Protein AF-0000000067827839 (afdb_homodimer)

Radius of gyration: 25.85 Å; Cα contacts (8 Å, |Δi|>4): 1694; chains: 2; bounding box: 66×77×56 Å

InterPro domains:
  IPR004136 Nitronate monooxygenase [cd04730] (12-246)
  IPR013785 Aldolase-type TIM barrel [G3DSA:3.20.20.70] (3-341)

Organism: Synechocystis sp. (strain ATCC 27184 / PCC 6803 / Kazusa) (NCBI:txid1111708)

Foldseek 3Di:
DDDFPVCVVQVFPAQEEEDADPPWQALQLQLLLQVLRYGYEHECPPPDLVSLLVRLVSNVVSHVGAYEYEYAQVRDDPSNLVSCLVSVHAEYEYEDDDHDLVSCVSNVVSVHAYEYEDQALVVLLVCLVSPHQAYEHEAPQFWFQHPHPHGQLPGVLSSLVNNPPRAYEYEHLQQAQVSQLSSVVSPHRHYYYYLNSSLAPRTQAAPVLNVCLQPDALPQKDWAQQAPLVDGPGIGIFGQAQQCVVCRVPSCVNCVVRPPADFQWWFADPRDIDGDGFRYCDGHGNRIDGDPSRYGRIGGSNSNVRNHYYHSSVSSVRRVVVNCCCVVPVVVVVVDPPPPPPVD/DDDFPVCVVQVFPAQEEEDADPLWQALQLQLLLQVLRYGYEHECPPPDLVSLLVRLVSNVVSHVGAYEYEYAQVRDDPSNLVSCLVSVHAEYEYEDDDHDLVSCVSNVVSVHAYEYEDQALVVLLVCLVSPHQAYEHEAPQFWFQHPHPHGQLPGVLSSLVNNPPRAYEYEHLQQAQVSQLSSVVSPHRHYYYYLNSSLAPRTQAAPVLNVCLQPDALPQKDWAQQAPLVDGPGIGIFGQAQQCVVCRVPSCVNCVVRPPADFQWWFADPRDIDGDGFRYCDGHGNRIDGDPSGYGRIGGSNSNVRNHYYHSSVSSVRRVVVNCCCVVPVVVVVVDPPPPPPVD

Structure (mmCIF, N/CA/C/O backbone):
data_AF-0000000067827839-model_v1
#
loop_
_entity.id
_entity.type
_entity.pdbx_description
1 polymer '2-nitropropane dioxygenase'
#
loop_
_atom_site.group_PDB
_atom_site.id
_atom_site.type_symbol
_atom_site.label_atom_id
_atom_site.label_alt_id
_atom_site.label_comp_id
_atom_site.label_asym_id
_atom_site.label_entity_id
_atom_site.label_seq_id
_atom_site.pdbx_PDB_ins_code
_atom_site.Cartn_x
_atom_site.Cartn_y
_atom_site.Cartn_z
_atom_site.occupancy
_atom_site.B_iso_or_equiv
_atom_site.auth_seq_id
_atom_site.auth_comp_id
_atom_site.auth_asym_id
_atom_site.auth_atom_id
_atom_site.pdbx_PDB_model_num
ATOM 1 N N . MET A 1 1 ? 24.031 10.336 5.84 1 85.75 1 MET A N 1
ATOM 2 C CA . MET A 1 1 ? 22.938 11.242 5.504 1 85.75 1 MET A CA 1
ATOM 3 C C . MET A 1 1 ? 22.312 10.867 4.168 1 85.75 1 MET A C 1
ATOM 5 O O . MET A 1 1 ? 23 10.414 3.254 1 85.75 1 MET A O 1
ATOM 9 N N . LEU A 1 2 ? 20.953 11.016 4.137 1 93.44 2 LEU A N 1
ATOM 10 C CA . LEU A 1 2 ? 20.203 10.812 2.902 1 93.44 2 LEU A CA 1
ATOM 11 C C . LEU A 1 2 ? 19.906 12.141 2.223 1 93.44 2 LEU A C 1
ATOM 13 O O . LEU A 1 2 ? 19.203 12.992 2.789 1 93.44 2 LEU A O 1
ATOM 17 N N . THR A 1 3 ? 20.422 12.359 1.055 1 95.19 3 THR A N 1
ATOM 18 C CA . THR A 1 3 ? 20.281 13.625 0.343 1 95.19 3 THR A CA 1
ATOM 19 C C . THR A 1 3 ? 19.281 13.484 -0.807 1 95.19 3 THR A C 1
ATOM 21 O O . THR A 1 3 ? 19.469 12.648 -1.696 1 95.19 3 THR A O 1
ATOM 24 N N . THR A 1 4 ? 18.219 14.227 -0.779 1 96.56 4 THR A N 1
ATOM 25 C CA . THR A 1 4 ? 17.188 14.281 -1.813 1 96.56 4 THR A CA 1
ATOM 26 C C . THR A 1 4 ? 16.906 15.719 -2.225 1 96.56 4 THR A C 1
ATOM 28 O O . THR A 1 4 ? 17.469 16.656 -1.652 1 96.56 4 THR A O 1
ATOM 31 N N . GLN A 1 5 ? 16.047 15.914 -3.193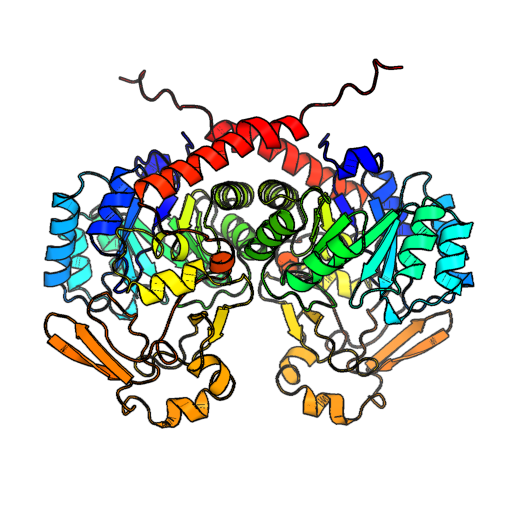 1 96.62 5 GLN A N 1
ATOM 32 C CA . GLN A 1 5 ? 15.656 17.266 -3.584 1 96.62 5 GLN A CA 1
ATOM 33 C C . GLN A 1 5 ? 15.023 18.016 -2.412 1 96.62 5 GLN A C 1
ATOM 35 O O . GLN A 1 5 ? 15.266 19.203 -2.232 1 96.62 5 GLN A O 1
ATOM 40 N N . ILE A 1 6 ? 14.266 17.297 -1.618 1 98.31 6 ILE A N 1
ATOM 41 C CA . ILE A 1 6 ? 13.578 17.906 -0.483 1 98.31 6 ILE A CA 1
ATOM 42 C C . ILE A 1 6 ? 14.594 18.297 0.585 1 98.31 6 ILE A C 1
ATOM 44 O O . ILE A 1 6 ? 14.547 19.406 1.121 1 98.31 6 ILE A O 1
ATOM 48 N N . THR A 1 7 ? 15.531 17.375 0.886 1 97.81 7 THR A N 1
ATOM 49 C CA . THR A 1 7 ? 16.5 17.688 1.923 1 97.81 7 THR A CA 1
ATOM 50 C C . THR A 1 7 ? 17.391 18.859 1.49 1 97.81 7 THR A C 1
ATOM 52 O O . THR A 1 7 ? 17.75 19.719 2.307 1 97.81 7 THR A O 1
ATOM 55 N N . GLN A 1 8 ? 17.719 18.953 0.205 1 96.56 8 GLN A N 1
ATOM 56 C CA . GLN A 1 8 ? 18.547 20.031 -0.307 1 96.56 8 GLN A CA 1
ATOM 57 C C . GLN A 1 8 ? 17.781 21.359 -0.31 1 96.56 8 GLN A C 1
ATOM 59 O O . GLN A 1 8 ? 18.297 22.375 0.164 1 96.56 8 GLN A O 1
ATOM 64 N N . THR A 1 9 ? 16.594 21.344 -0.726 1 97.62 9 THR A N 1
ATOM 65 C CA . THR A 1 9 ? 15.789 22.547 -0.869 1 97.62 9 THR A CA 1
ATOM 66 C C . THR A 1 9 ? 15.484 23.172 0.496 1 97.62 9 THR A C 1
ATOM 68 O O . THR A 1 9 ? 15.477 24.391 0.647 1 97.62 9 THR A O 1
ATOM 71 N N . TYR A 1 10 ? 15.281 22.328 1.46 1 97.94 10 TYR A N 1
ATOM 72 C CA . TYR A 1 10 ? 14.805 22.844 2.74 1 97.94 10 TYR A CA 1
ATOM 73 C C . TYR A 1 10 ? 15.875 22.703 3.818 1 97.94 10 TYR A C 1
ATOM 75 O O . TYR A 1 10 ? 15.594 22.875 5.008 1 97.94 10 TYR A O 1
ATOM 83 N N . HIS A 1 11 ? 17.047 22.25 3.426 1 96.75 11 HIS A N 1
ATOM 84 C CA . HIS A 1 11 ? 18.203 22.172 4.305 1 96.75 11 HIS A CA 1
ATOM 85 C C . HIS A 1 11 ? 17.938 21.219 5.469 1 96.75 11 HIS A C 1
ATOM 87 O O . HIS A 1 11 ? 18.156 21.578 6.629 1 96.75 11 HIS A O 1
ATOM 93 N N . LEU A 1 12 ? 17.453 20.062 5.133 1 97.88 12 LEU A N 1
ATOM 94 C CA . LEU A 1 12 ? 17.234 18.984 6.098 1 97.88 12 LEU A CA 1
ATOM 95 C C . LEU A 1 12 ? 18.391 17.984 6.055 1 97.88 12 LEU A C 1
ATOM 97 O O . LEU A 1 12 ? 19.062 17.859 5.039 1 97.88 12 LEU A O 1
ATOM 101 N N . THR A 1 13 ? 18.594 17.25 7.137 1 96.62 13 THR A N 1
ATOM 102 C CA . THR A 1 13 ? 19.641 16.234 7.156 1 96.62 13 THR A CA 1
ATOM 103 C C . THR A 1 13 ? 19.047 14.852 6.922 1 96.62 13 THR A C 1
ATOM 105 O O . THR A 1 13 ? 19.781 13.891 6.676 1 96.62 13 THR A O 1
ATOM 108 N N . THR A 1 14 ? 17.734 14.711 6.996 1 97.88 14 THR A N 1
ATOM 109 C CA . THR A 1 14 ? 17.016 13.484 6.672 1 97.88 14 THR A CA 1
ATOM 110 C C . THR A 1 14 ? 15.703 13.789 5.953 1 97.88 14 THR A C 1
ATOM 112 O O . THR A 1 14 ? 15.086 14.828 6.199 1 97.88 14 THR A O 1
ATOM 115 N N . PRO A 1 15 ? 15.266 12.977 5.062 1 98.5 15 PRO A N 1
ATOM 116 C CA . PRO A 1 15 ? 14.016 13.219 4.332 1 98.5 15 PRO A CA 1
ATOM 117 C C . PRO A 1 15 ? 12.789 12.703 5.078 1 98.5 15 PRO A C 1
ATOM 119 O O . PRO A 1 15 ? 11.922 12.047 4.48 1 98.5 15 PRO A O 1
ATOM 122 N N . ILE A 1 16 ? 12.688 12.969 6.332 1 98.94 16 ILE A N 1
ATOM 123 C CA . ILE A 1 16 ? 11.578 12.547 7.188 1 98.94 16 ILE A CA 1
ATOM 124 C C . ILE A 1 16 ? 10.828 13.773 7.707 1 98.94 16 ILE A C 1
ATOM 126 O O . ILE A 1 16 ? 11.43 14.656 8.328 1 98.94 16 ILE A O 1
ATOM 130 N N . ILE A 1 17 ? 9.539 13.805 7.418 1 98.94 17 ILE A N 1
ATOM 131 C CA . ILE A 1 17 ? 8.688 14.93 7.801 1 98.94 17 ILE A CA 1
ATOM 132 C C . ILE A 1 17 ? 7.523 14.43 8.648 1 98.94 17 ILE A C 1
ATOM 134 O O . ILE A 1 17 ? 6.891 13.422 8.32 1 98.94 17 ILE A O 1
ATOM 138 N N . SER A 1 18 ? 7.281 15.07 9.773 1 98.88 18 SER A N 1
ATOM 139 C CA . SER A 1 18 ? 6.121 14.711 10.578 1 98.88 18 SER A CA 1
ATOM 140 C C . SER A 1 18 ? 4.879 15.477 10.133 1 98.88 18 SER A C 1
ATOM 142 O O . SER A 1 18 ? 4.949 16.672 9.852 1 98.88 18 SER A O 1
ATOM 144 N N . ALA A 1 19 ? 3.783 14.812 10.047 1 98.69 19 ALA A N 1
ATOM 145 C CA . ALA A 1 19 ? 2.52 15.391 9.594 1 98.69 19 ALA A CA 1
ATOM 146 C C . ALA A 1 19 ? 1.964 16.375 10.625 1 98.69 19 ALA A C 1
ATOM 148 O O . ALA A 1 19 ? 2.213 16.234 11.82 1 98.69 19 ALA A O 1
ATOM 149 N N . GLY A 1 20 ? 1.224 17.391 10.109 1 98 20 GLY A N 1
ATOM 150 C CA . GLY A 1 20 ? 0.523 18.328 10.977 1 98 20 GLY A CA 1
ATOM 151 C C . GLY A 1 20 ? -0.807 17.797 11.477 1 98 20 GLY A C 1
ATOM 152 O O . GLY A 1 20 ? -1.865 18.297 11.086 1 98 20 GLY A O 1
ATOM 153 N N . MET A 1 21 ? -0.747 16.922 12.406 1 96.88 21 MET A N 1
ATOM 154 C CA . MET A 1 21 ? -1.936 16.266 12.938 1 96.88 21 MET A CA 1
ATOM 155 C C . MET A 1 21 ? -2.723 17.203 13.844 1 96.88 21 MET A C 1
ATOM 157 O O . MET A 1 21 ? -2.211 17.656 14.867 1 96.88 21 MET A O 1
ATOM 161 N N . ALA A 1 22 ? -3.943 17.438 13.461 1 93.31 22 ALA A N 1
ATOM 162 C CA . ALA A 1 22 ? -4.777 18.328 14.258 1 93.31 22 ALA A CA 1
ATOM 163 C C . ALA A 1 22 ? -4.812 17.891 15.719 1 93.31 22 ALA A C 1
ATOM 165 O O . ALA A 1 22 ? -4.938 16.703 16.016 1 93.31 22 ALA A O 1
ATOM 166 N N . PHE A 1 23 ? -4.664 18.828 16.656 1 92.62 23 PHE A N 1
ATOM 167 C CA . PHE A 1 23 ? -4.719 18.641 18.109 1 92.62 23 PHE A CA 1
ATOM 168 C C . PHE A 1 23 ? -3.447 17.969 18.625 1 92.62 23 PHE A C 1
ATOM 170 O O . PHE A 1 23 ? -2.99 18.266 19.719 1 92.62 23 PHE A O 1
ATOM 177 N N . VAL A 1 24 ? -2.85 17.141 17.781 1 96.81 24 VAL A N 1
ATOM 178 C CA . VAL A 1 24 ? -1.805 16.219 18.219 1 96.81 24 VAL A CA 1
ATOM 179 C C . VAL A 1 24 ? -0.432 16.812 17.906 1 96.81 24 VAL A C 1
ATOM 181 O O . VAL A 1 24 ? 0.489 16.734 18.719 1 96.81 24 VAL A O 1
ATOM 184 N N . ALA A 1 25 ? -0.269 17.266 16.734 1 98.38 25 ALA A N 1
ATOM 185 C CA . ALA A 1 25 ? 0.991 17.891 16.328 1 98.38 25 ALA A CA 1
ATOM 186 C C . ALA A 1 25 ? 1.036 19.359 16.719 1 98.38 25 ALA A C 1
ATOM 188 O O . ALA A 1 25 ? 0.512 20.219 16.016 1 98.38 25 ALA A O 1
ATOM 189 N N . THR A 1 26 ? 1.719 19.688 17.812 1 97.69 26 THR A N 1
ATOM 190 C CA . THR A 1 26 ? 1.908 21.031 18.359 1 97.69 26 THR A CA 1
ATOM 191 C C . THR A 1 26 ? 3.32 21.531 18.062 1 97.69 26 THR A C 1
ATOM 193 O O . THR A 1 26 ? 4.145 20.797 17.516 1 97.69 26 THR A O 1
ATOM 196 N N . PRO A 1 27 ? 3.582 22.781 18.438 1 98.38 27 PRO A N 1
ATOM 197 C CA . PRO A 1 27 ? 4.938 23.312 18.25 1 98.38 27 PRO A CA 1
ATOM 198 C C . PRO A 1 27 ? 6.004 22.422 18.891 1 98.38 27 PRO A C 1
ATOM 200 O O . PRO A 1 27 ? 7.105 22.297 18.344 1 98.38 27 PRO A O 1
ATOM 203 N N . LYS A 1 28 ? 5.668 21.797 19.953 1 98.69 28 LYS A N 1
ATOM 204 C CA . LYS A 1 28 ? 6.621 20.938 20.656 1 98.69 28 LYS A CA 1
ATOM 205 C C . LYS A 1 28 ? 7.066 19.781 19.766 1 98.69 28 LYS A C 1
ATOM 207 O O . LYS A 1 28 ? 8.266 19.516 19.625 1 98.69 28 LYS A O 1
ATO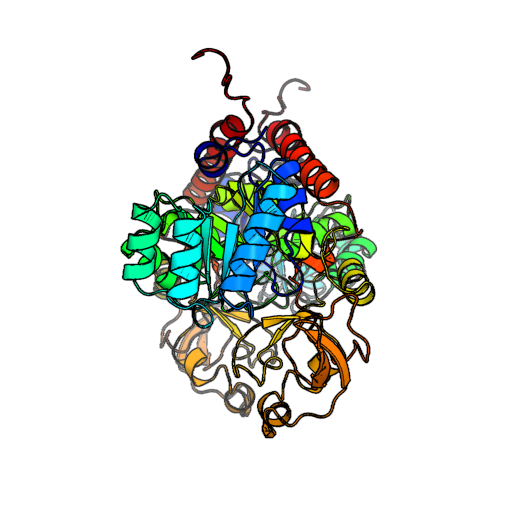M 212 N N . LEU A 1 29 ? 6.152 19.094 19.156 1 98.88 29 LEU A N 1
ATOM 213 C CA . LEU A 1 29 ? 6.496 17.984 18.266 1 98.88 29 LEU A CA 1
ATOM 214 C C . LEU A 1 29 ? 7.203 18.5 17.016 1 98.88 29 LEU A C 1
ATOM 216 O O . LEU A 1 29 ? 8.211 17.938 16.578 1 98.88 29 LEU A O 1
ATOM 220 N N . ALA A 1 30 ? 6.641 19.547 16.422 1 98.88 30 ALA A N 1
ATOM 221 C CA . ALA A 1 30 ? 7.23 20.109 15.203 1 98.88 30 ALA A CA 1
ATOM 222 C C . ALA A 1 30 ? 8.695 20.484 15.43 1 98.88 30 ALA A C 1
ATOM 224 O O . ALA A 1 30 ? 9.562 20.125 14.625 1 98.88 30 ALA A O 1
ATOM 225 N N . ALA A 1 31 ? 8.93 21.156 16.531 1 98.88 31 ALA A N 1
ATOM 226 C CA . ALA A 1 31 ? 10.289 21.594 16.844 1 98.88 31 ALA A CA 1
ATOM 227 C C . ALA A 1 31 ? 11.203 20.391 17.078 1 98.88 31 ALA A C 1
ATOM 229 O O . ALA A 1 31 ? 12.359 20.391 16.656 1 98.88 31 ALA A O 1
ATOM 230 N N . ALA A 1 32 ? 10.695 19.375 17.781 1 98.94 32 ALA A N 1
ATOM 231 C CA . ALA A 1 32 ? 11.492 18.188 18.078 1 98.94 32 ALA A CA 1
ATOM 232 C C . ALA A 1 32 ? 11.93 17.484 16.797 1 98.94 32 ALA A C 1
ATOM 234 O O . ALA A 1 32 ? 13.086 17.078 16.688 1 98.94 32 ALA A O 1
ATOM 235 N N . VAL A 1 33 ? 11.07 17.344 15.867 1 98.94 33 VAL A N 1
ATOM 236 C CA . VAL A 1 33 ? 11.367 16.703 14.594 1 98.94 33 VAL A CA 1
ATOM 237 C C . VAL A 1 33 ? 12.375 17.547 13.805 1 98.94 33 VAL A C 1
ATOM 239 O O . VAL A 1 33 ? 13.359 17.016 13.281 1 98.94 33 VAL A O 1
ATOM 242 N N . SER A 1 34 ? 12.133 18.859 13.758 1 98.88 34 SER A N 1
ATOM 243 C CA . SER A 1 34 ? 13.023 19.766 13.039 1 98.88 34 SER A CA 1
ATOM 244 C C . SER A 1 34 ? 14.422 19.766 13.648 1 98.88 34 SER A C 1
ATOM 246 O O . SER A 1 34 ? 15.422 19.688 12.93 1 98.88 34 SER A O 1
ATOM 248 N N . ASN A 1 35 ? 14.477 19.797 14.938 1 98.81 35 ASN A N 1
ATOM 249 C CA . ASN A 1 35 ? 15.758 19.781 15.633 1 98.81 35 ASN A CA 1
ATOM 250 C C . ASN A 1 35 ? 16.531 18.484 15.375 1 98.81 35 ASN A C 1
ATOM 252 O O . ASN A 1 35 ? 17.766 18.469 15.438 1 98.81 35 ASN A O 1
ATOM 256 N N . ALA A 1 36 ? 15.797 17.438 15.078 1 98.69 36 ALA A N 1
ATOM 257 C CA . ALA A 1 36 ? 16.406 16.125 14.867 1 98.69 36 ALA A CA 1
ATOM 258 C C . ALA A 1 36 ? 16.859 15.961 13.414 1 98.69 36 ALA A C 1
ATOM 260 O O . ALA A 1 36 ? 17.438 14.938 13.047 1 98.69 36 ALA A O 1
ATOM 261 N N . GLY A 1 37 ? 16.609 16.953 12.609 1 98.31 37 GLY A N 1
ATOM 262 C CA . GLY A 1 37 ? 17.172 16.938 11.266 1 98.31 37 GLY A CA 1
ATOM 263 C C . GLY A 1 37 ? 16.125 16.766 10.18 1 98.31 37 GLY A C 1
ATOM 264 O O . GLY A 1 37 ? 16.422 16.938 8.992 1 98.31 37 GLY A O 1
ATOM 265 N N . GLY A 1 38 ? 14.867 16.422 10.586 1 98.81 38 GLY A N 1
ATOM 266 C CA . GLY A 1 38 ? 13.75 16.391 9.664 1 98.81 38 GLY A CA 1
ATOM 267 C C . GLY A 1 38 ? 13.008 17.719 9.586 1 98.81 38 GLY A C 1
ATOM 268 O O . GLY A 1 38 ? 13.609 18.781 9.742 1 98.81 38 GLY A O 1
ATOM 269 N N . MET A 1 39 ? 11.812 17.688 9.195 1 98.88 39 MET A N 1
ATOM 270 C CA . MET A 1 39 ? 10.938 18.859 9.25 1 98.88 39 MET A CA 1
ATOM 271 C C . MET A 1 39 ? 9.656 18.531 10.016 1 98.88 39 MET A C 1
ATOM 273 O O . MET A 1 39 ? 8.914 17.625 9.633 1 98.88 39 MET A O 1
ATOM 277 N N . GLY A 1 40 ? 9.484 19.219 11.07 1 98.88 40 GLY A N 1
ATOM 278 C CA . GLY A 1 40 ? 8.219 19.094 11.781 1 98.88 40 GLY A CA 1
ATOM 279 C C . GLY A 1 40 ? 7.152 20.031 11.266 1 98.88 40 GLY A C 1
ATOM 280 O O . GLY A 1 40 ? 7.453 21.156 10.844 1 98.88 40 GLY A O 1
ATOM 281 N N . THR A 1 41 ? 5.898 19.578 11.312 1 98.81 41 THR A N 1
ATOM 282 C CA . THR A 1 41 ? 4.754 20.406 10.953 1 98.81 41 THR A CA 1
ATOM 283 C C . THR A 1 41 ? 3.719 20.406 12.078 1 98.81 41 THR A C 1
ATOM 285 O O . THR A 1 41 ? 3.602 19.438 12.82 1 98.81 41 THR A O 1
ATOM 288 N N . PHE A 1 42 ? 3.109 21.516 12.273 1 98 42 PHE A N 1
ATOM 289 C CA . PHE A 1 42 ? 1.981 21.531 13.195 1 98 42 PHE A CA 1
ATOM 290 C C . PHE A 1 42 ? 0.713 22 12.492 1 98 42 PHE A C 1
ATOM 292 O O . PHE A 1 42 ? 0.779 22.594 11.414 1 98 42 PHE A O 1
ATOM 299 N N . SER A 1 43 ? -0.391 21.656 13.047 1 95.25 43 SER A N 1
ATOM 300 C CA . SER A 1 43 ? -1.685 21.969 12.445 1 95.25 43 SER A CA 1
ATOM 301 C C . SER A 1 43 ? -2.203 23.328 12.898 1 95.25 43 SER A C 1
ATOM 303 O O . SER A 1 43 ? -2.07 23.688 14.07 1 95.25 43 SER A O 1
ATOM 305 N N . ALA A 1 44 ? -2.818 24 11.977 1 92.31 44 ALA A N 1
ATOM 306 C CA . ALA A 1 44 ? -3.494 25.25 12.289 1 92.31 44 ALA A CA 1
ATOM 307 C C . ALA A 1 44 ? -5 25.047 12.414 1 92.31 44 ALA A C 1
ATOM 309 O O . ALA A 1 44 ? -5.758 26.016 12.531 1 92.31 44 ALA A O 1
ATOM 310 N N . PHE A 1 45 ? -5.391 23.812 12.438 1 88.12 45 PHE A N 1
ATOM 311 C CA . PHE A 1 45 ? -6.82 23.531 12.461 1 88.12 45 PHE A CA 1
ATOM 312 C C . PHE A 1 45 ? -7.465 24.094 13.719 1 88.12 45 PHE A C 1
ATOM 314 O O . PHE A 1 45 ? -6.949 23.906 14.828 1 88.12 45 PHE A O 1
ATOM 321 N N . MET A 1 46 ? -8.523 24.859 13.508 1 83.25 46 MET A N 1
ATOM 322 C CA . MET A 1 46 ? -9.344 25.453 14.555 1 83.25 46 MET A CA 1
ATOM 323 C C . MET A 1 46 ? -8.562 26.531 15.312 1 83.25 46 MET A C 1
ATOM 325 O O . MET A 1 46 ? -8.914 26.859 16.453 1 83.25 46 MET A O 1
ATOM 329 N N . SER A 1 47 ? -7.527 27.047 14.734 1 89.81 47 SER A N 1
ATOM 330 C CA . SER A 1 47 ? -6.77 28.141 15.336 1 89.81 47 SER A CA 1
ATOM 331 C C . SER A 1 47 ? -7.113 29.484 14.688 1 89.81 47 SER A C 1
ATOM 333 O O . SER A 1 47 ? -6.875 29.672 13.5 1 89.81 47 SER A O 1
ATOM 335 N N . PRO A 1 48 ? -7.609 30.391 15.516 1 93.25 48 PRO A N 1
ATOM 336 C CA . PRO A 1 48 ? -7.746 31.75 14.961 1 93.25 48 PRO A CA 1
ATOM 337 C C . PRO A 1 48 ? -6.406 32.344 14.547 1 93.25 48 PRO A C 1
ATOM 339 O O . PRO A 1 48 ? -5.355 31.906 15.016 1 93.25 48 PRO A O 1
ATOM 342 N N . PRO A 1 49 ? -6.418 33.312 13.711 1 96.06 49 PRO A N 1
ATOM 343 C CA . PRO A 1 49 ? -5.184 33.875 13.148 1 96.06 49 PRO A CA 1
ATOM 344 C C . PRO A 1 49 ? -4.172 34.281 14.219 1 96.06 49 PRO A C 1
ATOM 346 O O . PRO A 1 49 ? -2.988 33.938 14.117 1 96.06 49 PRO A O 1
ATOM 349 N N . GLU A 1 50 ? -4.602 34.938 15.219 1 95.69 50 GLU A N 1
ATOM 350 C CA . GLU A 1 50 ? -3.65 35.375 16.234 1 95.69 50 GLU A CA 1
ATOM 351 C C . GLU A 1 50 ? -3.076 34.188 17.016 1 95.69 50 GLU A C 1
ATOM 353 O O . GLU A 1 50 ? -1.92 34.219 17.438 1 95.69 50 GLU A O 1
ATOM 358 N N . GLU A 1 51 ? -3.863 33.219 17.188 1 95.44 51 GLU A N 1
ATOM 359 C CA . GLU A 1 51 ? -3.342 31.984 17.781 1 95.44 51 GLU A CA 1
ATOM 360 C C . GLU A 1 51 ? -2.305 31.312 16.891 1 95.44 51 GLU A C 1
ATOM 362 O O . GLU A 1 51 ? -1.312 30.766 17.375 1 95.44 51 GLU A O 1
ATOM 367 N N . LEU A 1 52 ? -2.553 31.391 15.609 1 97.75 52 LEU A N 1
ATOM 368 C CA . LEU A 1 52 ? -1.575 30.875 14.656 1 97.75 52 LEU A CA 1
ATOM 369 C C . LEU A 1 52 ? -0.241 31.594 14.797 1 97.75 52 LEU A C 1
ATOM 371 O O . LEU A 1 52 ? 0.816 30.969 14.82 1 97.75 52 LEU A O 1
ATOM 375 N N . ARG A 1 53 ? -0.304 32.938 14.914 1 98.31 53 ARG A N 1
ATOM 376 C CA . ARG A 1 53 ? 0.911 33.719 15.125 1 98.31 53 ARG A CA 1
ATOM 377 C C . ARG A 1 53 ? 1.656 33.25 16.375 1 98.31 53 ARG A C 1
ATOM 379 O O . ARG A 1 53 ? 2.881 33.094 16.344 1 98.31 53 ARG A O 1
ATOM 386 N N . ALA A 1 54 ? 0.884 33.031 17.391 1 97.56 54 ALA A N 1
ATOM 387 C CA . ALA A 1 54 ? 1.482 32.594 18.656 1 97.56 54 ALA A CA 1
ATOM 388 C C . ALA A 1 54 ? 2.145 31.219 18.484 1 97.56 54 ALA A C 1
ATOM 390 O O . ALA A 1 54 ? 3.227 30.969 19.031 1 97.56 54 ALA A O 1
ATOM 391 N N . LEU A 1 55 ? 1.554 30.312 17.797 1 97.75 55 LEU A N 1
ATOM 392 C CA . LEU A 1 55 ? 2.09 28.984 17.562 1 97.75 55 LEU A CA 1
ATOM 393 C C . LEU A 1 55 ? 3.373 29.047 16.734 1 97.75 55 LEU A C 1
ATOM 395 O O . LEU A 1 55 ? 4.328 28.312 17.016 1 97.75 55 LEU A O 1
ATOM 399 N N . ILE A 1 56 ? 3.379 29.891 15.711 1 98.69 56 ILE A N 1
ATOM 400 C CA . ILE A 1 56 ? 4.559 30.078 14.875 1 98.69 56 ILE A CA 1
ATOM 401 C C . ILE A 1 56 ? 5.727 30.562 15.727 1 98.69 56 ILE A C 1
ATOM 403 O O . ILE A 1 56 ? 6.824 30.016 15.672 1 98.69 56 ILE A O 1
ATOM 407 N N . ARG A 1 57 ? 5.465 31.516 16.547 1 98.62 57 ARG A N 1
ATOM 408 C CA . ARG A 1 57 ? 6.512 32.125 17.375 1 98.62 57 ARG A CA 1
ATOM 409 C C . ARG A 1 57 ? 6.973 31.141 18.453 1 98.62 57 ARG A C 1
ATOM 411 O O . ARG A 1 57 ? 8.156 31.109 18.797 1 98.62 57 ARG A O 1
ATOM 418 N N . GLN A 1 58 ? 6.043 30.391 18.969 1 98.44 58 GLN A N 1
ATOM 419 C CA . GLN A 1 58 ? 6.41 29.328 19.906 1 98.44 58 GLN A CA 1
ATOM 420 C C . GLN A 1 58 ? 7.34 28.312 19.25 1 98.44 58 GLN A C 1
ATOM 422 O O . GLN A 1 58 ? 8.328 27.891 19.844 1 98.44 58 GLN A O 1
ATOM 427 N N . THR A 1 59 ? 7.035 27.875 18.078 1 98.75 59 THR A N 1
ATOM 428 C CA . THR A 1 59 ? 7.875 26.938 17.344 1 98.75 59 THR A CA 1
ATOM 429 C C . THR A 1 59 ? 9.281 27.5 17.141 1 98.75 59 THR A C 1
ATOM 431 O O . THR A 1 59 ? 10.273 26.812 17.359 1 98.75 59 THR A O 1
ATOM 434 N N . ARG A 1 60 ? 9.359 28.766 16.828 1 98.5 60 ARG A N 1
ATOM 435 C CA . ARG A 1 60 ? 10.641 29.422 16.578 1 98.5 60 ARG A CA 1
ATOM 436 C C . ARG A 1 60 ? 11.445 29.562 17.875 1 98.5 60 ARG A C 1
ATOM 438 O O . ARG A 1 60 ? 12.672 29.609 17.844 1 98.5 60 ARG A O 1
ATOM 445 N N . SER A 1 61 ? 10.734 29.672 18.953 1 98.62 61 SER A N 1
ATOM 446 C CA . SER A 1 61 ? 11.438 29.734 20.234 1 98.62 61 SER A CA 1
ATOM 447 C C . SER A 1 61 ? 12.047 28.391 20.594 1 98.62 61 SER A C 1
ATOM 449 O O . SER A 1 61 ? 12.992 28.312 21.375 1 98.62 61 SER A O 1
ATOM 451 N N . LEU A 1 62 ? 11.562 27.312 19.953 1 98.69 62 LEU A N 1
ATOM 452 C CA . LEU A 1 62 ? 12 25.953 20.297 1 98.69 62 LEU A CA 1
ATOM 453 C C . LEU A 1 62 ? 12.992 25.438 19.266 1 98.69 62 LEU A C 1
ATOM 455 O O . LEU A 1 62 ? 13.711 24.469 19.516 1 98.69 62 LEU A O 1
ATOM 459 N N . SER A 1 63 ? 12.969 26.109 18.078 1 98.5 63 SER A N 1
ATOM 460 C CA . SER A 1 63 ? 13.82 25.625 16.984 1 98.5 63 SER A CA 1
ATOM 461 C C . SER A 1 63 ? 14.141 26.75 16 1 98.5 63 SER A C 1
ATOM 463 O O . SER A 1 63 ? 13.273 27.562 15.672 1 98.5 63 SER A O 1
ATOM 465 N N . ASP A 1 64 ? 15.352 26.734 15.461 1 98.12 64 ASP A N 1
ATOM 466 C CA . ASP A 1 64 ? 15.75 27.641 14.391 1 98.12 64 ASP A CA 1
ATOM 467 C C . ASP A 1 64 ? 15.672 26.953 13.031 1 98.12 64 ASP A C 1
ATOM 469 O O . ASP A 1 64 ? 16.094 27.531 12.016 1 98.12 64 ASP A O 1
ATOM 473 N N . ARG A 1 65 ? 15.133 25.719 13.039 1 98.56 65 ARG A N 1
ATOM 474 C CA . ARG A 1 65 ? 15.094 24.906 11.828 1 98.56 65 ARG A CA 1
ATOM 475 C C . ARG A 1 65 ? 13.773 25.094 11.086 1 98.56 65 ARG A C 1
ATOM 477 O O . ARG A 1 65 ? 12.797 25.594 11.656 1 98.56 65 ARG A O 1
ATOM 484 N N . PRO A 1 66 ? 13.789 24.672 9.844 1 98.5 66 PRO A N 1
ATOM 485 C CA . PRO A 1 66 ? 12.539 24.812 9.078 1 98.5 66 PRO A CA 1
ATOM 486 C C . PRO A 1 66 ? 11.414 23.953 9.641 1 98.5 66 PRO A C 1
ATOM 488 O O . PRO A 1 66 ? 11.656 22.844 10.133 1 98.5 66 PRO A O 1
ATOM 491 N N . PHE A 1 67 ? 10.203 24.469 9.562 1 98.81 67 PHE A N 1
ATOM 492 C CA . PHE A 1 67 ? 8.977 23.781 9.938 1 98.81 67 PHE A CA 1
ATOM 493 C C . PHE A 1 67 ? 7.84 24.156 8.992 1 98.81 67 PHE A C 1
ATOM 495 O O . PHE A 1 67 ? 7.988 25.047 8.148 1 98.81 67 PHE A O 1
ATOM 502 N N . GLY A 1 68 ? 6.734 23.375 9.07 1 98.81 68 GLY A N 1
ATOM 503 C CA . GLY A 1 68 ? 5.586 23.656 8.219 1 98.81 68 GLY A CA 1
ATOM 504 C C . GLY A 1 68 ? 4.301 23.844 9 1 98.81 68 GLY A C 1
ATOM 505 O O . GLY A 1 68 ? 4.215 23.469 10.172 1 98.81 68 GLY A O 1
ATOM 506 N N . ILE A 1 69 ? 3.402 24.484 8.328 1 98.75 69 ILE A N 1
ATOM 507 C CA . ILE A 1 69 ? 2.051 24.656 8.852 1 98.75 69 ILE A CA 1
ATOM 508 C C . ILE A 1 69 ? 1.057 23.922 7.957 1 98.75 69 ILE A C 1
ATOM 510 O O . ILE A 1 69 ? 1.005 24.156 6.746 1 98.75 69 ILE A O 1
ATOM 514 N N . ASP A 1 70 ? 0.342 23.047 8.555 1 98.06 70 ASP A N 1
ATOM 515 C CA . ASP A 1 70 ? -0.604 22.188 7.844 1 98.06 70 ASP A CA 1
ATOM 516 C C . ASP A 1 70 ? -2.035 22.688 8.023 1 98.06 70 ASP A C 1
ATOM 518 O O . ASP A 1 70 ? -2.545 22.734 9.148 1 98.06 70 ASP A O 1
ATOM 522 N N . PHE A 1 71 ? -2.727 23.047 6.898 1 97.19 71 PHE A N 1
ATOM 523 C CA . PHE A 1 71 ? -4.09 23.562 6.922 1 97.19 71 PHE A CA 1
ATOM 524 C C . PHE A 1 71 ? -5.062 22.547 6.34 1 97.19 71 PHE A C 1
ATOM 526 O O . PHE A 1 71 ? -4.746 21.859 5.363 1 97.19 71 PHE A O 1
ATOM 533 N N . ILE A 1 72 ? -6.168 22.406 6.996 1 94.44 72 ILE A N 1
ATOM 534 C CA . ILE A 1 72 ? -7.355 22.047 6.227 1 94.44 72 ILE A CA 1
ATOM 535 C C . ILE A 1 72 ? -7.871 23.281 5.484 1 94.44 72 ILE A C 1
ATOM 537 O O . ILE A 1 72 ? -8.312 24.25 6.105 1 94.44 72 ILE A O 1
ATOM 541 N N . THR A 1 73 ? -7.875 23.25 4.25 1 95.31 73 THR A N 1
ATOM 542 C CA . THR A 1 73 ? -8.008 24.438 3.424 1 95.31 73 THR A CA 1
ATOM 543 C C . THR A 1 73 ? -9.289 25.188 3.766 1 95.31 73 THR A C 1
ATOM 545 O O . THR A 1 73 ? -9.281 26.422 3.91 1 95.31 73 THR A O 1
ATOM 548 N N . ALA A 1 74 ? -10.344 24.484 3.943 1 91.75 74 ALA A N 1
ATOM 549 C CA . ALA A 1 74 ? -11.656 25.078 4.164 1 91.75 74 ALA A CA 1
ATOM 550 C C . ALA A 1 74 ? -11.695 25.844 5.484 1 91.75 74 ALA A C 1
ATOM 552 O O . ALA A 1 74 ? -12.555 26.703 5.688 1 91.75 74 ALA A O 1
ATOM 553 N N . ALA A 1 75 ? -10.734 25.562 6.352 1 91.81 75 ALA A N 1
ATOM 554 C CA . ALA A 1 75 ? -10.719 26.203 7.668 1 91.81 75 ALA A CA 1
ATOM 555 C C . ALA A 1 75 ? -9.773 27.406 7.691 1 91.81 75 ALA A C 1
ATOM 557 O O . ALA A 1 75 ? -9.672 28.094 8.703 1 91.81 75 ALA A O 1
ATOM 558 N N . ALA A 1 76 ? -9.078 27.672 6.625 1 96.12 76 ALA A N 1
ATOM 559 C CA . ALA A 1 76 ? -8.172 28.812 6.523 1 96.12 76 ALA A CA 1
ATOM 560 C C . ALA A 1 76 ? -8.891 30.031 5.934 1 96.12 76 ALA A C 1
ATOM 562 O O . ALA A 1 76 ? -9.906 29.875 5.254 1 96.12 76 ALA A O 1
ATOM 563 N N . ASN A 1 77 ? -8.414 31.203 6.23 1 97.19 77 ASN A N 1
ATOM 564 C CA . ASN A 1 77 ? -8.898 32.438 5.641 1 97.19 77 ASN A CA 1
ATOM 565 C C . ASN A 1 77 ? -7.754 33.406 5.312 1 97.19 77 ASN A C 1
ATOM 567 O O . ASN A 1 77 ? -6.586 33.062 5.5 1 97.19 77 ASN A O 1
ATOM 571 N N . ASP A 1 78 ? -8.102 34.531 4.832 1 98.25 78 ASP A N 1
ATOM 572 C CA . ASP A 1 78 ? -7.117 35.5 4.371 1 98.25 78 ASP A CA 1
ATOM 573 C C . ASP A 1 78 ? -6.188 35.938 5.508 1 98.25 78 ASP A C 1
ATOM 575 O O . ASP A 1 78 ? -5 36.188 5.285 1 98.25 78 ASP A O 1
ATOM 579 N N . ASP A 1 79 ? -6.703 36.031 6.656 1 98.44 79 ASP A N 1
ATOM 580 C CA . ASP A 1 79 ? -5.898 36.469 7.793 1 98.44 79 ASP A CA 1
ATOM 581 C C . ASP A 1 79 ? -4.832 35.438 8.141 1 98.44 79 ASP A C 1
ATOM 583 O O . ASP A 1 79 ? -3.721 35.781 8.539 1 98.44 79 ASP A O 1
ATOM 587 N N . HIS A 1 80 ? -5.18 34.156 8.062 1 98.56 80 HIS A N 1
ATOM 588 C CA . HIS A 1 80 ? -4.195 33.094 8.258 1 98.56 80 HIS A CA 1
ATOM 589 C C . HIS A 1 80 ? -3.037 33.25 7.273 1 98.56 80 HIS A C 1
ATOM 591 O O . HIS A 1 80 ? -1.873 33.125 7.664 1 98.56 80 HIS A O 1
ATOM 597 N N . ILE A 1 81 ? -3.416 33.5 6.027 1 98.56 81 ILE A N 1
ATOM 598 C CA . ILE A 1 81 ? -2.43 33.594 4.957 1 98.56 81 ILE A CA 1
ATOM 599 C C . ILE A 1 81 ? -1.541 34.812 5.199 1 98.56 81 ILE A C 1
ATOM 601 O O . ILE A 1 81 ? -0.317 34.719 5.074 1 98.56 81 ILE A O 1
ATOM 605 N N . ALA A 1 82 ? -2.148 35.844 5.602 1 98.62 82 ALA A N 1
ATOM 606 C CA . ALA A 1 82 ? -1.405 37.094 5.895 1 98.62 82 ALA A CA 1
ATOM 607 C C . ALA A 1 82 ? -0.385 36.844 7.004 1 98.62 82 ALA A C 1
ATOM 609 O O . ALA A 1 82 ? 0.738 37.344 6.938 1 98.62 82 ALA A O 1
ATOM 610 N N . ILE A 1 83 ? -0.722 36.125 7.977 1 98.69 83 ILE A N 1
ATOM 611 C CA . ILE A 1 83 ? 0.164 35.844 9.094 1 98.69 83 ILE A CA 1
ATOM 612 C C . ILE A 1 83 ? 1.326 34.969 8.625 1 98.69 83 ILE A C 1
ATOM 614 O O . ILE A 1 83 ? 2.477 35.188 9 1 98.69 83 ILE A O 1
ATOM 618 N N . CYS A 1 84 ? 1.022 33.969 7.82 1 98.69 84 CYS A N 1
ATOM 619 C CA . CYS A 1 84 ? 2.074 33.125 7.289 1 98.69 84 CYS A CA 1
ATOM 620 C C . CYS A 1 84 ? 3.09 33.906 6.492 1 98.69 84 CYS A C 1
ATOM 622 O O . CYS A 1 84 ? 4.293 33.656 6.574 1 98.69 84 CYS A O 1
ATOM 624 N N . MET A 1 85 ? 2.602 34.875 5.727 1 98.62 85 MET A N 1
ATOM 625 C CA . MET A 1 85 ? 3.473 35.75 4.938 1 98.62 85 MET A CA 1
ATOM 626 C C . MET A 1 85 ? 4.305 36.656 5.84 1 98.62 85 MET A C 1
ATOM 628 O O . MET A 1 85 ? 5.523 36.75 5.676 1 98.62 85 MET A O 1
ATOM 632 N N . ALA A 1 86 ? 3.625 37.281 6.777 1 98.56 86 ALA A N 1
ATOM 633 C CA . ALA A 1 86 ? 4.285 38.219 7.676 1 98.56 86 ALA A CA 1
ATOM 634 C C . ALA A 1 86 ? 5.371 37.531 8.492 1 98.56 86 ALA A C 1
ATOM 636 O O . ALA A 1 86 ? 6.422 38.125 8.766 1 98.56 86 ALA A O 1
ATOM 637 N N . GLU A 1 87 ? 5.078 36.312 8.898 1 98.31 87 GLU A N 1
ATOM 638 C CA . GLU A 1 87 ? 6.008 35.531 9.727 1 98.31 87 GLU A CA 1
ATOM 639 C C . GLU A 1 87 ? 7.004 34.781 8.867 1 98.31 87 GLU A C 1
ATOM 641 O O . GLU A 1 87 ? 7.895 34.094 9.398 1 98.31 87 GLU A O 1
ATOM 646 N N . ARG A 1 88 ? 6.883 34.812 7.586 1 97.88 88 ARG A N 1
ATOM 647 C CA . ARG A 1 88 ? 7.762 34.125 6.633 1 97.88 88 ARG A CA 1
ATOM 648 C C . ARG A 1 88 ? 7.938 32.656 6.992 1 97.88 88 ARG A C 1
ATOM 650 O O . ARG A 1 88 ? 9.062 32.156 7.109 1 97.88 88 ARG A O 1
ATOM 657 N N . VAL A 1 89 ? 6.863 31.984 7.18 1 98.12 89 VAL A N 1
ATOM 658 C CA . VAL A 1 89 ? 6.914 30.547 7.488 1 98.12 89 VAL A CA 1
ATOM 659 C C . VAL A 1 89 ? 7.566 29.797 6.332 1 98.12 89 VAL A C 1
ATOM 661 O O . VAL A 1 89 ? 7.344 30.125 5.164 1 98.12 89 VAL A O 1
ATOM 664 N N . PRO A 1 90 ? 8.352 28.797 6.633 1 98.44 90 PRO A N 1
ATOM 665 C CA . PRO A 1 90 ? 9.086 28.109 5.562 1 98.44 90 PRO A CA 1
ATOM 666 C C . PRO A 1 90 ? 8.164 27.375 4.59 1 98.44 90 PRO A C 1
ATOM 668 O O . PRO A 1 90 ? 8.359 27.438 3.377 1 98.44 90 PRO A O 1
ATOM 671 N N . VAL A 1 91 ? 7.168 26.641 5.121 1 98.88 91 VAL A N 1
ATOM 672 C CA . VAL A 1 91 ? 6.305 25.828 4.27 1 98.88 91 VAL A CA 1
ATOM 673 C C . VAL A 1 91 ? 4.859 25.938 4.758 1 98.88 91 VAL A C 1
ATOM 675 O O . VAL A 1 91 ? 4.602 25.859 5.961 1 98.88 91 VAL A O 1
ATOM 678 N N . VAL A 1 92 ? 3.977 26.156 3.865 1 98.88 92 VAL A N 1
ATOM 679 C CA . VAL A 1 92 ? 2.543 26.031 4.109 1 98.88 92 VAL A CA 1
ATOM 680 C C . VAL A 1 92 ? 1.988 24.844 3.309 1 98.88 92 VAL A C 1
ATOM 682 O O . VAL A 1 92 ? 2.279 24.703 2.119 1 98.88 92 VAL A O 1
ATOM 685 N N . ILE A 1 93 ? 1.264 23.984 3.975 1 98.88 93 ILE A N 1
ATOM 686 C CA . ILE A 1 93 ? 0.671 22.812 3.355 1 98.88 93 ILE A CA 1
ATOM 687 C C . ILE A 1 93 ? -0.851 22.938 3.348 1 98.88 93 ILE A C 1
ATOM 689 O O . ILE A 1 93 ? -1.453 23.297 4.359 1 98.88 93 ILE A O 1
ATOM 693 N N . PHE A 1 94 ? -1.466 22.672 2.205 1 98.56 94 PHE A N 1
ATOM 694 C CA . PHE A 1 94 ? -2.92 22.625 2.104 1 98.56 94 PHE A CA 1
ATOM 695 C C . PHE A 1 94 ? -3.391 21.188 1.861 1 98.56 94 PHE A C 1
ATOM 697 O O . PHE A 1 94 ? -2.701 20.406 1.205 1 98.56 94 PHE A O 1
ATOM 704 N N . PHE A 1 95 ? -4.562 20.969 2.416 1 95.5 95 PHE A N 1
ATOM 705 C CA . PHE A 1 95 ? -5.105 19.625 2.299 1 95.5 95 PHE A CA 1
ATOM 706 C C . PHE A 1 95 ? -6.625 19.656 2.168 1 95.5 95 PHE A C 1
ATOM 708 O O . PHE A 1 95 ? -7.262 20.641 2.549 1 95.5 95 PHE A O 1
ATOM 715 N N . TRP A 1 96 ? -7.223 18.578 1.506 1 92.75 96 TRP A N 1
ATOM 716 C CA . TRP A 1 96 ? -8.633 18.203 1.403 1 92.75 96 TRP A CA 1
ATOM 717 C C . TRP A 1 96 ? -9.305 18.953 0.261 1 92.75 96 TRP A C 1
ATOM 719 O O . TRP A 1 96 ? -10.023 18.359 -0.545 1 92.75 96 TRP A O 1
ATOM 729 N N . SER A 1 97 ? -9.164 20.328 0.237 1 95.25 97 SER A N 1
ATOM 730 C CA . SER A 1 97 ? -9.562 21.125 -0.921 1 95.25 97 SER A CA 1
ATOM 731 C C . SER A 1 97 ? -8.43 22.031 -1.382 1 95.25 97 SER A C 1
ATOM 733 O O . SER A 1 97 ? -7.5 22.312 -0.625 1 95.25 97 SER A O 1
ATOM 735 N N . PHE A 1 98 ? -8.523 22.453 -2.611 1 98.12 98 PHE A N 1
ATOM 736 C CA . PHE A 1 98 ? -7.516 23.375 -3.129 1 98.12 98 PHE A CA 1
ATOM 737 C C . PHE A 1 98 ? -7.754 24.781 -2.604 1 98.12 98 PHE A C 1
ATOM 739 O O . PHE A 1 98 ? -8.898 25.219 -2.496 1 98.12 98 PHE A O 1
ATOM 746 N N . PRO A 1 99 ? -6.684 25.469 -2.297 1 98.44 99 PRO A N 1
ATOM 747 C CA . PRO A 1 99 ? -6.832 26.875 -1.923 1 98.44 99 PRO A CA 1
ATOM 748 C C . PRO A 1 99 ? -7.09 27.781 -3.125 1 98.44 99 PRO A C 1
ATOM 750 O O . PRO A 1 99 ? -6.828 27.391 -4.266 1 98.44 99 PRO A O 1
ATOM 753 N N . PRO A 1 100 ? -7.605 28.969 -2.797 1 97.88 100 PRO A N 1
ATOM 754 C CA . PRO A 1 100 ? -7.57 29.969 -3.869 1 97.88 100 PRO A CA 1
ATOM 755 C C . PRO A 1 100 ? -6.168 30.156 -4.445 1 97.88 100 PRO A C 1
ATOM 757 O O . PRO A 1 100 ? -5.188 30.188 -3.701 1 97.88 100 PRO A O 1
ATOM 760 N N . LEU A 1 101 ? -6.145 30.281 -5.754 1 98 101 LEU A N 1
ATOM 761 C CA . LEU A 1 101 ? -4.859 30.438 -6.426 1 98 101 LEU A CA 1
ATOM 762 C C . LEU A 1 101 ? -4.121 31.672 -5.918 1 98 101 LEU A C 1
ATOM 764 O O . LEU A 1 101 ? -2.891 31.672 -5.828 1 98 101 LEU A O 1
ATOM 768 N N . ASP A 1 102 ? -4.863 32.625 -5.551 1 98.12 102 ASP A N 1
ATOM 769 C CA . ASP A 1 102 ? -4.277 33.875 -5.035 1 98.12 102 ASP A CA 1
ATOM 770 C C . ASP A 1 102 ? -3.492 33.594 -3.752 1 98.12 102 ASP A C 1
ATOM 772 O O . ASP A 1 102 ? -2.482 34.25 -3.492 1 98.12 102 ASP A O 1
ATOM 776 N N . TRP A 1 103 ? -3.973 32.719 -2.867 1 98.69 103 TRP A N 1
ATOM 777 C CA . TRP A 1 103 ? -3.234 32.344 -1.662 1 98.69 103 TRP A CA 1
ATOM 778 C C . TRP A 1 103 ? -1.865 31.766 -2.014 1 98.69 103 TRP A C 1
ATOM 780 O O . TRP A 1 103 ? -0.856 32.156 -1.412 1 98.69 103 TRP A O 1
ATOM 790 N N . VAL A 1 104 ? -1.812 30.938 -3.014 1 98.69 104 VAL A N 1
ATOM 791 C CA . VAL A 1 104 ? -0.584 30.266 -3.436 1 98.69 104 VAL A CA 1
ATOM 792 C C . VAL A 1 104 ? 0.414 31.297 -3.955 1 98.69 104 VAL A C 1
ATOM 794 O O . VAL A 1 104 ? 1.568 31.328 -3.523 1 98.69 104 VAL A O 1
ATOM 797 N N . THR A 1 105 ? -0.077 32.125 -4.797 1 98.44 105 THR A N 1
ATOM 798 C CA . THR A 1 105 ? 0.767 33.156 -5.414 1 98.44 105 THR A CA 1
ATOM 799 C C . THR A 1 105 ? 1.301 34.125 -4.363 1 98.44 105 THR A C 1
ATOM 801 O O . THR A 1 105 ? 2.486 34.469 -4.371 1 98.44 105 THR A O 1
ATOM 804 N N . GLN A 1 106 ? 0.427 34.594 -3.506 1 98.56 106 GLN A N 1
ATOM 805 C CA . GLN A 1 106 ? 0.826 35.531 -2.465 1 98.56 106 GLN A CA 1
ATOM 806 C C . GLN A 1 106 ? 1.899 34.906 -1.562 1 98.56 106 GLN A C 1
ATOM 808 O O . GLN A 1 106 ? 2.902 35.562 -1.263 1 98.56 106 GLN A O 1
ATOM 813 N N . LEU A 1 107 ? 1.684 33.719 -1.131 1 98.88 107 LEU A N 1
ATOM 814 C CA . LEU A 1 107 ? 2.633 33.031 -0.259 1 98.88 107 LEU A CA 1
ATOM 815 C C . LEU A 1 107 ? 3.986 32.875 -0.946 1 98.88 107 LEU A C 1
ATOM 817 O O . LEU A 1 107 ? 5.023 33.219 -0.372 1 98.88 107 LEU A O 1
ATOM 821 N N . GLN A 1 108 ? 3.988 32.438 -2.152 1 98.75 108 GLN A N 1
ATOM 822 C CA . GLN A 1 108 ? 5.227 32.188 -2.887 1 98.75 108 GLN A CA 1
ATOM 823 C C . GLN A 1 108 ? 5.969 33.5 -3.156 1 98.75 108 GLN A C 1
ATOM 825 O O . GLN A 1 108 ? 7.195 33.562 -3.074 1 98.75 108 GLN A O 1
ATOM 830 N N . ASN A 1 109 ? 5.227 34.531 -3.467 1 98.38 109 ASN A N 1
ATOM 831 C CA . ASN A 1 109 ? 5.836 35.844 -3.666 1 98.38 109 ASN A CA 1
ATOM 832 C C . ASN A 1 109 ? 6.5 36.344 -2.389 1 98.38 109 ASN A C 1
ATOM 834 O O . ASN A 1 109 ? 7.469 37.094 -2.447 1 98.38 109 ASN A O 1
ATOM 838 N N . ALA A 1 110 ? 5.957 35.969 -1.267 1 98.56 110 ALA A N 1
ATOM 839 C CA . ALA A 1 110 ? 6.504 36.375 0.025 1 98.56 110 ALA A CA 1
ATOM 840 C C . ALA A 1 110 ? 7.66 35.469 0.439 1 98.56 110 ALA A C 1
ATOM 842 O O . ALA A 1 110 ? 8.219 35.594 1.53 1 98.56 110 ALA A O 1
ATOM 843 N N . GLY A 1 111 ? 7.973 34.438 -0.388 1 98.38 111 GLY A N 1
ATOM 844 C CA . GLY A 1 111 ? 9.094 33.562 -0.11 1 98.38 111 GLY A CA 1
ATOM 845 C C . GLY A 1 111 ? 8.688 32.312 0.642 1 98.38 111 GLY A C 1
ATOM 846 O O . GLY A 1 111 ? 9.547 31.531 1.05 1 98.38 111 GLY A O 1
ATOM 847 N N . VAL A 1 112 ? 7.398 32.062 0.868 1 98.75 112 VAL A N 1
ATOM 848 C CA . VAL A 1 112 ? 6.875 30.891 1.543 1 98.75 112 VAL A CA 1
ATOM 849 C C . VAL A 1 112 ? 6.656 29.766 0.529 1 98.75 112 VAL A C 1
ATOM 851 O O . VAL A 1 112 ? 6.082 30 -0.541 1 98.75 112 VAL A O 1
ATOM 854 N N . LYS A 1 113 ? 7.18 28.562 0.806 1 98.88 113 LYS A N 1
ATOM 855 C CA . LYS A 1 113 ? 6.898 27.422 -0.047 1 98.88 113 LYS A CA 1
ATOM 856 C C . LYS A 1 113 ? 5.516 26.844 0.241 1 98.88 113 LYS A C 1
ATOM 858 O O . LYS A 1 113 ? 5.066 26.844 1.39 1 98.88 113 LYS A O 1
ATOM 863 N N . VAL A 1 114 ? 4.871 26.375 -0.823 1 98.94 114 VAL A N 1
ATOM 864 C CA . VAL A 1 114 ? 3.492 25.922 -0.694 1 98.94 114 VAL A CA 1
ATOM 865 C C . VAL A 1 114 ? 3.365 24.484 -1.216 1 98.94 114 VAL A C 1
ATOM 867 O O . VAL A 1 114 ? 3.709 24.203 -2.365 1 98.94 114 VAL A O 1
ATOM 870 N N . TRP A 1 115 ? 2.906 23.578 -0.354 1 98.94 115 TRP A N 1
ATOM 871 C CA . TRP A 1 115 ? 2.719 22.172 -0.701 1 98.94 115 TRP A CA 1
ATOM 872 C C . TRP A 1 115 ? 1.237 21.812 -0.741 1 98.94 115 TRP A C 1
ATOM 874 O O . TRP A 1 115 ? 0.419 22.469 -0.081 1 98.94 115 TRP A O 1
ATOM 884 N N . MET A 1 116 ? 0.857 20.812 -1.541 1 98.88 116 MET A N 1
ATOM 885 C CA . MET A 1 116 ? -0.494 20.281 -1.622 1 98.88 116 MET A CA 1
ATOM 886 C C . MET A 1 116 ? -0.493 18.781 -1.335 1 98.88 116 MET A C 1
ATOM 888 O O . MET A 1 116 ? 0.265 18.016 -1.949 1 98.88 116 MET A O 1
ATOM 892 N N . GLN A 1 117 ? -1.259 18.391 -0.385 1 98.75 117 GLN A N 1
ATOM 893 C CA . GLN A 1 117 ? -1.481 16.953 -0.192 1 98.75 117 GLN A CA 1
ATOM 894 C C . GLN A 1 117 ? -2.625 16.453 -1.067 1 98.75 117 GLN A C 1
ATOM 896 O O . GLN A 1 117 ? -3.711 17.047 -1.077 1 98.75 117 GLN A O 1
ATOM 901 N N . VAL A 1 118 ? -2.385 15.398 -1.784 1 98.75 118 VAL A N 1
ATOM 902 C CA . VAL A 1 118 ? -3.361 14.875 -2.736 1 98.75 118 VAL A CA 1
ATOM 903 C C . VAL A 1 118 ? -3.564 13.383 -2.502 1 98.75 118 VAL A C 1
ATOM 905 O O . VAL A 1 118 ? -2.734 12.727 -1.867 1 98.75 118 VAL A O 1
ATOM 908 N N . GLY A 1 119 ? -4.711 12.875 -2.973 1 98.31 119 GLY A N 1
ATOM 909 C CA . GLY A 1 119 ? -5.039 11.461 -2.842 1 98.31 119 GLY A CA 1
ATOM 910 C C . GLY A 1 119 ? -5.473 10.828 -4.148 1 98.31 119 GLY A C 1
ATOM 911 O O . GLY A 1 119 ? -5.988 9.711 -4.16 1 98.31 119 GLY A O 1
ATOM 912 N N . SER A 1 120 ? -5.281 11.594 -5.301 1 98.19 120 SER A N 1
ATOM 913 C CA . SER A 1 120 ? -5.656 11.078 -6.613 1 98.19 120 SER A CA 1
ATOM 914 C C . SER A 1 120 ? -4.781 11.672 -7.711 1 98.19 120 SER A C 1
ATOM 916 O O . SER A 1 120 ? -4.125 12.695 -7.5 1 98.19 120 SER A O 1
ATOM 918 N N . LEU A 1 121 ? -4.781 10.992 -8.828 1 97.94 121 LEU A N 1
ATOM 919 C CA . LEU A 1 121 ? -4.035 11.484 -9.977 1 97.94 121 LEU A CA 1
ATOM 920 C C . LEU A 1 121 ? -4.605 12.812 -10.469 1 97.94 121 LEU A C 1
ATOM 922 O O . LEU A 1 121 ? -3.857 13.711 -10.859 1 97.94 121 LEU A O 1
ATOM 926 N N . ALA A 1 122 ? -5.883 12.914 -10.445 1 98.12 122 ALA A N 1
ATOM 927 C CA . ALA A 1 122 ? -6.535 14.141 -10.891 1 98.12 122 ALA A CA 1
ATOM 928 C C . ALA A 1 122 ? -6.125 15.32 -10.016 1 98.12 122 ALA A C 1
ATOM 930 O O . ALA A 1 122 ? -5.828 16.406 -10.523 1 98.12 122 ALA A O 1
ATOM 931 N N . GLU A 1 123 ? -6.102 15.133 -8.734 1 98.62 123 GLU A N 1
ATOM 932 C CA . GLU A 1 123 ? -5.664 16.188 -7.816 1 98.62 123 GLU A CA 1
ATOM 933 C C . GLU A 1 123 ? -4.199 16.547 -8.047 1 98.62 123 GLU A C 1
ATOM 935 O O . GLU A 1 123 ? -3.824 17.719 -7.977 1 98.62 123 GLU A O 1
ATOM 940 N N . ALA A 1 124 ? -3.396 15.531 -8.266 1 98.81 124 ALA A N 1
ATOM 941 C CA . ALA A 1 124 ? -1.979 15.773 -8.516 1 98.81 124 ALA A CA 1
ATOM 942 C C . ALA A 1 124 ? -1.779 16.625 -9.773 1 98.81 124 ALA A C 1
ATOM 944 O O . ALA A 1 124 ? -0.972 17.547 -9.773 1 98.81 124 ALA A O 1
ATOM 945 N N . THR A 1 125 ? -2.486 16.281 -10.789 1 98.56 125 THR A N 1
ATOM 946 C CA . THR A 1 125 ? -2.424 17.031 -12.039 1 98.56 125 THR A CA 1
ATOM 947 C C . THR A 1 125 ? -2.816 18.5 -11.805 1 98.56 125 THR A C 1
ATOM 949 O O . THR A 1 125 ? -2.156 19.406 -12.305 1 98.56 125 THR A O 1
ATOM 952 N N . GLN A 1 126 ? -3.85 18.672 -11.055 1 98.69 126 GLN A N 1
ATOM 953 C CA . GLN A 1 126 ? -4.309 20.016 -10.742 1 98.69 126 GLN A CA 1
ATOM 954 C C . GLN A 1 126 ? -3.26 20.781 -9.93 1 98.69 126 GLN A C 1
ATOM 956 O O . GLN A 1 126 ? -3.018 21.969 -10.18 1 98.69 126 GLN A O 1
ATOM 961 N N . ALA A 1 127 ? -2.695 20.125 -8.945 1 98.81 127 ALA A N 1
ATOM 962 C CA . ALA A 1 127 ? -1.672 20.766 -8.117 1 98.81 127 ALA A CA 1
ATOM 963 C C . ALA A 1 127 ? -0.485 21.219 -8.961 1 98.81 127 ALA A C 1
ATOM 965 O O . ALA A 1 127 ? 0.049 22.312 -8.75 1 98.81 127 ALA A O 1
ATOM 966 N N . LYS A 1 128 ? -0.055 20.344 -9.883 1 98.69 128 LYS A N 1
ATOM 967 C CA . LYS A 1 128 ? 1.021 20.703 -10.797 1 98.69 128 LYS A CA 1
ATOM 968 C C . LYS A 1 128 ? 0.658 21.953 -11.602 1 98.69 128 LYS A C 1
ATOM 970 O O . LYS A 1 128 ? 1.457 22.891 -11.711 1 98.69 128 LYS A O 1
ATOM 975 N N . ALA A 1 129 ? -0.535 21.953 -12.117 1 98.38 129 ALA A N 1
ATOM 976 C CA . ALA A 1 129 ? -1.002 23.062 -12.945 1 98.38 129 ALA A CA 1
ATOM 977 C C . ALA A 1 129 ? -1.047 24.359 -12.148 1 98.38 129 ALA A C 1
ATOM 979 O O . ALA A 1 129 ? -0.82 25.438 -12.695 1 98.38 129 ALA A O 1
ATOM 980 N N . GLN A 1 130 ? -1.274 24.281 -10.867 1 98.19 130 GLN A N 1
ATOM 981 C CA . GLN A 1 130 ? -1.454 25.453 -10.023 1 98.19 130 GLN A CA 1
ATOM 982 C C . GLN A 1 130 ? -0.129 25.906 -9.414 1 98.19 130 GLN A C 1
ATOM 984 O O . GLN A 1 130 ? -0.083 26.875 -8.672 1 98.19 130 GLN A O 1
ATOM 989 N N . GLY A 1 131 ? 0.932 25.141 -9.617 1 98.25 131 GLY A N 1
ATOM 990 C CA . GLY A 1 131 ? 2.275 25.625 -9.336 1 98.25 131 GLY A CA 1
ATOM 991 C C . GLY A 1 131 ? 2.709 25.375 -7.902 1 98.25 131 GLY A C 1
ATOM 992 O O . GLY A 1 131 ? 3.502 26.125 -7.344 1 98.25 131 GLY A O 1
ATOM 993 N N . PHE A 1 132 ? 2.24 24.375 -7.285 1 98.81 132 PHE A N 1
ATOM 994 C CA . PHE A 1 132 ? 2.693 24.031 -5.941 1 98.81 132 PHE A CA 1
ATOM 995 C C . PHE A 1 132 ? 4.16 23.609 -5.957 1 98.81 132 PHE A C 1
ATOM 997 O O . PHE A 1 132 ? 4.629 23.016 -6.926 1 98.81 132 PHE A O 1
ATOM 1004 N N . ASP A 1 133 ? 4.859 23.891 -4.875 1 98.88 133 ASP A N 1
ATOM 1005 C CA . ASP A 1 133 ? 6.301 23.672 -4.812 1 98.88 133 ASP A CA 1
ATOM 1006 C C . ASP A 1 133 ? 6.625 22.203 -4.59 1 98.88 133 ASP A C 1
ATOM 1008 O O . ASP A 1 133 ? 7.715 21.734 -4.934 1 98.88 133 ASP A O 1
ATOM 1012 N N . ALA A 1 134 ? 5.758 21.438 -3.959 1 98.94 134 ALA A N 1
ATOM 1013 C CA . ALA A 1 134 ? 5.855 20 -3.711 1 98.94 134 ALA A CA 1
ATOM 1014 C C . ALA A 1 134 ? 4.473 19.391 -3.518 1 98.94 134 ALA A C 1
ATOM 1016 O O . ALA A 1 134 ? 3.5 20.094 -3.252 1 98.94 134 ALA A O 1
ATOM 1017 N N . ILE A 1 135 ? 4.422 18.141 -3.729 1 98.94 135 ILE A N 1
ATOM 1018 C CA . ILE A 1 135 ? 3.164 17.406 -3.619 1 98.94 135 ILE A CA 1
ATOM 1019 C C . ILE A 1 135 ? 3.316 16.266 -2.613 1 98.94 135 ILE A C 1
ATOM 1021 O O . ILE A 1 135 ? 4.285 15.508 -2.67 1 98.94 135 ILE A O 1
ATOM 1025 N N . ILE A 1 136 ? 2.459 16.203 -1.618 1 98.94 136 ILE A N 1
ATOM 1026 C CA . ILE A 1 136 ? 2.369 15.062 -0.711 1 98.94 136 ILE A CA 1
ATOM 1027 C C . ILE A 1 136 ? 1.356 14.055 -1.249 1 98.94 136 ILE A C 1
ATOM 1029 O O . ILE A 1 136 ? 0.167 14.359 -1.362 1 98.94 136 ILE A O 1
ATOM 1033 N N . ALA A 1 137 ? 1.806 12.875 -1.615 1 98.88 137 ALA A N 1
ATOM 1034 C CA . ALA A 1 137 ? 0.939 11.812 -2.115 1 98.88 137 ALA A CA 1
ATOM 1035 C C . ALA A 1 137 ? 0.529 10.867 -0.989 1 98.88 137 ALA A C 1
ATOM 1037 O O . ALA A 1 137 ? 1.349 10.094 -0.491 1 98.88 137 ALA A O 1
ATOM 1038 N N . GLN A 1 138 ? -0.702 10.93 -0.655 1 98.75 138 GLN A N 1
ATOM 1039 C CA . GLN A 1 138 ? -1.206 10.094 0.431 1 98.75 138 GLN A CA 1
ATOM 1040 C C . GLN A 1 138 ? -1.869 8.828 -0.11 1 98.75 138 GLN A C 1
ATOM 1042 O O . GLN A 1 138 ? -2.725 8.898 -0.994 1 98.75 138 GLN A O 1
ATOM 1047 N N . GLY A 1 139 ? -1.416 7.707 0.4 1 98.44 139 GLY A N 1
ATOM 1048 C CA . GLY A 1 139 ? -2.064 6.445 0.087 1 98.44 139 GLY A CA 1
ATOM 1049 C C . GLY A 1 139 ? -3.184 6.094 1.05 1 98.44 139 GLY A C 1
ATOM 1050 O O . GLY A 1 139 ? -3.359 6.758 2.074 1 98.44 139 GLY A O 1
ATOM 1051 N N . GLN A 1 140 ? -3.832 5.039 0.751 1 97.94 140 GLN A N 1
ATOM 1052 C CA . GLN A 1 140 ? -5.004 4.605 1.506 1 97.94 140 GLN A CA 1
ATOM 1053 C C . GLN A 1 140 ? -4.617 4.164 2.914 1 97.94 140 GLN A C 1
ATOM 1055 O O . GLN A 1 140 ? -5.477 4.031 3.787 1 97.94 140 GLN A O 1
ATOM 1060 N N . GLU A 1 141 ? -3.346 3.914 3.1 1 98.12 141 GLU A N 1
ATOM 1061 C CA . GLU A 1 141 ? -2.854 3.412 4.379 1 98.12 141 GLU A CA 1
ATOM 1062 C C . GLU A 1 141 ? -2.893 4.496 5.449 1 98.12 141 GLU A C 1
ATOM 1064 O O . GLU A 1 141 ? -2.812 4.203 6.645 1 98.12 141 GLU A O 1
ATOM 1069 N N . GLY A 1 142 ? -2.979 5.727 5.062 1 98.5 142 GLY A N 1
ATOM 1070 C CA . GLY A 1 142 ? -2.811 6.848 5.977 1 98.5 142 GLY A CA 1
ATOM 1071 C C . GLY A 1 142 ? -3.959 6.996 6.957 1 98.5 142 GLY A C 1
ATOM 1072 O O . GLY A 1 142 ? -5.113 6.719 6.617 1 98.5 142 GLY A O 1
ATOM 1073 N N . GLY A 1 143 ? -3.66 7.438 8.125 1 98.19 143 GLY A N 1
ATOM 1074 C CA . GLY A 1 143 ? -4.66 7.73 9.141 1 98.19 143 GLY A CA 1
ATOM 1075 C C . GLY A 1 143 ? -5.297 9.094 8.977 1 98.19 143 GLY A C 1
ATOM 1076 O O . GLY A 1 143 ? -4.727 9.977 8.328 1 98.19 143 GLY A O 1
ATOM 1077 N N . GLY A 1 144 ? -6.492 9.242 9.594 1 96.81 144 GLY A N 1
ATOM 1078 C CA . GLY A 1 144 ? -7.176 10.523 9.531 1 96.81 144 GLY A CA 1
ATOM 1079 C C . GLY A 1 144 ? -7.953 10.727 8.242 1 96.81 144 GLY A C 1
ATOM 1080 O O . GLY A 1 144 ? -8.438 9.766 7.648 1 96.81 144 GLY A O 1
ATOM 1081 N N . HIS A 1 145 ? -8.219 11.953 7.887 1 95.69 145 HIS A N 1
ATOM 1082 C CA . HIS A 1 145 ? -8.891 12.258 6.633 1 95.69 145 HIS A CA 1
ATOM 1083 C C . HIS A 1 145 ? -8.164 11.625 5.449 1 95.69 145 HIS A C 1
ATOM 1085 O O . HIS A 1 145 ? -6.988 11.898 5.215 1 95.69 145 HIS A O 1
ATOM 1091 N N . ASN A 1 146 ? -8.883 10.758 4.766 1 97.25 146 ASN A N 1
ATOM 1092 C CA . ASN A 1 146 ? -8.266 9.945 3.719 1 97.25 146 ASN A CA 1
ATOM 1093 C C . ASN A 1 146 ? -9.266 9.602 2.617 1 97.25 146 ASN A C 1
ATOM 1095 O O . ASN A 1 146 ? -10.102 8.711 2.785 1 97.25 146 ASN A O 1
ATOM 1099 N N . ARG A 1 147 ? -9.141 10.258 1.508 1 94.69 147 ARG A N 1
ATOM 1100 C CA . ARG A 1 147 ? -9.977 9.938 0.355 1 94.69 147 ARG A CA 1
ATOM 1101 C C . ARG A 1 147 ? -9.133 9.414 -0.801 1 94.69 147 ARG A C 1
ATOM 1103 O O . ARG A 1 147 ? -9.484 9.602 -1.968 1 94.69 147 ARG A O 1
ATOM 1110 N N . SER A 1 148 ? -8 8.875 -0.432 1 97.69 148 SER A N 1
ATOM 1111 C CA . SER A 1 148 ? -7.078 8.367 -1.439 1 97.69 148 SER A CA 1
ATOM 1112 C C . SER A 1 148 ? -7.742 7.316 -2.318 1 97.69 148 SER A C 1
ATOM 1114 O O . SER A 1 148 ? -8.5 6.477 -1.825 1 97.69 148 SER A O 1
ATOM 1116 N N . GLU A 1 149 ? -7.41 7.336 -3.578 1 97.44 149 GLU A N 1
ATOM 1117 C CA . GLU A 1 149 ? -8.078 6.461 -4.531 1 97.44 149 GLU A CA 1
ATOM 1118 C C . GLU A 1 149 ? -7.371 5.113 -4.645 1 97.44 149 GLU A C 1
ATOM 1120 O O . GLU A 1 149 ? -7.902 4.172 -5.234 1 97.44 149 GLU A O 1
ATOM 1125 N N . ALA A 1 150 ? -6.16 5.008 -4.078 1 97.81 150 ALA A N 1
ATOM 1126 C CA . ALA A 1 150 ? -5.383 3.775 -4.16 1 97.81 150 ALA A CA 1
ATOM 1127 C C . ALA A 1 150 ? -4.34 3.705 -3.049 1 97.81 150 ALA A C 1
ATOM 1129 O O . ALA A 1 150 ? -4.164 4.664 -2.295 1 97.81 150 ALA A O 1
ATOM 1130 N N . SER A 1 151 ? -3.74 2.568 -2.869 1 97.75 151 SER A N 1
ATOM 1131 C CA . SER A 1 151 ? -2.643 2.387 -1.925 1 97.75 151 SER A CA 1
ATOM 1132 C C . SER A 1 151 ? -1.407 3.17 -2.355 1 97.75 151 SER A C 1
ATOM 1134 O O . SER A 1 151 ? -1.271 3.531 -3.525 1 97.75 151 SER A O 1
ATOM 1136 N N . ILE A 1 152 ? -0.561 3.408 -1.411 1 97.69 152 ILE A N 1
ATOM 1137 C CA . ILE A 1 152 ? 0.627 4.203 -1.699 1 97.69 152 ILE A CA 1
ATOM 1138 C C . ILE A 1 152 ? 1.531 3.449 -2.672 1 97.69 152 ILE A C 1
ATOM 1140 O O . ILE A 1 152 ? 2.205 4.062 -3.504 1 97.69 152 ILE A O 1
ATOM 1144 N N . PHE A 1 153 ? 1.546 2.137 -2.611 1 97.19 153 PHE A N 1
ATOM 1145 C CA . PHE A 1 153 ? 2.365 1.31 -3.49 1 97.19 153 PHE A CA 1
ATOM 1146 C C . PHE A 1 153 ? 2.004 1.553 -4.949 1 97.19 153 PHE A C 1
ATOM 1148 O O . PHE A 1 153 ? 2.877 1.53 -5.824 1 97.19 153 PHE A O 1
ATOM 1155 N N . SER A 1 154 ? 0.742 1.774 -5.25 1 98.12 154 SER A N 1
ATOM 1156 C CA . SER A 1 154 ? 0.244 1.968 -6.609 1 98.12 154 SER A CA 1
ATOM 1157 C C . SER A 1 154 ? 0.144 3.449 -6.957 1 98.12 154 SER A C 1
ATOM 1159 O O . SER A 1 154 ? 0.485 3.857 -8.07 1 98.12 154 SER A O 1
ATOM 1161 N N . LEU A 1 155 ? -0.236 4.258 -6.062 1 98.62 155 LEU A N 1
ATOM 1162 C CA . LEU A 1 155 ? -0.565 5.66 -6.305 1 98.62 155 LEU A CA 1
ATOM 1163 C C . LEU A 1 155 ? 0.7 6.5 -6.438 1 98.62 155 LEU A C 1
ATOM 1165 O O . LEU A 1 155 ? 0.774 7.387 -7.293 1 98.62 155 LEU A O 1
ATOM 1169 N N . LEU A 1 156 ? 1.703 6.238 -5.633 1 98.81 156 LEU A N 1
ATOM 1170 C CA . LEU A 1 156 ? 2.898 7.07 -5.547 1 98.81 156 LEU A CA 1
ATOM 1171 C C . LEU A 1 156 ? 3.635 7.102 -6.883 1 98.81 156 LEU A C 1
ATOM 1173 O O . LEU A 1 156 ? 3.912 8.18 -7.418 1 98.81 156 LEU A O 1
ATOM 1177 N N . PRO A 1 157 ? 3.904 5.926 -7.512 1 98.5 157 PRO A N 1
ATOM 1178 C CA . PRO A 1 157 ? 4.605 5.996 -8.797 1 98.5 157 PRO A CA 1
ATOM 1179 C C . PRO A 1 157 ? 3.799 6.723 -9.867 1 98.5 157 PRO A C 1
ATOM 1181 O O . PRO A 1 157 ? 4.371 7.426 -10.703 1 98.5 157 PRO A O 1
ATOM 1184 N N . ALA A 1 158 ? 2.514 6.539 -9.836 1 98.5 158 ALA A N 1
ATOM 1185 C CA . ALA A 1 158 ? 1.66 7.219 -10.812 1 98.5 158 ALA A CA 1
ATOM 1186 C C . ALA A 1 158 ? 1.743 8.734 -10.648 1 98.5 158 ALA A C 1
ATOM 1188 O O . ALA A 1 158 ? 1.891 9.461 -11.641 1 98.5 158 ALA A O 1
ATOM 1189 N N . ILE A 1 159 ? 1.673 9.18 -9.43 1 98.81 159 ILE A N 1
ATOM 1190 C CA . ILE A 1 159 ? 1.707 10.609 -9.148 1 98.81 159 ILE A CA 1
ATOM 1191 C C . ILE A 1 159 ? 3.09 11.172 -9.477 1 98.81 159 ILE A C 1
ATOM 1193 O O . ILE A 1 159 ? 3.209 12.242 -10.078 1 98.81 159 ILE A O 1
ATOM 1197 N N . CYS A 1 160 ? 4.152 10.469 -9.086 1 98.81 160 CYS A N 1
ATOM 1198 C CA . CYS A 1 160 ? 5.504 10.914 -9.391 1 98.81 160 CYS A CA 1
ATOM 1199 C C . CYS A 1 160 ? 5.688 11.125 -10.891 1 98.81 160 CYS A C 1
ATOM 1201 O O . CYS A 1 160 ? 6.258 12.133 -11.312 1 98.81 160 CYS A O 1
ATOM 1203 N N . ARG A 1 161 ? 5.199 10.195 -11.648 1 97.88 161 ARG A N 1
ATOM 1204 C CA . ARG A 1 161 ? 5.312 10.305 -13.102 1 97.88 161 ARG A CA 1
ATOM 1205 C C . ARG A 1 161 ? 4.516 11.492 -13.625 1 97.88 161 ARG A C 1
ATOM 1207 O O . ARG A 1 161 ? 5 12.25 -14.469 1 97.88 161 ARG A O 1
ATOM 1214 N N . GLU A 1 162 ? 3.361 11.688 -13.094 1 98.12 162 GLU A N 1
ATOM 1215 C CA . GLU A 1 162 ? 2.432 12.703 -13.578 1 98.12 162 GLU A CA 1
ATOM 1216 C C . GLU A 1 162 ? 2.965 14.102 -13.312 1 98.12 162 GLU A C 1
ATOM 1218 O O . GLU A 1 162 ? 2.793 15.008 -14.141 1 98.12 162 GLU A O 1
ATOM 1223 N N . VAL A 1 163 ? 3.645 14.312 -12.203 1 98.75 163 VAL A N 1
ATOM 1224 C CA . VAL A 1 163 ? 3.879 15.688 -11.766 1 98.75 163 VAL A CA 1
ATOM 1225 C C . VAL A 1 163 ? 5.355 16.031 -11.93 1 98.75 163 VAL A C 1
ATOM 1227 O O . VAL A 1 163 ? 5.777 17.141 -11.594 1 98.75 163 VAL A O 1
ATOM 1230 N N . ALA A 1 164 ? 6.16 15.086 -12.453 1 97.69 164 ALA A N 1
ATOM 1231 C CA . ALA A 1 164 ? 7.574 15.391 -12.664 1 97.69 164 ALA A CA 1
ATOM 1232 C C . ALA A 1 164 ? 7.75 16.734 -13.375 1 97.69 164 ALA A C 1
ATOM 1234 O O . ALA A 1 164 ? 7.004 17.047 -14.305 1 97.69 164 ALA A O 1
ATOM 1235 N N . PRO A 1 165 ? 8.641 17.578 -12.891 1 97.62 165 PRO A N 1
ATOM 1236 C CA . PRO A 1 165 ? 9.742 17.312 -11.969 1 97.62 165 PRO A CA 1
ATOM 1237 C C . PRO A 1 165 ? 9.453 17.797 -10.547 1 97.62 165 PRO A C 1
ATOM 1239 O O . PRO A 1 165 ? 10.375 17.906 -9.727 1 97.62 165 PRO A O 1
ATOM 1242 N N . ILE A 1 166 ? 8.219 18.188 -10.188 1 98.69 166 ILE A N 1
ATOM 1243 C CA . ILE A 1 166 ? 7.859 18.609 -8.836 1 98.69 166 ILE A CA 1
ATOM 1244 C C . ILE A 1 166 ? 8.156 17.484 -7.848 1 98.69 166 ILE A C 1
ATOM 1246 O O . ILE A 1 166 ? 7.773 16.344 -8.07 1 98.69 166 ILE A O 1
ATOM 1250 N N . PRO A 1 167 ? 8.938 17.75 -6.777 1 98.81 167 PRO A N 1
ATOM 1251 C CA . PRO A 1 167 ? 9.219 16.688 -5.812 1 98.81 167 PRO A CA 1
ATOM 1252 C C . PRO A 1 167 ? 7.957 16.188 -5.109 1 98.81 167 PRO A C 1
ATOM 1254 O O . PRO A 1 167 ? 7.055 16.969 -4.809 1 98.81 167 PRO A O 1
ATOM 1257 N N . VAL A 1 168 ? 7.922 14.867 -4.891 1 98.94 168 VAL A N 1
ATOM 1258 C CA . VAL A 1 168 ? 6.777 14.227 -4.254 1 98.94 168 VAL A CA 1
ATOM 1259 C C . VAL A 1 168 ? 7.191 13.656 -2.898 1 98.94 168 VAL A C 1
ATOM 1261 O O . VAL A 1 168 ? 8.273 13.078 -2.768 1 98.94 168 VAL A O 1
ATOM 1264 N N . ILE A 1 169 ? 6.375 13.867 -1.898 1 98.94 169 ILE A N 1
ATOM 1265 C CA . ILE A 1 169 ? 6.523 13.344 -0.544 1 98.94 169 ILE A CA 1
ATOM 1266 C C . ILE A 1 169 ? 5.492 12.25 -0.3 1 98.94 169 ILE A C 1
ATOM 1268 O O . ILE A 1 169 ? 4.293 12.453 -0.52 1 98.94 169 ILE A O 1
ATOM 1272 N N . ALA A 1 170 ? 5.953 11.078 0.094 1 98.94 170 ALA A N 1
ATOM 1273 C CA . ALA A 1 170 ? 5.066 9.938 0.288 1 98.94 170 ALA A CA 1
ATOM 1274 C C . ALA A 1 170 ? 4.426 9.969 1.673 1 98.94 170 ALA A C 1
ATOM 1276 O O . ALA A 1 170 ? 5.117 10.148 2.678 1 98.94 170 ALA A O 1
ATOM 1277 N N . ALA A 1 171 ? 3.131 9.758 1.696 1 98.81 171 ALA A N 1
ATOM 1278 C CA . ALA A 1 171 ? 2.377 9.711 2.945 1 98.81 171 ALA A CA 1
ATOM 1279 C C . ALA A 1 171 ? 1.499 8.461 3.006 1 98.81 171 ALA A C 1
ATOM 1281 O O . ALA A 1 171 ? 0.905 8.062 2 1 98.81 171 ALA A O 1
ATOM 1282 N N . GLY A 1 172 ? 1.467 7.895 4.215 1 98.06 172 GLY A N 1
ATOM 1283 C CA . GLY A 1 172 ? 0.589 6.758 4.445 1 98.06 172 GLY A CA 1
ATOM 1284 C C . GLY A 1 172 ? 1.342 5.461 4.688 1 98.06 172 GLY A C 1
ATOM 1285 O O . GLY A 1 172 ? 1.915 4.891 3.758 1 98.06 172 GLY A O 1
ATOM 1286 N N . GLY A 1 173 ? 1.306 5.027 5.891 1 97.25 173 GLY A N 1
ATOM 1287 C CA . GLY A 1 173 ? 1.805 3.703 6.23 1 97.25 173 GLY A CA 1
ATOM 1288 C C . GLY A 1 173 ? 3.309 3.666 6.43 1 97.25 173 GLY A C 1
ATOM 1289 O O . GLY A 1 173 ? 3.896 2.59 6.559 1 97.25 173 GLY A O 1
ATOM 1290 N N . ILE A 1 174 ? 3.98 4.742 6.422 1 98.69 174 ILE A N 1
ATOM 1291 C CA . ILE A 1 174 ? 5.434 4.781 6.562 1 98.69 174 ILE A CA 1
ATOM 1292 C C . ILE A 1 17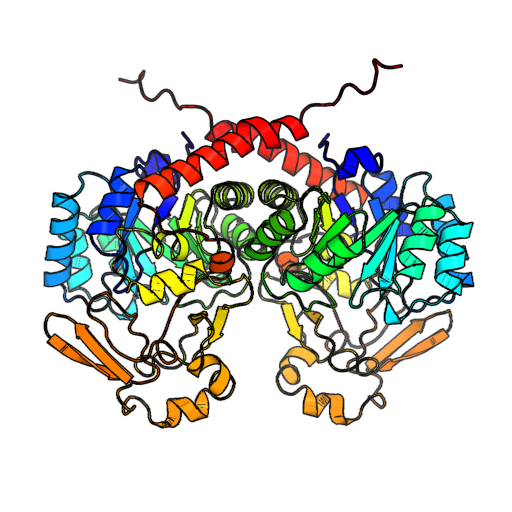4 ? 5.805 5.062 8.016 1 98.69 174 ILE A C 1
ATOM 1294 O O . ILE A 1 174 ? 5.523 6.145 8.539 1 98.69 174 ILE A O 1
ATOM 1298 N N . ILE A 1 175 ? 6.48 4.059 8.648 1 98.62 175 ILE A N 1
ATOM 1299 C CA . ILE A 1 175 ? 6.656 4.199 10.086 1 98.62 175 ILE A CA 1
ATOM 1300 C C . ILE A 1 175 ? 8.102 3.869 10.469 1 98.62 175 ILE A C 1
ATOM 1302 O O . ILE A 1 175 ? 8.484 3.998 11.633 1 98.62 175 ILE A O 1
ATOM 1306 N N . ASP A 1 176 ? 8.953 3.398 9.5 1 98.69 176 ASP A N 1
ATOM 1307 C CA . ASP A 1 176 ? 10.32 2.986 9.805 1 98.69 176 ASP A CA 1
ATOM 1308 C C . ASP A 1 176 ? 11.227 3.141 8.586 1 98.69 176 ASP A C 1
ATOM 1310 O O . ASP A 1 176 ? 10.828 3.711 7.574 1 98.69 176 ASP A O 1
ATOM 1314 N N . GLY A 1 177 ? 12.477 2.723 8.773 1 98.62 177 GLY A N 1
ATOM 1315 C CA . GLY A 1 177 ? 13.469 2.881 7.719 1 98.62 177 GLY A CA 1
ATOM 1316 C C . GLY A 1 177 ? 13.164 2.045 6.488 1 98.62 177 GLY A C 1
ATOM 1317 O O . GLY A 1 177 ? 13.5 2.439 5.367 1 98.62 177 GLY A O 1
ATOM 1318 N N . ARG A 1 178 ? 12.578 0.897 6.652 1 98.44 178 ARG A N 1
ATOM 1319 C CA . ARG A 1 178 ? 12.188 0.062 5.523 1 98.44 178 ARG A CA 1
ATOM 1320 C C . ARG A 1 178 ? 11.156 0.771 4.645 1 98.44 178 ARG A C 1
ATOM 1322 O O . ARG A 1 178 ? 11.281 0.782 3.42 1 98.44 178 ARG A O 1
ATOM 1329 N N . GLY A 1 179 ? 10.188 1.36 5.352 1 98.69 179 GLY A N 1
ATOM 1330 C CA . GLY A 1 179 ? 9.195 2.143 4.625 1 98.69 179 GLY A CA 1
ATOM 1331 C C . GLY A 1 179 ? 9.789 3.348 3.92 1 98.69 179 GLY A C 1
ATOM 1332 O O . GLY A 1 179 ? 9.367 3.701 2.818 1 98.69 179 GLY A O 1
ATOM 1333 N N . LEU A 1 180 ? 10.711 3.99 4.582 1 98.81 180 LEU A N 1
ATOM 1334 C CA . LEU A 1 180 ? 11.406 5.121 3.971 1 98.81 180 LEU A CA 1
ATOM 1335 C C . LEU A 1 180 ? 12.086 4.703 2.674 1 98.81 180 LEU A C 1
ATOM 1337 O O . LEU A 1 180 ? 11.883 5.332 1.631 1 98.81 180 LEU A O 1
ATOM 1341 N N . VAL A 1 181 ? 12.836 3.596 2.674 1 98.44 181 VAL A N 1
ATOM 1342 C CA . VAL A 1 181 ? 13.555 3.121 1.491 1 98.44 181 VAL A CA 1
ATOM 1343 C C . VAL A 1 181 ? 12.555 2.713 0.413 1 98.44 181 VAL A C 1
ATOM 1345 O O . VAL A 1 181 ? 12.75 3.008 -0.769 1 98.44 181 VAL A O 1
ATOM 1348 N N . ALA A 1 182 ? 11.508 2.055 0.799 1 98.81 182 ALA A N 1
ATOM 1349 C CA . ALA A 1 182 ? 10.477 1.649 -0.156 1 98.81 182 ALA A CA 1
ATOM 1350 C C . ALA A 1 182 ? 9.875 2.861 -0.86 1 98.81 182 ALA A C 1
ATOM 1352 O O . ALA A 1 182 ? 9.703 2.857 -2.082 1 98.81 182 ALA A O 1
ATOM 1353 N N . ALA A 1 183 ? 9.578 3.895 -0.072 1 98.81 183 ALA A N 1
ATOM 1354 C CA . ALA A 1 183 ? 9.008 5.113 -0.644 1 98.81 183 ALA A CA 1
ATOM 1355 C C . ALA A 1 183 ? 9.992 5.77 -1.613 1 98.81 183 ALA A C 1
ATOM 1357 O O . ALA A 1 183 ? 9.594 6.215 -2.695 1 98.81 183 ALA A O 1
ATOM 1358 N N . LEU A 1 184 ? 11.203 5.855 -1.235 1 98.56 184 LEU A N 1
ATOM 1359 C CA . LEU A 1 184 ? 12.227 6.422 -2.107 1 98.56 184 LEU A CA 1
ATOM 1360 C C . LEU A 1 184 ? 12.352 5.617 -3.395 1 98.56 184 LEU A C 1
ATOM 1362 O O . LEU A 1 184 ? 12.477 6.188 -4.48 1 98.56 184 LEU A O 1
ATOM 1366 N N . ALA A 1 185 ? 12.289 4.301 -3.289 1 98.38 185 ALA A N 1
ATOM 1367 C CA . ALA A 1 185 ? 12.367 3.428 -4.457 1 98.38 185 ALA A CA 1
ATOM 1368 C C . ALA A 1 185 ? 11.203 3.686 -5.414 1 98.38 185 ALA A C 1
ATOM 1370 O O . ALA A 1 185 ? 11.375 3.609 -6.633 1 98.38 185 ALA A O 1
ATOM 1371 N N . LEU A 1 186 ? 10.125 4.031 -4.867 1 98.62 186 LEU A N 1
ATOM 1372 C CA . LEU A 1 186 ? 8.922 4.215 -5.668 1 98.62 186 LEU A CA 1
ATOM 1373 C C . LEU A 1 186 ? 8.867 5.621 -6.254 1 98.62 186 LEU A C 1
ATOM 1375 O O . LEU A 1 186 ? 7.953 5.953 -7.008 1 98.62 186 LEU A O 1
ATOM 1379 N N . GLY A 1 187 ? 9.734 6.547 -5.828 1 98.25 187 GLY A N 1
ATOM 1380 C CA . GLY A 1 187 ? 9.883 7.805 -6.539 1 98.25 187 GLY A CA 1
ATOM 1381 C C . GLY A 1 187 ? 9.812 9.016 -5.629 1 98.25 187 GLY A C 1
ATOM 1382 O O . GLY A 1 187 ? 10.062 10.141 -6.062 1 98.25 187 GLY A O 1
ATOM 1383 N N . ALA A 1 188 ? 9.547 8.797 -4.359 1 98.75 188 ALA A N 1
ATOM 1384 C CA . ALA A 1 188 ? 9.391 9.914 -3.438 1 98.75 188 ALA A CA 1
ATOM 1385 C C . ALA A 1 188 ? 10.742 10.57 -3.143 1 98.75 188 ALA A C 1
ATOM 1387 O O . ALA A 1 188 ? 11.789 9.953 -3.316 1 98.75 188 ALA A O 1
ATOM 1388 N N . GLU A 1 189 ? 10.664 11.828 -2.713 1 98.62 189 GLU A N 1
ATOM 1389 C CA . GLU A 1 189 ? 11.852 12.57 -2.307 1 98.62 189 GLU A CA 1
ATOM 1390 C C . GLU A 1 189 ? 11.898 12.75 -0.793 1 98.62 189 GLU A C 1
ATOM 1392 O O . GLU A 1 189 ? 12.891 13.25 -0.253 1 98.62 189 GLU A O 1
ATOM 1397 N N . ALA A 1 190 ? 10.891 12.383 -0.118 1 98.88 190 ALA A N 1
ATOM 1398 C CA . ALA A 1 190 ? 10.766 12.375 1.337 1 98.88 190 ALA A CA 1
ATOM 1399 C C . ALA A 1 190 ? 9.531 11.602 1.775 1 98.88 190 ALA A C 1
ATOM 1401 O O . ALA A 1 190 ? 8.75 11.141 0.938 1 98.88 190 ALA A O 1
ATOM 1402 N N . VAL A 1 191 ? 9.438 11.43 3.084 1 98.94 191 VAL A N 1
ATOM 1403 C CA . VAL A 1 191 ? 8.258 10.766 3.627 1 98.94 191 VAL A CA 1
ATOM 1404 C C . VAL A 1 191 ? 7.555 11.68 4.625 1 98.94 191 VAL A C 1
ATOM 1406 O O . VAL A 1 191 ? 8.203 12.484 5.297 1 98.94 191 VAL A O 1
ATOM 1409 N N . TRP A 1 192 ? 6.25 11.609 4.609 1 98.81 192 TRP A N 1
ATOM 1410 C CA . TRP A 1 192 ? 5.312 12.297 5.484 1 98.81 192 TRP A CA 1
ATOM 1411 C C . TRP A 1 192 ? 4.656 11.32 6.457 1 98.81 192 TRP A C 1
ATOM 1413 O O . TRP A 1 192 ? 3.789 10.539 6.066 1 98.81 192 TRP A O 1
ATOM 1423 N N . CYS A 1 193 ? 5.035 11.367 7.762 1 98.81 193 CYS A N 1
ATOM 1424 C CA . CYS A 1 193 ? 4.637 10.359 8.734 1 98.81 193 CYS A CA 1
ATOM 1425 C C . CYS A 1 193 ? 3.717 10.953 9.797 1 98.81 193 CYS A C 1
ATOM 1427 O O . CYS A 1 193 ? 4.098 11.891 10.5 1 98.81 193 CYS A O 1
ATOM 1429 N N . GLY A 1 194 ? 2.555 10.406 9.906 1 98.69 194 GLY A N 1
ATOM 1430 C CA . GLY A 1 194 ? 1.618 10.828 10.938 1 98.69 194 GLY A CA 1
ATOM 1431 C C . GLY A 1 194 ? 1.579 9.891 12.133 1 98.69 194 GLY A C 1
ATOM 1432 O O . GLY A 1 194 ? 2.201 10.164 13.156 1 98.69 194 GLY A O 1
ATOM 1433 N N . THR A 1 195 ? 1.123 8.672 11.922 1 98.81 195 THR A N 1
ATOM 1434 C CA . THR A 1 195 ? 0.895 7.703 12.984 1 98.81 195 THR A CA 1
ATOM 1435 C C . THR A 1 195 ? 2.195 7.395 13.719 1 98.81 195 THR A C 1
ATOM 1437 O O . THR A 1 195 ? 2.199 7.215 14.938 1 98.81 195 THR A O 1
ATOM 1440 N N . ARG A 1 196 ? 3.27 7.32 13.031 1 98.81 196 ARG A N 1
ATOM 1441 C CA . ARG A 1 196 ? 4.547 7.055 13.68 1 98.81 196 ARG A CA 1
ATOM 1442 C C . ARG A 1 196 ? 4.863 8.125 14.727 1 98.81 196 ARG A C 1
ATOM 1444 O O . ARG A 1 196 ? 5.324 7.809 15.82 1 98.81 196 ARG A O 1
ATOM 1451 N N . PHE A 1 197 ? 4.562 9.367 14.391 1 98.88 197 PHE A N 1
ATOM 1452 C CA . PHE A 1 197 ? 4.906 10.461 15.297 1 98.88 197 PHE A CA 1
ATOM 1453 C C . PHE A 1 197 ? 3.789 10.703 16.312 1 98.88 197 PHE A C 1
ATOM 1455 O O . PHE A 1 197 ? 4.012 11.32 17.344 1 98.88 197 PHE A O 1
ATOM 1462 N N . LEU A 1 198 ? 2.578 10.258 15.977 1 98.88 198 LEU A N 1
ATOM 1463 C CA . LEU A 1 198 ? 1.552 10.211 17.016 1 98.88 198 LEU A CA 1
ATOM 1464 C C . LEU A 1 198 ? 2.035 9.414 18.219 1 98.88 198 LEU A C 1
ATOM 1466 O O . LEU A 1 198 ? 1.791 9.805 19.359 1 98.88 198 LEU A O 1
ATOM 1470 N N . ALA A 1 199 ? 2.773 8.359 17.953 1 98.69 199 ALA A N 1
ATOM 1471 C CA . ALA A 1 199 ? 3.338 7.516 19 1 98.69 199 ALA A CA 1
ATOM 1472 C C . ALA A 1 199 ? 4.695 8.047 19.453 1 98.69 199 ALA A C 1
ATOM 1474 O O . ALA A 1 199 ? 5.637 7.273 19.641 1 98.69 199 ALA A O 1
ATOM 1475 N N . SER A 1 200 ? 4.859 9.305 19.562 1 98.88 200 SER A N 1
ATOM 1476 C CA . SER A 1 200 ? 6.062 9.922 20.109 1 98.88 200 SER A CA 1
ATOM 1477 C C . SER A 1 200 ? 5.797 10.539 21.484 1 98.88 200 SER A C 1
ATOM 1479 O O . SER A 1 200 ? 4.645 10.781 21.844 1 98.88 200 SER A O 1
ATOM 1481 N N . GLU A 1 201 ? 6.867 10.805 22.188 1 98.81 201 GLU A N 1
ATOM 1482 C CA . GLU A 1 201 ? 6.773 11.445 23.484 1 98.81 201 GLU A CA 1
ATOM 1483 C C . GLU A 1 201 ? 6.254 12.875 23.359 1 98.81 201 GLU A C 1
ATOM 1485 O O . GLU A 1 201 ? 5.535 13.352 24.25 1 98.81 201 GLU A O 1
ATOM 1490 N N . GLU A 1 202 ? 6.539 13.531 22.266 1 98.88 202 GLU A N 1
ATOM 1491 C CA . GLU A 1 202 ? 6.27 14.961 22.109 1 98.88 202 GLU A CA 1
ATOM 1492 C C . GLU A 1 202 ? 4.859 15.195 21.578 1 98.88 202 GLU A C 1
ATOM 1494 O O . GLU A 1 202 ? 4.336 16.312 21.672 1 98.88 202 GLU A O 1
ATOM 1499 N N . ALA A 1 203 ? 4.238 14.172 20.953 1 98.81 203 ALA A N 1
ATOM 1500 C CA . ALA A 1 203 ? 2.891 14.344 20.422 1 98.81 203 ALA A CA 1
ATOM 1501 C C . ALA A 1 203 ? 1.887 14.609 21.531 1 98.81 203 ALA A C 1
ATOM 1503 O O . ALA A 1 203 ? 1.952 13.984 22.594 1 98.81 203 ALA A O 1
ATOM 1504 N N . TYR A 1 204 ? 0.975 15.469 21.297 1 98.44 204 TYR A N 1
ATOM 1505 C CA . TYR A 1 204 ? -0.02 15.867 22.297 1 98.44 204 TYR A CA 1
ATOM 1506 C C . TYR A 1 204 ? -1.268 14.992 22.188 1 98.44 204 TYR A C 1
ATOM 1508 O O . TYR A 1 204 ? -2.391 15.508 22.203 1 98.44 204 TYR A O 1
ATOM 1516 N N . ALA A 1 205 ? -1.091 13.742 22.016 1 98.56 205 ALA A N 1
ATOM 1517 C CA . ALA A 1 205 ? -2.174 12.758 22.031 1 98.56 205 ALA A CA 1
ATOM 1518 C C . ALA A 1 205 ? -2.338 12.141 23.422 1 98.56 205 ALA A C 1
ATOM 1520 O O . ALA A 1 205 ? -1.359 11.977 24.141 1 98.56 205 ALA A O 1
ATOM 1521 N N . HIS A 1 206 ? -3.543 11.797 23.781 1 98.69 206 HIS A N 1
ATOM 1522 C CA . HIS A 1 206 ? -3.812 11.148 25.062 1 98.69 206 HIS A CA 1
ATOM 1523 C C . HIS A 1 206 ? -3.004 9.859 25.203 1 98.69 206 HIS A C 1
ATOM 1525 O O . HIS A 1 206 ? -2.854 9.102 24.25 1 98.69 206 HIS A O 1
ATOM 1531 N N . PRO A 1 207 ? -2.574 9.516 26.438 1 98.44 207 PRO A N 1
ATOM 1532 C CA . PRO A 1 207 ? -1.805 8.289 26.656 1 98.44 207 PRO A CA 1
ATOM 1533 C C . PRO A 1 207 ? -2.572 7.031 26.25 1 98.44 207 PRO A C 1
ATOM 1535 O O . PRO A 1 207 ? -1.986 6.105 25.688 1 98.44 207 PRO A O 1
ATOM 1538 N N . GLU A 1 208 ? -3.842 7.023 26.484 1 98.56 208 GLU A N 1
ATOM 1539 C CA . GLU A 1 208 ? -4.656 5.879 26.078 1 98.56 208 GLU A CA 1
ATOM 1540 C C . GLU A 1 208 ? -4.695 5.738 24.562 1 98.56 208 GLU A C 1
ATOM 1542 O O . GLU A 1 208 ? -4.676 4.621 24.031 1 98.56 208 GLU A O 1
ATOM 1547 N N . TYR A 1 209 ? -4.809 6.871 23.922 1 98.62 209 TYR A N 1
ATOM 1548 C CA . TYR A 1 209 ? -4.77 6.902 22.469 1 98.62 209 TYR A CA 1
ATOM 1549 C C . TYR A 1 209 ? -3.451 6.34 21.953 1 98.62 209 TYR A C 1
ATOM 1551 O O . TYR A 1 209 ? -3.445 5.445 21.094 1 98.62 209 TYR A O 1
ATOM 1559 N N . LYS A 1 210 ? -2.355 6.742 22.469 1 98.81 210 LYS A N 1
ATOM 1560 C CA . LYS A 1 210 ? -1.038 6.234 22.094 1 98.81 210 LYS A CA 1
ATOM 1561 C C . LYS A 1 210 ? -0.923 4.742 22.375 1 98.81 210 LYS A C 1
ATOM 1563 O O . LYS A 1 210 ? -0.361 3.99 21.578 1 98.81 210 LYS A O 1
ATOM 1568 N N . ALA A 1 211 ? -1.438 4.332 23.484 1 98.56 211 ALA A N 1
ATOM 1569 C CA . ALA A 1 211 ? -1.375 2.928 23.859 1 98.56 211 ALA A CA 1
ATOM 1570 C C . ALA A 1 211 ? -2.111 2.047 22.859 1 98.56 211 ALA A C 1
ATOM 1572 O O . ALA A 1 211 ? -1.634 0.967 22.5 1 98.56 211 ALA A O 1
ATOM 1573 N N . ARG A 1 212 ? -3.195 2.502 22.406 1 98.38 212 ARG A N 1
ATOM 1574 C CA . ARG A 1 212 ? -3.984 1.74 21.438 1 98.38 212 ARG A CA 1
ATOM 1575 C C . ARG A 1 212 ? -3.268 1.645 20.094 1 98.38 212 ARG A C 1
ATOM 1577 O O . ARG A 1 212 ? -3.361 0.626 19.406 1 98.38 212 ARG A O 1
ATOM 1584 N N . VAL A 1 213 ? -2.562 2.656 19.734 1 98.62 213 VAL A N 1
ATOM 1585 C CA . VAL A 1 213 ? -1.788 2.645 18.5 1 98.62 213 VAL A CA 1
ATOM 1586 C C . VAL A 1 213 ? -0.688 1.59 18.594 1 98.62 213 VAL A C 1
ATOM 1588 O O . VAL A 1 213 ? -0.503 0.795 17.672 1 98.62 213 VAL A O 1
ATOM 1591 N N . VAL A 1 214 ? 0.02 1.471 19.734 1 98.19 214 VAL A N 1
ATOM 1592 C CA . VAL A 1 214 ? 1.193 0.612 19.859 1 98.19 214 VAL A CA 1
ATOM 1593 C C . VAL A 1 214 ? 0.754 -0.837 20.062 1 98.19 214 VAL A C 1
ATOM 1595 O O . VAL A 1 214 ? 1.551 -1.763 19.891 1 98.19 214 VAL A O 1
ATOM 1598 N N . THR A 1 215 ? -0.574 -1.085 20.328 1 97.56 215 THR A N 1
ATOM 1599 C CA . THR A 1 215 ? -1.049 -2.445 20.562 1 97.56 215 THR A CA 1
ATOM 1600 C C . THR A 1 215 ? -1.864 -2.938 19.359 1 97.56 215 THR A C 1
ATOM 1602 O O . THR A 1 215 ? -2.268 -4.102 19.312 1 97.56 215 THR A O 1
ATOM 1605 N N . ALA A 1 216 ? -2.062 -2.078 18.453 1 97.81 216 ALA A N 1
ATOM 1606 C CA . ALA A 1 216 ? -2.859 -2.41 17.266 1 97.81 216 ALA A CA 1
ATOM 1607 C C . ALA A 1 216 ? -2.129 -3.404 16.375 1 97.81 216 ALA A C 1
ATOM 1609 O O . ALA A 1 216 ? -0.898 -3.488 16.406 1 97.81 216 ALA A O 1
ATOM 1610 N N . THR A 1 217 ? -2.912 -4.176 15.586 1 96.12 217 THR A N 1
ATOM 1611 C CA . THR A 1 217 ? -2.395 -4.977 14.477 1 96.12 217 THR A CA 1
ATOM 1612 C C . THR A 1 217 ? -2.734 -4.332 13.141 1 96.12 217 THR A C 1
ATOM 1614 O O . THR A 1 217 ? -3.488 -3.359 13.086 1 96.12 217 THR A O 1
ATOM 1617 N N . VAL A 1 218 ? -2.162 -4.824 12.102 1 95.81 218 VAL A N 1
ATOM 1618 C CA . VAL A 1 218 ? -2.289 -4.211 10.781 1 95.81 218 VAL A CA 1
ATOM 1619 C C . VAL A 1 218 ? -3.744 -4.266 10.32 1 95.81 218 VAL A C 1
ATOM 1621 O O . VAL A 1 218 ? -4.168 -3.467 9.484 1 95.81 218 VAL A O 1
ATOM 1624 N N . GLY A 1 219 ? -4.547 -5.105 10.844 1 95.88 219 GLY A N 1
ATOM 1625 C CA . GLY A 1 219 ? -5.938 -5.246 10.445 1 95.88 219 GLY A CA 1
ATOM 1626 C C . GLY A 1 219 ? -6.895 -4.453 11.312 1 95.88 219 GLY A C 1
ATOM 1627 O O . GLY A 1 219 ? -8.109 -4.523 11.133 1 95.88 219 GLY A O 1
ATOM 1628 N N . ASP A 1 220 ? -6.41 -3.59 12.164 1 97.81 220 ASP A N 1
ATOM 1629 C CA . ASP A 1 220 ? -7.242 -3.004 13.211 1 97.81 220 ASP A CA 1
ATOM 1630 C C . ASP A 1 220 ? -7.77 -1.634 12.789 1 97.81 220 ASP A C 1
ATOM 1632 O O . ASP A 1 220 ? -8.453 -0.963 13.562 1 97.81 220 ASP A O 1
ATOM 1636 N N . THR A 1 221 ? -7.48 -1.136 11.609 1 98.25 221 THR A N 1
ATOM 1637 C CA . THR A 1 221 ? -8.008 0.152 11.164 1 98.25 221 THR A CA 1
ATOM 1638 C C . THR A 1 221 ? -9 -0.031 10.023 1 98.25 221 THR A C 1
ATOM 1640 O O . THR A 1 221 ? -9.039 -1.094 9.398 1 98.25 221 THR A O 1
ATOM 1643 N N . THR A 1 222 ? -9.758 0.92 9.82 1 97.25 222 THR A N 1
ATOM 1644 C CA . THR A 1 222 ? -10.727 0.926 8.727 1 97.25 222 THR A CA 1
ATOM 1645 C C . THR A 1 222 ? -11.023 2.354 8.273 1 97.25 222 THR A C 1
ATOM 1647 O O . THR A 1 222 ? -10.711 3.312 8.984 1 97.25 222 THR A O 1
ATOM 1650 N N . ARG A 1 223 ? -11.477 2.531 7.129 1 96.19 223 ARG A N 1
ATOM 1651 C CA . ARG A 1 223 ? -11.969 3.82 6.652 1 96.19 223 ARG A CA 1
ATOM 1652 C C . ARG A 1 223 ? -13.477 3.943 6.867 1 96.19 223 ARG A C 1
ATOM 1654 O O . ARG A 1 223 ? -14.227 3.004 6.598 1 96.19 223 ARG A O 1
ATOM 1661 N N . THR A 1 224 ? -13.891 5.121 7.379 1 96.25 224 THR A N 1
ATOM 1662 C CA . THR A 1 224 ? -15.297 5.316 7.715 1 96.25 224 THR A CA 1
ATOM 1663 C C . THR A 1 224 ? -15.656 6.797 7.672 1 96.25 224 THR A C 1
ATOM 1665 O O . THR A 1 224 ? -14.789 7.66 7.789 1 96.25 224 THR A O 1
ATOM 1668 N N . THR A 1 225 ? -16.953 7.07 7.438 1 94.88 225 THR A N 1
ATOM 1669 C CA . THR A 1 225 ? -17.469 8.438 7.5 1 94.88 225 THR A CA 1
ATOM 1670 C C . THR A 1 225 ? -18.234 8.664 8.797 1 94.88 225 THR A C 1
ATOM 1672 O O . THR A 1 225 ? -19.031 9.602 8.891 1 94.88 225 THR A O 1
ATOM 1675 N N . LEU A 1 226 ? -18 7.84 9.758 1 94.69 226 LEU A N 1
ATOM 1676 C CA . LEU A 1 226 ? -18.766 7.82 10.992 1 94.69 226 LEU A CA 1
ATOM 1677 C C . LEU A 1 226 ? -18.516 9.078 11.812 1 94.69 226 LEU A C 1
ATOM 1679 O O . LEU A 1 226 ? -19.422 9.609 12.453 1 94.69 226 LEU A O 1
ATOM 1683 N N . PHE A 1 227 ? -17.312 9.57 11.758 1 94.31 227 PHE A N 1
ATOM 1684 C CA . PHE A 1 227 ? -16.906 10.641 12.664 1 94.31 227 PHE A CA 1
ATOM 1685 C C . PHE A 1 227 ? -16.953 11.992 11.961 1 94.31 227 PHE A C 1
ATOM 1687 O O . PHE A 1 227 ? -16.578 12.102 10.789 1 94.31 227 PHE A O 1
ATOM 1694 N N . GLY A 1 228 ? -17.344 13 12.703 1 87.75 228 GLY A N 1
ATOM 1695 C CA . GLY A 1 228 ? -17.344 14.367 12.219 1 87.75 228 GLY A CA 1
ATOM 1696 C C . GLY A 1 228 ? -18.703 14.859 11.781 1 87.75 228 GLY A C 1
ATOM 1697 O O . GLY A 1 228 ? -18.859 15.383 10.68 1 87.75 228 GLY A O 1
ATOM 1698 N N . PRO A 1 229 ? -19.719 14.625 12.648 1 72.38 229 PRO A N 1
ATOM 1699 C CA . PRO A 1 229 ? -21 15.211 12.273 1 72.38 229 PRO A CA 1
ATOM 1700 C C . PRO A 1 229 ? -20.922 16.719 12.023 1 72.38 229 PRO A C 1
ATOM 1702 O O . PRO A 1 229 ? -21.781 17.281 11.359 1 72.38 229 PRO A O 1
ATOM 1705 N N . GLU A 1 230 ? -19.812 17.234 12.562 1 71.81 230 GLU A N 1
ATOM 1706 C CA . GLU A 1 230 ? -19.547 18.656 12.312 1 71.81 230 GLU A CA 1
ATOM 1707 C C . GLU A 1 230 ? -19.188 18.906 10.852 1 71.81 230 GLU A C 1
ATOM 1709 O O . GLU A 1 230 ? -19.328 20.016 10.352 1 71.81 230 GLU A O 1
ATOM 1714 N N . MET A 1 231 ? -18.641 17.922 10.188 1 74.06 231 MET A N 1
ATOM 1715 C CA . MET A 1 231 ? -18.344 17.891 8.766 1 74.06 231 MET A CA 1
ATOM 1716 C C . MET A 1 231 ? -18.688 16.547 8.156 1 74.06 231 MET A C 1
ATOM 1718 O O . MET A 1 231 ? -17.812 15.734 7.859 1 74.06 231 MET A O 1
ATOM 1722 N N . PRO A 1 232 ? -19.953 16.453 7.859 1 78.12 232 PRO A N 1
ATOM 1723 C CA . PRO A 1 232 ? -20.438 15.109 7.531 1 78.12 232 PRO A CA 1
ATOM 1724 C C . PRO A 1 232 ? -19.859 14.578 6.219 1 78.12 232 PRO A C 1
ATOM 1726 O O . PRO A 1 232 ? -19.562 15.359 5.309 1 78.12 232 PRO A O 1
ATOM 1729 N N . GLY A 1 233 ? -19.641 13.352 6.246 1 83.25 233 GLY A N 1
ATOM 1730 C CA . GLY A 1 233 ? -19.344 12.648 5.008 1 83.25 233 GLY A CA 1
ATOM 1731 C C . GLY A 1 233 ? -17.859 12.602 4.699 1 83.25 233 GLY A C 1
ATOM 1732 O O . GLY A 1 233 ? -17.469 12.203 3.602 1 83.25 233 GLY A O 1
ATOM 1733 N N . GLN A 1 234 ? -17.094 13.047 5.668 1 88.81 234 GLN A N 1
ATOM 1734 C CA . GLN A 1 234 ? -15.656 13.055 5.43 1 88.81 234 GLN A CA 1
ATOM 1735 C C . GLN A 1 234 ? -15.039 11.703 5.781 1 88.81 234 GLN A C 1
ATOM 1737 O O . GLN A 1 234 ? -15.094 11.266 6.934 1 88.81 234 GLN A O 1
ATOM 1742 N N . LEU A 1 235 ? -14.484 11.07 4.762 1 95.06 235 LEU A N 1
ATOM 1743 C CA . LEU A 1 235 ? -13.875 9.758 4.938 1 95.06 235 LEU A CA 1
ATOM 1744 C C . LEU A 1 235 ? -12.586 9.859 5.75 1 95.06 235 LEU A C 1
ATOM 1746 O O . LEU A 1 235 ? -11.75 10.727 5.484 1 95.06 235 LEU A O 1
ATOM 1750 N N . MET A 1 236 ? -12.461 9.016 6.816 1 96.5 236 MET A N 1
ATOM 1751 C CA . MET A 1 236 ? -11.281 8.969 7.684 1 96.5 236 MET A CA 1
ATOM 1752 C C . MET A 1 236 ? -10.867 7.531 7.961 1 96.5 236 MET A C 1
ATOM 1754 O O . MET A 1 236 ? -11.711 6.633 7.992 1 96.5 236 MET A O 1
ATOM 1758 N N . ARG A 1 237 ? -9.625 7.34 8.102 1 98.06 237 ARG A N 1
ATOM 1759 C CA . ARG A 1 237 ? -9.172 6.059 8.633 1 98.06 237 ARG A CA 1
ATOM 1760 C C . ARG A 1 237 ? -8.922 6.145 10.133 1 98.06 237 ARG A C 1
ATOM 1762 O O . ARG A 1 237 ? -8.227 7.047 10.602 1 98.06 237 ARG A O 1
ATOM 1769 N N . VAL A 1 238 ? -9.5 5.156 10.836 1 98.5 238 VAL A N 1
ATOM 1770 C CA . VAL A 1 238 ? -9.453 5.164 12.297 1 98.5 238 VAL A CA 1
ATOM 1771 C C . VAL A 1 238 ? -9.219 3.746 12.812 1 98.5 238 VAL A C 1
ATOM 1773 O O . VAL A 1 238 ? -9.406 2.771 12.086 1 98.5 238 VAL A O 1
ATOM 1776 N N . LEU A 1 239 ? -8.75 3.656 14.031 1 98.62 239 LEU A N 1
ATOM 1777 C CA . LEU A 1 239 ? -8.758 2.389 14.758 1 98.62 239 LEU A CA 1
ATOM 1778 C C . LEU A 1 239 ? -10.188 1.913 15 1 98.62 239 LEU A C 1
ATOM 1780 O O . LEU A 1 239 ? -11.055 2.711 15.352 1 98.62 239 LEU A O 1
ATOM 1784 N N . ARG A 1 240 ? -10.32 0.631 14.797 1 97.88 240 ARG A N 1
ATOM 1785 C CA . ARG A 1 240 ? -11.609 0.054 15.164 1 97.88 240 ARG A CA 1
ATOM 1786 C C . ARG A 1 240 ? -11.797 0.058 16.672 1 97.88 240 ARG A C 1
ATOM 1788 O O . ARG A 1 240 ? -10.852 -0.208 17.422 1 97.88 240 ARG A O 1
ATOM 1795 N N . ASN A 1 241 ? -12.93 0.482 17.094 1 97.81 241 ASN A N 1
ATOM 1796 C CA . ASN A 1 241 ? -13.391 0.363 18.469 1 97.81 241 ASN A CA 1
ATOM 1797 C C . ASN A 1 241 ? -14.883 0.022 18.531 1 97.81 241 ASN A C 1
ATOM 1799 O O . ASN A 1 241 ? -15.461 -0.416 17.531 1 97.81 241 ASN A O 1
ATOM 1803 N N . LEU A 1 242 ? -15.508 0.138 19.672 1 97.69 242 LEU A N 1
ATOM 1804 C CA . LEU A 1 242 ? -16.891 -0.288 19.828 1 97.69 242 LEU A CA 1
ATOM 1805 C C . LEU A 1 242 ? -17.812 0.526 18.922 1 97.69 242 LEU A C 1
ATOM 1807 O O . LEU A 1 242 ? -18.703 -0.027 18.281 1 97.69 242 LEU A O 1
ATOM 1811 N N . ALA A 1 243 ? -17.625 1.819 18.844 1 96.69 243 ALA A N 1
ATOM 1812 C CA . ALA A 1 243 ? -18.453 2.688 18.016 1 96.69 243 ALA A CA 1
ATOM 1813 C C . ALA A 1 243 ? -18.359 2.297 16.547 1 96.69 243 ALA A C 1
ATOM 1815 O O . ALA A 1 243 ? -19.375 2.17 15.867 1 96.69 243 ALA A O 1
ATOM 1816 N N . VAL A 1 244 ? -17.156 2.102 16.078 1 97.38 244 VAL A N 1
ATOM 1817 C CA . VAL A 1 244 ? -16.922 1.771 14.68 1 97.38 244 VAL A CA 1
ATOM 1818 C C . VAL A 1 244 ? -17.531 0.407 14.359 1 97.38 244 VAL A C 1
ATOM 1820 O O . VAL A 1 244 ? -18.188 0.233 13.32 1 97.38 244 VAL A O 1
ATOM 1823 N N . ASN A 1 245 ? -17.328 -0.559 15.195 1 97.12 245 ASN A N 1
ATOM 1824 C CA . ASN A 1 245 ? -17.859 -1.899 14.977 1 97.12 245 ASN A CA 1
ATOM 1825 C C . ASN A 1 245 ? -19.391 -1.901 14.961 1 97.12 245 ASN A C 1
ATOM 1827 O O . ASN A 1 245 ? -20.016 -2.65 14.203 1 97.12 245 ASN A O 1
ATOM 1831 N N . GLN A 1 246 ? -19.953 -1.059 15.766 1 96 246 GLN A N 1
ATOM 1832 C CA . GLN A 1 246 ? -21.406 -1.041 15.93 1 96 246 GLN A CA 1
ATOM 1833 C C . GLN A 1 246 ? -22.078 -0.222 14.828 1 96 246 GLN A C 1
ATOM 1835 O O . GLN A 1 246 ? -23.141 -0.584 14.344 1 96 246 GLN A O 1
ATOM 1840 N N . TRP A 1 247 ? -21.391 0.835 14.438 1 94.19 247 TRP A N 1
ATOM 1841 C CA . TRP A 1 247 ? -22.094 1.822 13.633 1 94.19 247 TRP A CA 1
ATOM 1842 C C . TRP A 1 247 ? -21.453 1.977 12.258 1 94.19 247 TRP A C 1
ATOM 1844 O O . TRP A 1 247 ? -22.031 2.623 11.375 1 94.19 247 TRP A O 1
ATOM 1854 N N . GLY A 1 248 ? -20.359 1.418 12.031 1 91.06 248 GLY A N 1
ATOM 1855 C CA . GLY A 1 248 ? -19.594 1.632 10.805 1 91.06 248 GLY A CA 1
ATOM 1856 C C . GLY A 1 248 ? -20.375 1.281 9.555 1 91.06 248 GLY A C 1
ATOM 1857 O O . GLY A 1 248 ? -20.188 1.906 8.508 1 91.06 248 GLY A O 1
ATOM 1858 N N . ASP A 1 249 ? -21.219 0.325 9.609 1 87 249 ASP A N 1
ATOM 1859 C CA . ASP A 1 249 ? -22.016 -0.107 8.469 1 87 249 ASP A CA 1
ATOM 1860 C C . ASP A 1 249 ? -23.375 0.573 8.461 1 87 249 ASP A C 1
ATOM 1862 O O . ASP A 1 249 ? -24.219 0.298 7.598 1 87 249 ASP A O 1
ATOM 1866 N N . ARG A 1 250 ? -23.625 1.446 9.445 1 90.62 250 ARG A N 1
ATOM 1867 C CA . ARG A 1 250 ? -24.906 2.135 9.586 1 90.62 250 ARG A CA 1
ATOM 1868 C C . ARG A 1 250 ? -24.703 3.615 9.891 1 90.62 250 ARG A C 1
ATOM 1870 O O . ARG A 1 250 ? -25.312 4.148 10.828 1 90.62 250 ARG A O 1
ATOM 1877 N N . VAL A 1 251 ? -23.875 4.215 9.164 1 90.31 251 VAL A N 1
ATOM 1878 C CA . VAL A 1 251 ? -23.453 5.59 9.43 1 90.31 251 VAL A CA 1
ATOM 1879 C C . VAL A 1 251 ? -24.656 6.523 9.328 1 90.31 251 VAL A C 1
ATOM 1881 O O . VAL A 1 251 ? -24.797 7.453 10.125 1 90.31 251 VAL A O 1
ATOM 1884 N N . ALA A 1 252 ? -25.469 6.254 8.32 1 85.5 252 ALA A N 1
ATOM 1885 C CA . ALA A 1 252 ? -26.656 7.098 8.133 1 85.5 252 ALA A CA 1
ATOM 1886 C C . ALA A 1 252 ? -27.516 7.117 9.391 1 85.5 252 ALA A C 1
ATOM 1888 O O . ALA A 1 252 ? -28.047 8.164 9.766 1 85.5 252 ALA A O 1
ATOM 1889 N N . ASP A 1 253 ? -27.641 6.012 10.062 1 85.75 253 ASP A N 1
ATOM 1890 C CA . ASP A 1 253 ? -28.422 5.902 11.281 1 85.75 253 ASP A CA 1
ATOM 1891 C C . ASP A 1 253 ? -27.719 6.594 12.453 1 85.75 253 ASP A C 1
ATOM 1893 O O . ASP A 1 253 ? -28.359 7.227 13.281 1 85.75 253 ASP A O 1
ATOM 1897 N N . ALA A 1 254 ? -26.453 6.477 12.516 1 85.31 254 ALA A N 1
ATOM 1898 C CA . ALA A 1 254 ? -25.656 7.027 13.602 1 85.31 254 ALA A CA 1
ATOM 1899 C C . ALA A 1 254 ? -25.641 8.555 13.562 1 85.31 254 ALA A C 1
ATOM 1901 O O . ALA A 1 254 ? -25.609 9.211 14.602 1 85.31 254 ALA A O 1
ATOM 1902 N N . THR A 1 255 ? -25.75 9.039 12.398 1 79.25 255 THR A N 1
ATOM 1903 C CA . THR A 1 255 ? -25.516 10.469 12.266 1 79.25 255 THR A CA 1
ATOM 1904 C C . THR A 1 255 ? -26.828 11.211 12.016 1 79.25 255 THR A C 1
ATOM 1906 O O . THR A 1 255 ? -26.828 12.391 11.672 1 79.25 255 THR A O 1
ATOM 1909 N N . LYS A 1 256 ? -27.922 10.477 12.125 1 77.56 256 LYS A N 1
ATOM 1910 C CA . LYS A 1 256 ? -29.234 11.047 11.852 1 77.56 256 LYS A CA 1
ATOM 1911 C C . LYS A 1 256 ? -29.516 12.242 12.758 1 77.56 256 LYS A C 1
ATOM 1913 O O . LYS A 1 256 ? -30.234 13.172 12.375 1 77.56 256 LYS A O 1
ATOM 1918 N N . HIS A 1 257 ? -28.953 12.273 13.898 1 71.88 257 HIS A N 1
ATOM 1919 C CA . HIS A 1 257 ? -29.281 13.32 14.852 1 71.88 257 HIS A CA 1
ATOM 1920 C C . HIS A 1 257 ? -28.297 14.484 14.75 1 71.88 257 HIS A C 1
ATOM 1922 O O . HIS A 1 257 ? -28.406 15.469 15.484 1 71.88 257 HIS A O 1
ATOM 1928 N N . GLY A 1 258 ? -27.453 14.383 13.961 1 67.38 258 GLY A N 1
ATOM 1929 C CA . GLY A 1 258 ? -26.516 15.469 13.711 1 67.38 258 GLY A CA 1
ATOM 1930 C C . GLY A 1 258 ? -25.625 15.781 14.898 1 67.38 258 GLY A C 1
ATOM 1931 O O . GLY A 1 258 ? -25.141 14.867 15.562 1 67.38 258 GLY A O 1
ATOM 1932 N N . PRO A 1 259 ? -25.5 17.047 15.148 1 66.31 259 PRO A N 1
ATOM 1933 C CA . PRO A 1 259 ? -24.562 17.484 16.188 1 66.31 259 PRO A CA 1
ATOM 1934 C C . PRO A 1 259 ? -25.125 17.281 17.594 1 66.31 259 PRO A C 1
ATOM 1936 O O . PRO A 1 259 ? -24.375 17.375 18.578 1 66.31 259 PRO A O 1
ATOM 1939 N N . THR A 1 260 ? -26.328 16.953 17.688 1 76.94 260 THR A N 1
ATOM 1940 C CA . THR A 1 260 ? -26.922 16.781 19 1 76.94 260 THR A CA 1
ATOM 1941 C C . THR A 1 260 ? -26.719 15.359 19.516 1 76.94 260 THR A C 1
ATOM 1943 O O . THR A 1 260 ? -27.672 14.594 19.641 1 76.94 260 THR A O 1
ATOM 1946 N N . GLN A 1 261 ? -25.469 15.055 19.719 1 84 261 GLN A N 1
ATOM 1947 C CA . GLN A 1 261 ? -25.109 13.727 20.219 1 84 261 GLN A CA 1
ATOM 1948 C C . GLN A 1 261 ? -24.844 13.758 21.719 1 84 261 GLN A C 1
ATOM 1950 O O . GLN A 1 261 ? -24.422 14.789 22.25 1 84 261 GLN A O 1
ATOM 1955 N N . PRO A 1 262 ? -25.156 12.695 22.359 1 90 262 PRO A N 1
ATOM 1956 C CA . PRO A 1 262 ? -24.812 12.648 23.766 1 90 262 PRO A CA 1
ATOM 1957 C C . PRO A 1 262 ? -23.312 12.797 24.016 1 90 262 PRO A C 1
ATOM 1959 O O . PRO A 1 262 ? -22.5 12.406 23.156 1 90 262 PRO A O 1
ATOM 1962 N N . ALA A 1 263 ? -22.984 13.352 25.172 1 93.75 263 ALA A N 1
ATOM 1963 C CA . ALA A 1 263 ? -21.578 13.492 25.547 1 93.75 263 ALA A CA 1
ATOM 1964 C C . ALA A 1 263 ? -21 12.148 25.969 1 93.75 263 ALA A C 1
ATOM 1966 O O . ALA A 1 263 ? -21.625 11.398 26.719 1 93.75 263 ALA A O 1
ATOM 1967 N N . ILE A 1 264 ? -19.844 11.883 25.484 1 95.94 264 ILE A N 1
ATOM 1968 C CA . ILE A 1 264 ? -19.172 10.648 25.844 1 95.94 264 ILE A CA 1
ATOM 1969 C C . ILE A 1 264 ? -17.938 10.961 26.688 1 95.94 264 ILE A C 1
ATOM 1971 O O . ILE A 1 264 ? -17.156 10.062 27.016 1 95.94 264 ILE A O 1
ATOM 1975 N N . GLY A 1 265 ? -17.703 12.195 26.938 1 96.81 265 GLY A N 1
ATOM 1976 C CA . GLY A 1 265 ? -16.562 12.711 27.703 1 96.81 265 GLY A CA 1
ATOM 1977 C C . GLY A 1 265 ? -16.438 14.219 27.641 1 96.81 265 GLY A C 1
ATOM 1978 O O . GLY A 1 265 ? -17.438 14.922 27.438 1 96.81 265 GLY A O 1
ATOM 1979 N N . SER A 1 266 ? -15.266 14.625 27.969 1 97 266 SER A N 1
ATOM 1980 C CA . SER A 1 266 ? -14.977 16.047 27.938 1 97 266 SER A CA 1
ATOM 1981 C C . SER A 1 266 ? -13.547 16.312 27.484 1 97 266 SER A C 1
ATOM 1983 O O . SER A 1 266 ? -12.703 15.414 27.531 1 97 266 SER A O 1
ATOM 1985 N N . THR A 1 267 ? -13.305 17.516 26.938 1 95.94 267 THR A N 1
ATOM 1986 C CA . THR A 1 267 ? -11.969 17.953 26.547 1 95.94 267 THR A CA 1
ATOM 1987 C C . THR A 1 267 ? -11.812 19.453 26.75 1 95.94 267 THR A C 1
ATOM 1989 O O . THR A 1 267 ? -12.734 20.125 27.219 1 95.94 267 THR A O 1
ATOM 1992 N N . ILE A 1 268 ? -10.641 19.922 26.547 1 93.31 268 ILE A N 1
ATOM 1993 C CA . ILE A 1 268 ? -10.359 21.344 26.625 1 93.31 268 ILE A CA 1
ATOM 1994 C C . ILE A 1 268 ? -9.891 21.859 25.281 1 93.31 268 ILE A C 1
ATOM 1996 O O . ILE A 1 268 ? -8.93 21.344 24.703 1 93.31 268 ILE A O 1
ATOM 2000 N N . LEU A 1 269 ? -10.578 22.766 24.75 1 86.38 269 LEU A N 1
ATOM 2001 C CA . LEU A 1 269 ? -10.219 23.469 23.516 1 86.38 269 LEU A CA 1
ATOM 2002 C C . LEU A 1 269 ? -10.203 24.984 23.734 1 86.38 269 LEU A C 1
ATOM 2004 O O . LEU A 1 269 ? -11.164 25.547 24.266 1 86.38 269 LEU A O 1
ATOM 2008 N N . GLY A 1 270 ? -9.133 25.625 23.359 1 80.62 270 GLY A N 1
ATOM 2009 C CA . GLY A 1 270 ? -9.039 27.062 23.562 1 80.62 270 GLY A CA 1
ATOM 2010 C C . GLY A 1 270 ? -9.148 27.469 25.016 1 80.62 270 GLY A C 1
ATOM 2011 O O . GLY A 1 270 ? -9.766 28.484 25.344 1 80.62 270 GLY A O 1
ATOM 2012 N N . GLY A 1 271 ? -8.82 26.609 25.797 1 85 271 GLY A N 1
ATOM 2013 C CA . GLY A 1 271 ? -8.844 26.891 27.219 1 85 271 GLY A CA 1
ATOM 2014 C C . GLY A 1 271 ? -10.195 26.641 27.859 1 85 271 GLY A C 1
ATOM 2015 O O . GLY A 1 271 ? -10.375 26.859 29.062 1 85 271 GLY A O 1
ATOM 2016 N N . GLN A 1 272 ? -11.078 26.172 27.109 1 90.56 272 GLN A N 1
ATOM 2017 C CA . GLN A 1 272 ? -12.43 25.938 27.625 1 90.56 272 GLN A CA 1
ATOM 2018 C C . GLN A 1 272 ? -12.773 24.453 27.625 1 90.56 272 GLN A C 1
ATOM 2020 O O . GLN A 1 272 ? -12.492 23.734 26.672 1 90.56 272 GLN A O 1
ATOM 2025 N N . ALA A 1 273 ? -13.344 24.109 28.719 1 93.62 273 ALA A N 1
ATOM 2026 C CA . ALA A 1 273 ? -13.844 22.734 28.812 1 93.62 273 ALA A CA 1
ATOM 2027 C C . ALA A 1 273 ? -15.109 22.562 27.984 1 93.62 273 ALA A C 1
ATOM 2029 O O . ALA A 1 273 ? -16.031 23.359 28.062 1 93.62 273 ALA A O 1
ATOM 2030 N N . LEU A 1 274 ? -15.141 21.562 27.219 1 92.06 274 LEU A N 1
ATOM 2031 C CA . LEU A 1 274 ? -16.281 21.281 26.359 1 92.06 274 LEU A CA 1
ATOM 2032 C C . LEU A 1 274 ? -16.641 19.797 26.391 1 92.06 274 LEU A C 1
ATOM 2034 O O . LEU A 1 274 ? -15.75 18.953 26.547 1 92.06 274 LEU A O 1
ATOM 2038 N N . PRO A 1 275 ? -17.891 19.594 26.312 1 93.31 275 PRO A N 1
ATOM 2039 C CA . PRO A 1 275 ? -18.25 18.188 26.172 1 93.31 275 PRO A CA 1
ATOM 2040 C C . PRO A 1 275 ? -17.766 17.578 24.859 1 93.31 275 PRO A C 1
ATOM 2042 O O . PRO A 1 275 ? -17.703 18.281 23.844 1 93.31 275 PRO A O 1
ATOM 2045 N N . MET A 1 276 ? -17.391 16.312 24.922 1 92.56 276 MET A N 1
ATOM 2046 C CA . MET A 1 276 ? -17.062 15.547 23.734 1 92.56 276 MET A CA 1
ATOM 2047 C C . MET A 1 276 ? -18.281 14.797 23.219 1 92.56 276 MET A C 1
ATOM 2049 O O . MET A 1 276 ? -18.688 13.789 23.797 1 92.56 276 MET A O 1
ATOM 2053 N N . PRO A 1 277 ? -18.812 15.203 22.125 1 91.62 277 PRO A N 1
ATOM 2054 C CA . PRO A 1 277 ? -20 14.492 21.641 1 91.62 277 PRO A CA 1
ATOM 2055 C C . PRO A 1 277 ? -19.656 13.148 20.984 1 91.62 277 PRO A C 1
ATOM 2057 O O . PRO A 1 277 ? -18.562 12.984 20.438 1 91.62 277 PRO A O 1
ATOM 2060 N N . LYS A 1 278 ? -20.594 12.273 21.094 1 93.31 278 LYS A N 1
ATOM 2061 C CA . LYS A 1 278 ? -20.484 11.023 20.359 1 93.31 278 LYS A CA 1
ATOM 2062 C C . LYS A 1 278 ? -20.266 11.281 18.859 1 93.31 278 LYS A C 1
ATOM 2064 O O . LYS A 1 278 ? -20.891 12.172 18.297 1 93.31 278 LYS A O 1
ATOM 2069 N N . PHE A 1 279 ? -19.25 10.57 18.234 1 94.25 279 PHE A N 1
ATOM 2070 C CA . PHE A 1 279 ? -18.922 10.578 16.812 1 94.25 279 PHE A CA 1
ATOM 2071 C C . PHE A 1 279 ? -18.172 11.852 16.438 1 94.25 279 PHE A C 1
ATOM 2073 O O . PHE A 1 279 ? -18.062 12.188 15.258 1 94.25 279 PHE A O 1
ATOM 2080 N N . SER A 1 280 ? -17.703 12.562 17.469 1 92.31 280 SER A N 1
ATOM 2081 C CA . SER A 1 280 ? -16.891 13.734 17.188 1 92.31 280 SER A CA 1
ATOM 2082 C C . SER A 1 280 ? -15.578 13.359 16.5 1 92.31 280 SER A C 1
ATOM 2084 O O . SER A 1 280 ? -15.023 12.289 16.766 1 92.31 280 SER A O 1
ATOM 2086 N N . ALA A 1 281 ? -15.078 14.305 15.664 1 92.56 281 ALA A N 1
ATOM 2087 C CA . ALA A 1 281 ? -13.789 14.094 15 1 92.56 281 ALA A CA 1
ATOM 2088 C C . ALA A 1 281 ? -12.648 14.656 15.844 1 92.56 281 ALA A C 1
ATOM 2090 O O . ALA A 1 281 ? -11.484 14.555 15.461 1 92.56 281 ALA A O 1
ATOM 2091 N N . ILE A 1 282 ? -12.953 15.227 16.953 1 92.94 282 ILE A N 1
ATOM 2092 C CA . ILE A 1 282 ? -11.93 15.75 17.844 1 92.94 282 ILE A CA 1
ATOM 2093 C C . ILE A 1 282 ? -11.117 14.594 18.422 1 92.94 282 ILE A C 1
ATOM 2095 O O . ILE A 1 282 ? -11.68 13.617 18.938 1 92.94 282 ILE A O 1
ATOM 2099 N N . LEU A 1 283 ? -9.844 14.727 18.297 1 96.56 283 LEU A N 1
ATOM 2100 C CA . LEU A 1 283 ? -8.969 13.664 18.781 1 96.56 283 LEU A CA 1
ATOM 2101 C C . LEU A 1 283 ? -8.664 13.844 20.266 1 96.56 283 LEU A C 1
ATOM 2103 O O . LEU A 1 283 ? -8.492 14.969 20.734 1 96.56 283 LEU A O 1
ATOM 2107 N N . PRO A 1 284 ? -8.602 12.789 20.969 1 97.88 284 PRO A N 1
ATOM 2108 C CA . PRO A 1 284 ? -8.336 12.906 22.406 1 97.88 284 PRO A CA 1
ATOM 2109 C C . PRO A 1 284 ? -6.898 13.328 22.703 1 97.88 284 PRO A C 1
ATOM 2111 O O . PRO A 1 284 ? -5.953 12.734 22.188 1 97.88 284 PRO A O 1
ATOM 2114 N N . THR A 1 285 ? -6.777 14.289 23.547 1 97.69 285 THR A N 1
ATOM 2115 C CA . THR A 1 285 ? -5.52 14.82 24.062 1 97.69 285 THR A CA 1
ATOM 2116 C C . THR A 1 285 ? -5.383 14.547 25.547 1 97.69 285 THR A C 1
ATOM 2118 O O . THR A 1 285 ? -6.273 13.953 26.156 1 97.69 285 THR A O 1
ATOM 2121 N N . PRO A 1 286 ? -4.238 14.93 26.125 1 97.81 286 PRO A N 1
ATOM 2122 C CA . PRO A 1 286 ? -4.09 14.719 27.578 1 97.81 286 PRO A CA 1
ATOM 2123 C C . PRO A 1 286 ? -5.164 15.43 28.391 1 97.81 286 PRO A C 1
ATOM 2125 O O . PRO A 1 286 ? -5.391 15.086 29.547 1 97.81 286 PRO A O 1
ATOM 2128 N N . ASP A 1 287 ? -5.902 16.312 27.766 1 97.19 287 ASP A N 1
ATOM 2129 C CA . ASP A 1 287 ? -6.945 17.062 28.453 1 97.19 287 ASP A CA 1
ATOM 2130 C C . ASP A 1 287 ? -8.312 16.391 28.297 1 97.19 287 ASP A C 1
ATOM 2132 O O . ASP A 1 287 ? -9.32 16.906 28.766 1 97.19 287 ASP A O 1
ATOM 2136 N N . THR A 1 288 ? -8.273 15.266 27.625 1 97.94 288 THR A N 1
ATOM 2137 C CA . THR A 1 288 ? -9.531 14.594 27.312 1 97.94 288 THR A CA 1
ATOM 2138 C C . THR A 1 288 ? -9.82 13.492 28.328 1 97.94 288 THR A C 1
ATOM 2140 O O . THR A 1 288 ? -8.914 12.781 28.766 1 97.94 288 THR A O 1
ATOM 2143 N N . SER A 1 289 ? -11.07 13.406 28.75 1 97.75 289 SER A N 1
ATOM 2144 C CA . SER A 1 289 ? -11.578 12.289 29.531 1 97.75 289 SER A CA 1
ATOM 2145 C C . SER A 1 289 ? -12.836 11.688 28.906 1 97.75 289 SER A C 1
ATOM 2147 O O . SER A 1 289 ? -13.508 12.352 28.125 1 97.75 289 SER A O 1
ATOM 2149 N N . GLY A 1 290 ? -13.023 10.406 29.234 1 97.62 290 GLY A N 1
ATOM 2150 C CA . GLY A 1 290 ? -14.258 9.797 28.75 1 97.62 290 GLY A CA 1
ATOM 2151 C C . GLY A 1 290 ? -14.055 8.398 28.203 1 97.62 290 GLY A C 1
ATOM 2152 O O . GLY A 1 290 ? -13.141 7.688 28.625 1 97.62 290 GLY A O 1
ATOM 2153 N N . ASP A 1 291 ? -14.945 7.992 27.297 1 97.88 291 ASP A N 1
ATOM 2154 C CA . ASP A 1 291 ? -14.984 6.617 26.812 1 97.88 291 ASP A CA 1
ATOM 2155 C C . ASP A 1 291 ? -14.258 6.488 25.484 1 97.88 291 ASP A C 1
ATOM 2157 O O . ASP A 1 291 ? -14.828 6.75 24.422 1 97.88 291 ASP A O 1
ATOM 2161 N N . PHE A 1 292 ? -13.148 5.934 25.531 1 97.56 292 PHE A N 1
ATOM 2162 C CA . PHE A 1 292 ? -12.297 5.82 24.359 1 97.56 292 PHE A CA 1
ATOM 2163 C C . PHE A 1 292 ? -12.852 4.785 23.391 1 97.56 292 PHE A C 1
ATOM 2165 O O . PHE A 1 292 ? -12.445 4.738 22.219 1 97.56 292 PHE A O 1
ATOM 2172 N N . GLU A 1 293 ? -13.734 3.955 23.797 1 98 293 GLU A N 1
ATOM 2173 C CA . GLU A 1 293 ? -14.414 3.004 22.922 1 98 293 GLU A CA 1
ATOM 2174 C C . GLU A 1 293 ? -15.43 3.707 22.031 1 98 293 GLU A C 1
ATOM 2176 O O . GLU A 1 293 ? -15.992 3.094 21.109 1 98 293 GLU A O 1
ATOM 2181 N N . GLU A 1 294 ? -15.562 5.004 22.25 1 97.06 294 GLU A N 1
ATOM 2182 C CA . GLU A 1 294 ? -16.531 5.77 21.469 1 97.06 294 GLU A CA 1
ATOM 2183 C C . GLU A 1 294 ? -15.867 6.938 20.75 1 97.06 294 GLU A C 1
ATOM 2185 O O . GLU A 1 294 ? -16.516 7.641 19.969 1 97.06 294 GLU A O 1
ATOM 2190 N N . MET A 1 295 ? -14.609 7.152 20.938 1 97.31 295 MET A N 1
ATOM 2191 C CA . MET A 1 295 ? -13.93 8.344 20.422 1 97.31 295 MET A CA 1
ATOM 2192 C C . MET A 1 295 ? -13.266 8.055 19.078 1 97.31 295 MET A C 1
ATOM 2194 O O . MET A 1 295 ? -12.969 6.898 18.766 1 97.31 295 MET A O 1
ATOM 2198 N N . CYS A 1 296 ? -13.094 9.102 18.297 1 97.25 296 CYS A N 1
ATOM 2199 C CA . CYS A 1 296 ? -12.344 9.039 17.047 1 97.25 296 CYS A CA 1
ATOM 2200 C C . CYS A 1 296 ? -10.852 8.859 17.328 1 97.25 296 CYS A C 1
ATOM 2202 O O . CYS A 1 296 ? -10.227 9.703 17.953 1 97.25 296 CYS A O 1
ATOM 2204 N N . LEU A 1 297 ? -10.305 7.75 16.891 1 98.44 297 LEU A N 1
ATOM 2205 C CA . LEU A 1 297 ? -8.883 7.449 17.047 1 98.44 297 LEU A CA 1
ATOM 2206 C C . LEU A 1 297 ? -8.227 7.219 15.688 1 98.44 297 LEU A C 1
ATOM 2208 O O . LEU A 1 297 ? -8.023 6.074 15.281 1 98.44 297 LEU A O 1
ATOM 2212 N N . THR A 1 298 ? -7.84 8.32 15.078 1 98.31 298 THR A N 1
ATOM 2213 C CA . THR A 1 298 ? -7.258 8.227 13.75 1 98.31 298 THR A CA 1
ATOM 2214 C C . THR A 1 298 ? -5.887 7.555 13.797 1 98.31 298 THR A C 1
ATOM 2216 O O . THR A 1 298 ? -5.09 7.832 14.695 1 98.31 298 THR A O 1
ATOM 2219 N N . ALA A 1 299 ? -5.652 6.594 12.938 1 98.62 299 ALA A N 1
ATOM 2220 C CA . ALA A 1 299 ? -4.387 5.883 12.781 1 98.62 299 ALA A CA 1
ATOM 2221 C C . ALA A 1 299 ? -4.324 5.16 11.438 1 98.62 299 ALA A C 1
ATOM 2223 O O . ALA A 1 299 ? -5.355 4.742 10.898 1 98.62 299 ALA A O 1
ATOM 2224 N N . GLY A 1 300 ? -3.125 5.102 10.953 1 98.38 300 GLY A N 1
ATOM 2225 C CA . GLY A 1 300 ? -2.932 4.383 9.703 1 98.38 300 GLY A CA 1
ATOM 2226 C C . GLY A 1 300 ? -2.777 2.885 9.898 1 98.38 300 GLY A C 1
ATOM 2227 O O . GLY A 1 300 ? -2.637 2.408 11.023 1 98.38 300 GLY A O 1
ATOM 2228 N N . GLU A 1 301 ? -2.754 2.166 8.789 1 97.62 301 GLU A N 1
ATOM 2229 C CA . GLU A 1 301 ? -2.684 0.709 8.766 1 97.62 301 GLU A CA 1
ATOM 2230 C C . GLU A 1 301 ? -1.426 0.204 9.469 1 97.62 301 GLU A C 1
ATOM 2232 O O . GLU A 1 301 ? -1.456 -0.828 10.141 1 97.62 301 GLU A O 1
ATOM 2237 N N . SER A 1 302 ? -0.374 0.935 9.375 1 98.12 302 SER A N 1
ATOM 2238 C CA . SER A 1 302 ? 0.922 0.457 9.844 1 98.12 302 SER A CA 1
ATOM 2239 C C . SER A 1 302 ? 1.083 0.679 11.344 1 98.12 302 SER A C 1
ATOM 2241 O O . SER A 1 302 ? 2.162 0.462 11.898 1 98.12 302 SER A O 1
ATOM 2243 N N . SER A 1 303 ? -0.028 1.222 12.008 1 98.31 303 SER A N 1
ATOM 2244 C CA . SER A 1 303 ? -0.005 1.16 13.469 1 98.31 303 SER A CA 1
ATOM 2245 C C . SER A 1 303 ? 0.325 -0.247 13.953 1 98.31 303 SER A C 1
ATOM 2247 O O . SER A 1 303 ? 0.981 -0.414 14.984 1 98.31 303 SER A O 1
ATOM 2249 N N . GLY A 1 304 ? -0.06 -1.195 13.172 1 96.81 304 GLY A N 1
ATOM 2250 C CA . GLY A 1 304 ? 0.193 -2.594 13.477 1 96.81 304 GLY A CA 1
ATOM 2251 C C . GLY A 1 304 ? 1.67 -2.943 13.5 1 96.81 304 GLY A C 1
ATOM 2252 O O . GLY A 1 304 ? 2.049 -4.031 13.938 1 96.81 304 GLY A O 1
ATOM 2253 N N . ASN A 1 305 ? 2.533 -2.037 13.102 1 98.31 305 ASN A N 1
ATOM 2254 C CA . ASN A 1 305 ? 3.973 -2.271 13.055 1 98.31 305 ASN A CA 1
ATOM 2255 C C . ASN A 1 305 ? 4.723 -1.346 14.016 1 98.31 305 ASN A C 1
ATOM 2257 O O . ASN A 1 305 ? 5.953 -1.295 13.992 1 98.31 305 ASN A O 1
ATOM 2261 N N . ILE A 1 306 ? 4.004 -0.506 14.773 1 98.56 306 ILE A N 1
ATOM 2262 C CA . ILE A 1 306 ? 4.586 0.348 15.805 1 98.56 306 ILE A CA 1
ATOM 2263 C C . ILE A 1 306 ? 4.527 -0.363 17.156 1 98.56 306 ILE A C 1
ATOM 2265 O O . ILE A 1 306 ? 3.451 -0.742 17.625 1 98.56 306 ILE A O 1
ATOM 2269 N N . THR A 1 307 ? 5.676 -0.48 17.812 1 96.75 307 THR A N 1
ATOM 2270 C CA . THR A 1 307 ? 5.68 -1.344 18.984 1 96.75 307 THR A CA 1
ATOM 2271 C C . THR A 1 307 ? 6.047 -0.552 20.234 1 96.75 307 THR A C 1
ATOM 2273 O O . THR A 1 307 ? 6.035 -1.093 21.344 1 96.75 307 THR A O 1
ATOM 2276 N N . ALA A 1 308 ? 6.398 0.726 20.047 1 98.31 308 ALA A N 1
ATOM 2277 C CA . ALA A 1 308 ? 6.812 1.492 21.219 1 98.31 308 ALA A CA 1
ATOM 2278 C C . ALA A 1 308 ? 6.648 2.99 20.984 1 98.31 308 ALA A C 1
ATOM 2280 O O . ALA A 1 308 ? 6.715 3.457 19.844 1 98.31 308 ALA A O 1
ATOM 2281 N N . ILE A 1 309 ? 6.355 3.672 22.094 1 98.75 309 ILE A N 1
ATOM 2282 C CA . ILE A 1 309 ? 6.434 5.129 22.125 1 98.75 309 ILE A CA 1
ATOM 2283 C C . ILE A 1 309 ? 7.887 5.562 22.297 1 98.75 309 ILE A C 1
ATOM 2285 O O . ILE A 1 309 ? 8.586 5.051 23.188 1 98.75 309 ILE A O 1
ATOM 2289 N N . LYS A 1 310 ? 8.375 6.449 21.469 1 98.75 310 LYS A N 1
ATOM 2290 C CA . LYS A 1 310 ? 9.75 6.934 21.531 1 98.75 310 LYS A CA 1
ATOM 2291 C C . LYS A 1 310 ? 9.805 8.445 21.328 1 98.75 310 LYS A C 1
ATOM 2293 O O . LYS A 1 310 ? 8.82 9.062 20.922 1 98.75 310 LYS A O 1
ATOM 2298 N N . SER A 1 311 ? 10.938 9.055 21.625 1 98.88 311 SER A N 1
ATOM 2299 C CA . SER A 1 311 ? 11.109 10.469 21.312 1 98.88 311 SER A CA 1
ATOM 2300 C C . SER A 1 311 ? 11.172 10.703 19.797 1 98.88 311 SER A C 1
ATOM 2302 O O . SER A 1 311 ? 11.586 9.812 19.047 1 98.88 311 SER A O 1
ATOM 2304 N N . ALA A 1 312 ? 10.766 11.875 19.375 1 98.88 312 ALA A N 1
ATOM 2305 C CA . ALA A 1 312 ? 10.867 12.219 17.969 1 98.88 312 ALA A CA 1
ATOM 2306 C C . ALA A 1 312 ? 12.297 12.039 17.469 1 98.88 312 ALA A C 1
ATOM 2308 O O . ALA A 1 312 ? 12.516 11.531 16.359 1 98.88 312 ALA A O 1
ATOM 2309 N N . ARG A 1 313 ? 13.227 12.445 18.266 1 98.75 313 ARG A N 1
ATOM 2310 C CA . ARG A 1 313 ? 14.641 12.312 17.906 1 98.75 313 ARG A CA 1
ATOM 2311 C C . ARG A 1 313 ? 15.008 10.852 17.672 1 98.75 313 ARG A C 1
ATOM 2313 O O . ARG A 1 313 ? 15.656 10.531 16.672 1 98.75 313 ARG A O 1
ATOM 2320 N N . ASP A 1 314 ? 14.617 9.977 18.578 1 98.88 314 ASP A N 1
ATOM 2321 C CA . ASP A 1 314 ? 14.938 8.562 18.438 1 98.88 314 ASP A CA 1
ATOM 2322 C C . ASP A 1 314 ? 14.25 7.953 17.219 1 98.88 314 ASP A C 1
ATOM 2324 O O . ASP A 1 314 ? 14.82 7.109 16.531 1 98.88 314 ASP A O 1
ATOM 2328 N N . ILE A 1 315 ? 13.023 8.344 16.969 1 98.88 315 ILE A N 1
ATOM 2329 C CA . ILE A 1 315 ? 12.281 7.863 15.805 1 98.88 315 ILE A CA 1
ATOM 2330 C C . ILE A 1 315 ? 13.031 8.219 14.523 1 98.88 315 ILE A C 1
ATOM 2332 O O . ILE A 1 315 ? 13.289 7.352 13.688 1 98.88 315 ILE A O 1
ATOM 2336 N N . LEU A 1 316 ? 13.461 9.492 14.422 1 98.81 316 LEU A N 1
ATOM 2337 C CA . LEU A 1 316 ? 14.172 9.922 13.227 1 98.81 316 LEU A CA 1
ATOM 2338 C C . LEU A 1 316 ? 15.5 9.18 13.094 1 98.81 316 LEU A C 1
ATOM 2340 O O . LEU A 1 316 ? 15.852 8.719 12 1 98.81 316 LEU A O 1
ATOM 2344 N N . TRP A 1 317 ? 16.156 9.078 14.195 1 98.44 317 TRP A N 1
ATOM 2345 C CA . TRP A 1 317 ? 17.453 8.406 14.195 1 98.44 317 TRP A CA 1
ATOM 2346 C C . TRP A 1 317 ? 17.312 6.953 13.758 1 98.44 317 TRP A C 1
ATOM 2348 O O . TRP A 1 317 ? 18.078 6.477 12.914 1 98.44 317 TRP A O 1
ATOM 2358 N N . GLU A 1 318 ? 16.375 6.254 14.281 1 98.5 318 GLU A N 1
ATOM 2359 C CA . GLU A 1 318 ? 16.172 4.844 13.953 1 98.5 318 GLU A CA 1
ATOM 2360 C C . GLU A 1 318 ? 15.75 4.664 12.5 1 98.5 318 GLU A C 1
ATOM 2362 O O . GLU A 1 318 ? 16.234 3.76 11.812 1 98.5 318 GLU A O 1
ATOM 2367 N N . MET A 1 319 ? 14.844 5.504 12.062 1 98.62 319 MET A N 1
ATOM 2368 C CA . MET A 1 319 ? 14.383 5.418 10.68 1 98.62 319 MET A CA 1
ATOM 2369 C C . MET A 1 319 ? 15.531 5.648 9.703 1 98.62 319 MET A C 1
ATOM 2371 O O . MET A 1 319 ? 15.711 4.879 8.758 1 98.62 319 MET A O 1
ATOM 2375 N N . GLU A 1 320 ? 16.281 6.676 9.961 1 97.75 320 GLU A N 1
ATOM 2376 C CA . GLU A 1 320 ? 17.391 7.008 9.07 1 97.75 320 GLU A CA 1
ATOM 2377 C C . GLU A 1 320 ? 18.453 5.914 9.086 1 97.75 320 GLU A C 1
ATOM 2379 O O . GLU A 1 320 ? 18.938 5.5 8.031 1 97.75 320 GLU A O 1
ATOM 2384 N N . ASN A 1 321 ? 18.812 5.469 10.273 1 97.38 321 ASN A N 1
ATOM 2385 C CA . ASN A 1 321 ? 19.875 4.473 10.383 1 97.38 321 ASN A CA 1
ATOM 2386 C C . ASN A 1 321 ? 19.453 3.137 9.781 1 97.38 321 ASN A C 1
ATOM 2388 O O . ASN A 1 321 ? 20.266 2.449 9.156 1 97.38 321 ASN A O 1
ATOM 2392 N N . GLU A 1 322 ? 18.234 2.801 10 1 97.88 322 GLU A N 1
ATOM 2393 C CA . GLU A 1 322 ? 17.734 1.575 9.383 1 97.88 322 GLU A CA 1
ATOM 2394 C C . GLU A 1 322 ? 17.734 1.682 7.863 1 97.88 322 GLU A C 1
ATOM 2396 O O . GLU A 1 322 ? 18.078 0.72 7.168 1 97.88 322 GLU A O 1
ATOM 2401 N N . ALA A 1 323 ? 17.312 2.801 7.375 1 98.06 323 ALA A N 1
ATOM 2402 C CA . ALA A 1 323 ? 17.344 3.02 5.93 1 98.06 323 ALA A CA 1
ATOM 2403 C C . ALA A 1 323 ? 18.766 2.914 5.379 1 98.06 323 ALA A C 1
ATOM 2405 O O . ALA A 1 323 ? 19 2.246 4.371 1 98.06 323 ALA A O 1
ATOM 2406 N N . LEU A 1 324 ? 19.719 3.547 6.074 1 96.19 324 LEU A N 1
ATOM 2407 C CA . LEU A 1 324 ? 21.109 3.527 5.637 1 96.19 324 LEU A CA 1
ATOM 2408 C C . LEU A 1 324 ? 21.672 2.113 5.684 1 96.19 324 LEU A C 1
ATOM 2410 O O . LEU A 1 324 ? 22.375 1.689 4.762 1 96.19 324 LEU A O 1
ATOM 2414 N N . ASP A 1 325 ? 21.359 1.391 6.723 1 95.56 325 ASP A N 1
ATOM 2415 C CA . ASP A 1 325 ? 21.812 0.006 6.848 1 95.56 325 ASP A CA 1
ATOM 2416 C C . ASP A 1 325 ? 21.25 -0.855 5.715 1 95.56 325 ASP A C 1
ATOM 2418 O O . ASP A 1 325 ? 21.969 -1.681 5.148 1 95.56 325 ASP A O 1
ATOM 2422 N N . LEU A 1 326 ? 20.016 -0.64 5.422 1 95.81 326 LEU A N 1
ATOM 2423 C CA . LEU A 1 326 ? 19.375 -1.397 4.359 1 95.81 326 LEU A CA 1
ATOM 2424 C C . LEU A 1 326 ? 20.031 -1.119 3.012 1 95.81 326 LEU A C 1
ATOM 2426 O O . LEU A 1 326 ? 20.312 -2.047 2.254 1 95.81 326 LEU A O 1
ATOM 2430 N N . LEU A 1 327 ? 20.234 0.127 2.729 1 94.19 327 LEU A N 1
ATOM 2431 C CA . LEU A 1 327 ? 20.766 0.538 1.43 1 94.19 327 LEU A CA 1
ATOM 2432 C C . LEU A 1 327 ? 22.234 0.145 1.289 1 94.19 327 LEU A C 1
ATOM 2434 O O . LEU A 1 327 ? 22.672 -0.224 0.2 1 94.19 327 LEU A O 1
ATOM 2438 N N . THR A 1 328 ? 22.953 0.186 2.395 1 90.81 328 THR A N 1
ATOM 2439 C CA . THR A 1 328 ? 24.406 0.017 2.336 1 90.81 328 THR A CA 1
ATOM 2440 C C . THR A 1 328 ? 24.781 -1.454 2.482 1 90.81 328 THR A C 1
ATOM 2442 O O . THR A 1 328 ? 25.781 -1.904 1.908 1 90.81 328 THR A O 1
ATOM 2445 N N . TYR A 1 329 ? 23.953 -2.221 3.172 1 89.25 329 TYR A N 1
ATOM 2446 C CA . TYR A 1 329 ? 24.359 -3.596 3.451 1 89.25 329 TYR A CA 1
ATOM 2447 C C . TYR A 1 329 ? 23.406 -4.586 2.787 1 89.25 329 TYR A C 1
ATOM 2449 O O . TYR A 1 329 ? 23.781 -5.246 1.812 1 89.25 329 TYR A O 1
ATOM 2457 N N . ARG A 1 330 ? 22.266 -4.574 3.086 1 86.5 330 ARG A N 1
ATOM 2458 C CA . ARG A 1 330 ? 21.375 -5.645 2.639 1 86.5 330 ARG A CA 1
ATOM 2459 C C . ARG A 1 330 ? 21.109 -5.539 1.142 1 86.5 330 ARG A C 1
ATOM 2461 O O . ARG A 1 330 ? 21.297 -6.504 0.401 1 86.5 330 ARG A O 1
ATOM 2468 N N . LEU A 1 331 ? 20.703 -4.391 0.734 1 91 331 LEU A N 1
ATOM 2469 C CA . LEU A 1 331 ? 20.312 -4.258 -0.663 1 91 331 LEU A CA 1
ATOM 2470 C C . LEU A 1 331 ? 21.531 -4.207 -1.575 1 91 331 LEU A C 1
ATOM 2472 O O . LEU A 1 331 ? 21.453 -4.586 -2.746 1 91 331 LEU A O 1
ATOM 2476 N N . GLN A 1 332 ? 22.609 -3.846 -1.015 1 84.31 332 GLN A N 1
ATOM 2477 C CA . GLN A 1 332 ? 23.859 -3.922 -1.786 1 84.31 332 GLN A CA 1
ATOM 2478 C C . GLN A 1 332 ? 24.328 -5.367 -1.928 1 84.31 332 GLN A C 1
ATOM 2480 O O . GLN A 1 332 ? 24.812 -5.766 -2.988 1 84.31 332 GLN A O 1
ATOM 2485 N N . ALA A 1 333 ? 24.156 -6.09 -0.934 1 86.25 333 ALA A N 1
ATOM 2486 C CA . ALA A 1 333 ? 24.594 -7.484 -0.945 1 86.25 333 ALA A CA 1
ATOM 2487 C C . ALA A 1 333 ? 23.828 -8.289 -1.998 1 86.25 333 ALA A C 1
ATOM 2489 O O . ALA A 1 333 ? 24.391 -9.203 -2.609 1 86.25 333 ALA A O 1
ATOM 2490 N N . ILE A 1 334 ? 22.641 -7.898 -2.236 1 89.69 334 ILE A N 1
ATOM 2491 C CA . ILE A 1 334 ? 21.812 -8.68 -3.145 1 89.69 334 ILE A CA 1
ATOM 2492 C C . ILE A 1 334 ? 22.219 -8.391 -4.59 1 89.69 334 ILE A C 1
ATOM 2494 O O . ILE A 1 334 ? 21.828 -9.117 -5.504 1 89.69 334 ILE A O 1
ATOM 2498 N N . THR A 1 335 ? 22.875 -7.262 -4.824 1 87.38 335 THR A N 1
ATOM 2499 C CA . THR A 1 335 ? 23.266 -6.887 -6.176 1 87.38 335 THR A CA 1
ATOM 2500 C C . THR A 1 335 ? 24.625 -7.48 -6.52 1 87.38 335 THR A C 1
ATOM 2502 O O . THR A 1 335 ? 25.062 -7.43 -7.672 1 87.38 335 THR A O 1
ATOM 2505 N N . LYS A 1 336 ? 25.438 -7.93 -5.504 1 76.25 336 LYS A N 1
ATOM 2506 C CA . LYS A 1 336 ? 26.797 -8.422 -5.73 1 76.25 336 LYS A CA 1
ATOM 2507 C C . LYS A 1 336 ? 26.781 -9.859 -6.227 1 76.25 336 LYS A C 1
ATOM 2509 O O . LYS A 1 336 ? 25.938 -10.656 -5.812 1 76.25 336 LYS A O 1
ATOM 2514 N N . GLU A 1 337 ? 27.234 -10.094 -7.574 1 59.84 337 GLU A N 1
ATOM 2515 C CA . GLU A 1 337 ? 27.375 -11.391 -8.227 1 59.84 337 GLU A CA 1
ATOM 2516 C C . GLU A 1 337 ? 28.016 -12.406 -7.293 1 59.84 337 GLU A C 1
ATOM 2518 O O . GLU A 1 337 ? 29.062 -12.133 -6.684 1 59.84 337 GLU A O 1
ATOM 2523 N N . GLN A 1 338 ? 27.266 -13.312 -6.641 1 50.06 338 GLN A N 1
ATOM 2524 C CA . GLN A 1 338 ? 27.938 -14.422 -5.977 1 50.06 338 GLN A CA 1
ATOM 2525 C C . GLN A 1 338 ? 28.766 -15.242 -6.973 1 50.06 338 GLN A C 1
ATOM 2527 O O . GLN A 1 338 ? 28.266 -15.602 -8.047 1 50.06 338 GLN A O 1
ATOM 2532 N N . ASN A 1 339 ? 29.984 -14.961 -7.117 1 40.72 339 ASN A N 1
ATOM 2533 C CA . ASN A 1 339 ? 30.906 -15.859 -7.82 1 40.72 339 ASN A CA 1
ATOM 2534 C C . ASN A 1 339 ? 30.531 -17.312 -7.578 1 40.72 339 ASN A C 1
ATOM 2536 O O . ASN A 1 339 ? 30.719 -17.828 -6.473 1 40.72 339 ASN A O 1
ATOM 2540 N N . LEU A 1 340 ? 29.594 -17.828 -8.062 1 38.38 340 LEU A N 1
ATOM 2541 C CA . LEU A 1 340 ? 29.297 -19.25 -8.133 1 38.38 340 LEU A CA 1
ATOM 2542 C C . LEU A 1 340 ? 30.469 -20.016 -8.758 1 38.38 340 LEU A C 1
ATOM 2544 O O . LEU A 1 340 ? 30.375 -21.234 -8.961 1 38.38 340 LEU A O 1
ATOM 2548 N N . MET A 1 341 ? 31.5 -19.562 -9.43 1 33 341 MET A N 1
ATOM 2549 C CA . MET A 1 341 ? 32.469 -20.484 -10.008 1 33 341 MET A CA 1
ATOM 2550 C C . MET A 1 341 ? 33.219 -21.266 -8.914 1 33 341 MET A C 1
ATOM 2552 O O . MET A 1 341 ? 34 -22.141 -9.211 1 33 341 MET A O 1
ATOM 2556 N N . ALA A 1 342 ? 33.906 -20.656 -8.016 1 32.97 342 ALA A N 1
ATOM 2557 C CA . ALA A 1 342 ? 35.125 -21.297 -7.531 1 32.97 342 ALA A CA 1
ATOM 2558 C C . ALA A 1 342 ? 34.812 -22.688 -6.965 1 32.97 342 ALA A C 1
ATOM 2560 O O . ALA A 1 342 ? 35.719 -23.375 -6.488 1 32.97 342 ALA A O 1
ATOM 2561 N N . ALA A 1 343 ? 33.688 -22.844 -6.316 1 32.34 343 ALA A N 1
ATOM 2562 C CA . ALA A 1 343 ? 33.812 -24.188 -5.781 1 32.34 343 ALA A CA 1
ATOM 2563 C C . ALA A 1 343 ? 33.531 -25.234 -6.863 1 32.34 343 ALA A C 1
ATOM 2565 O O . ALA A 1 343 ? 32.5 -25.891 -6.859 1 32.34 343 ALA A O 1
ATOM 2566 N N . GLY A 1 344 ? 33.625 -24.75 -8.039 1 19.69 344 GLY A N 1
ATOM 2567 C CA . GLY A 1 344 ? 33.969 -25.922 -8.852 1 19.69 344 GLY A CA 1
ATOM 2568 C C . GLY A 1 344 ? 35.344 -26.484 -8.547 1 19.69 344 GLY A C 1
ATOM 2569 O O . GLY A 1 344 ? 36.281 -25.75 -8.305 1 19.69 344 GLY A O 1
ATOM 2570 N N . MET B 1 1 ? 22.828 -9.266 -11.422 1 85.75 1 MET B N 1
ATOM 2571 C CA . MET B 1 1 ? 21.906 -10.25 -10.859 1 85.75 1 MET B CA 1
ATOM 2572 C C . MET B 1 1 ? 21.547 -9.898 -9.422 1 85.75 1 MET B C 1
ATOM 2574 O O . MET B 1 1 ? 22.375 -9.375 -8.68 1 85.75 1 MET B O 1
ATOM 2578 N N . LEU B 1 2 ? 20.25 -10.141 -9.094 1 93.31 2 LEU B N 1
ATOM 2579 C CA . LEU B 1 2 ? 19.766 -9.977 -7.723 1 93.31 2 LEU B CA 1
ATOM 2580 C C . LEU B 1 2 ? 19.703 -11.32 -7 1 93.31 2 LEU B C 1
ATOM 2582 O O . LEU B 1 2 ? 18.969 -12.219 -7.41 1 93.31 2 LEU B O 1
ATOM 2586 N N . THR B 1 3 ? 20.484 -11.5 -5.98 1 95.19 3 THR B N 1
ATOM 2587 C CA . THR B 1 3 ? 20.578 -12.766 -5.258 1 95.19 3 THR B CA 1
ATOM 2588 C C . THR B 1 3 ? 19.844 -12.68 -3.922 1 95.19 3 THR B C 1
ATOM 2590 O O . THR B 1 3 ? 20.156 -11.828 -3.09 1 95.19 3 THR B O 1
ATOM 2593 N N . THR B 1 4 ? 18.859 -13.5 -3.717 1 96.5 4 THR B N 1
ATOM 2594 C CA . THR B 1 4 ? 18.078 -13.609 -2.488 1 96.5 4 THR B CA 1
ATOM 2595 C C . THR B 1 4 ? 17.984 -15.062 -2.035 1 96.5 4 THR B C 1
ATOM 2597 O O . THR B 1 4 ? 18.484 -15.961 -2.719 1 96.5 4 THR B O 1
ATOM 2600 N N . GLN B 1 5 ? 17.375 -15.305 -0.911 1 96.56 5 GLN B N 1
ATOM 2601 C CA . GLN B 1 5 ? 17.156 -16.672 -0.454 1 96.56 5 GLN B CA 1
ATOM 2602 C C . GLN B 1 5 ? 16.344 -17.469 -1.473 1 96.56 5 GLN B C 1
ATOM 2604 O O . GLN B 1 5 ? 16.625 -18.656 -1.71 1 96.56 5 GLN B O 1
ATOM 2609 N N . ILE B 1 6 ? 15.383 -16.828 -2.088 1 98.25 6 ILE B N 1
ATOM 2610 C CA . ILE B 1 6 ? 14.516 -17.484 -3.057 1 98.25 6 ILE B CA 1
ATOM 2611 C C . ILE B 1 6 ? 15.312 -17.828 -4.32 1 98.25 6 ILE B C 1
ATOM 2613 O O . ILE B 1 6 ? 15.227 -18.938 -4.84 1 98.25 6 ILE B O 1
ATOM 2617 N N . THR B 1 7 ? 16.094 -16.828 -4.805 1 97.81 7 THR B N 1
ATOM 2618 C CA . THR B 1 7 ? 16.844 -17.094 -6.027 1 97.81 7 THR B CA 1
ATOM 2619 C C . THR B 1 7 ? 17.875 -18.203 -5.797 1 97.81 7 THR B C 1
ATOM 2621 O O . THR B 1 7 ? 18.109 -19.031 -6.676 1 97.81 7 THR B O 1
ATOM 2624 N N . GLN B 1 8 ? 18.484 -18.25 -4.609 1 96.56 8 GLN B N 1
ATOM 2625 C CA . GLN B 1 8 ? 19.469 -19.266 -4.293 1 96.56 8 GLN B CA 1
ATOM 2626 C C . GLN B 1 8 ? 18.828 -20.641 -4.141 1 96.56 8 GLN B C 1
ATOM 2628 O O . GLN B 1 8 ? 19.297 -21.625 -4.719 1 96.56 8 GLN B O 1
ATOM 2633 N N . THR B 1 9 ? 17.75 -20.703 -3.475 1 97.62 9 THR B N 1
ATOM 2634 C CA . THR B 1 9 ? 17.078 -21.969 -3.176 1 97.62 9 THR B CA 1
ATOM 2635 C C . THR B 1 9 ? 16.531 -22.609 -4.453 1 97.62 9 THR B C 1
ATOM 2637 O O . THR B 1 9 ? 16.578 -23.844 -4.605 1 97.62 9 THR B O 1
ATOM 2640 N N . TYR B 1 10 ? 16.078 -21.812 -5.348 1 97.94 10 TYR B N 1
ATOM 2641 C CA . TYR B 1 10 ? 15.383 -22.359 -6.504 1 97.94 10 TYR B CA 1
ATOM 2642 C C . TYR B 1 10 ? 16.188 -22.141 -7.781 1 97.94 10 TYR B C 1
ATOM 2644 O O . TYR B 1 10 ? 15.68 -22.359 -8.883 1 97.94 10 TYR B O 1
ATOM 2652 N N . HIS B 1 11 ? 17.375 -21.609 -7.637 1 96.75 11 HIS B N 1
ATOM 2653 C CA . HIS B 1 11 ? 18.312 -21.453 -8.742 1 96.75 11 HIS B CA 1
ATOM 2654 C C . HIS B 1 11 ? 17.75 -20.531 -9.82 1 96.75 11 HIS B C 1
ATOM 2656 O O . HIS B 1 11 ? 17.734 -20.891 -11 1 96.75 11 HIS B O 1
ATOM 2662 N N . LEU B 1 12 ? 17.25 -19.422 -9.367 1 97.88 12 LEU B N 1
ATOM 2663 C CA . LEU B 1 12 ? 16.766 -18.375 -10.258 1 97.88 12 LEU B CA 1
ATOM 2664 C C . LEU B 1 12 ? 17.828 -17.281 -10.453 1 97.88 12 LEU B C 1
ATOM 2666 O O . LEU B 1 12 ? 18.703 -17.109 -9.609 1 97.88 12 LEU B O 1
ATOM 2670 N N . THR B 1 13 ? 17.75 -16.562 -11.555 1 96.5 13 THR B N 1
ATOM 2671 C CA . THR B 1 13 ? 18.703 -15.469 -11.789 1 96.5 13 THR B CA 1
ATOM 2672 C C . THR B 1 13 ? 18.078 -14.125 -11.422 1 96.5 13 THR B C 1
ATOM 2674 O O . THR B 1 13 ? 18.766 -13.109 -11.328 1 96.5 13 THR B O 1
ATOM 2677 N N . THR B 1 14 ? 16.766 -14.07 -11.219 1 97.81 14 THR B N 1
ATOM 2678 C CA . THR B 1 14 ? 16.047 -12.891 -10.742 1 97.81 14 THR B CA 1
ATOM 2679 C C . THR B 1 14 ? 14.945 -13.281 -9.766 1 97.81 14 THR B C 1
ATOM 2681 O O . THR B 1 14 ? 14.359 -14.359 -9.883 1 97.81 14 THR B O 1
ATOM 2684 N N . PRO B 1 15 ? 14.656 -12.5 -8.789 1 98.5 15 PRO B N 1
ATOM 2685 C CA . PRO B 1 15 ? 13.609 -12.82 -7.812 1 98.5 15 PRO B CA 1
ATOM 2686 C C . PRO B 1 15 ? 12.219 -12.398 -8.273 1 98.5 15 PRO B C 1
ATOM 2688 O O . PRO B 1 15 ? 11.461 -11.805 -7.504 1 98.5 15 PRO B O 1
ATOM 2691 N N . ILE B 1 16 ? 11.859 -12.672 -9.477 1 98.94 16 ILE B N 1
ATOM 2692 C CA . ILE B 1 16 ? 10.57 -12.336 -10.078 1 98.94 16 ILE B CA 1
ATOM 2693 C C . ILE B 1 16 ? 9.812 -13.609 -10.43 1 98.94 16 ILE B C 1
ATOM 2695 O O . ILE B 1 16 ? 10.32 -14.453 -11.172 1 98.94 16 ILE B O 1
ATOM 2699 N N . ILE B 1 17 ? 8.625 -13.727 -9.875 1 98.94 17 ILE B N 1
ATOM 2700 C CA . ILE B 1 17 ? 7.789 -14.906 -10.078 1 98.94 17 ILE B CA 1
ATOM 2701 C C . ILE B 1 17 ? 6.438 -14.492 -10.656 1 98.94 17 ILE B C 1
ATOM 2703 O O . ILE B 1 17 ? 5.824 -13.531 -10.188 1 98.94 17 ILE B O 1
ATOM 2707 N N . SER B 1 18 ? 6.004 -15.156 -11.711 1 98.88 18 SER B N 1
ATOM 2708 C CA . SER B 1 18 ? 4.672 -14.883 -12.25 1 98.88 18 SER B CA 1
ATOM 2709 C C . SER B 1 18 ? 3.611 -15.727 -11.547 1 98.88 18 SER B C 1
ATOM 2711 O O . SER B 1 18 ? 3.822 -16.906 -11.289 1 98.88 18 SER B O 1
ATOM 2713 N N . ALA B 1 19 ? 2.518 -15.141 -11.219 1 98.69 19 ALA B N 1
ATOM 2714 C CA . ALA B 1 19 ? 1.425 -15.797 -10.508 1 98.69 19 ALA B CA 1
ATOM 2715 C C . ALA B 1 19 ? 0.729 -16.828 -11.398 1 98.69 19 ALA B C 1
ATOM 2717 O O . ALA B 1 19 ? 0.706 -16.672 -12.625 1 98.69 19 ALA B O 1
ATOM 2718 N N . GLY B 1 20 ? 0.187 -17.891 -10.75 1 98 20 GLY B N 1
ATOM 2719 C CA . GLY B 1 20 ? -0.619 -18.875 -11.453 1 98 20 GLY B CA 1
ATOM 2720 C C . GLY B 1 20 ? -2.059 -18.438 -11.648 1 98 20 GLY B C 1
ATOM 2721 O O . GLY B 1 20 ? -2.971 -19 -11.039 1 98 20 GLY B O 1
ATOM 2722 N N . MET B 1 21 ? -2.264 -17.578 -12.57 1 96.88 21 MET B N 1
ATOM 2723 C CA . MET B 1 21 ? -3.58 -17 -12.828 1 96.88 21 MET B CA 1
ATOM 2724 C C . MET B 1 21 ? -4.477 -18 -13.547 1 96.88 21 MET B C 1
ATOM 2726 O O . MET B 1 21 ? -4.164 -18.438 -14.656 1 96.88 21 MET B O 1
ATOM 2730 N N . ALA B 1 22 ? -5.574 -18.312 -12.922 1 93.25 22 ALA B N 1
ATOM 2731 C CA . ALA B 1 22 ? -6.496 -19.266 -13.523 1 93.25 22 ALA B CA 1
ATOM 2732 C C . ALA B 1 22 ? -6.871 -18.844 -14.945 1 93.25 22 ALA B C 1
ATOM 2734 O O . ALA B 1 22 ? -7.129 -17.672 -15.203 1 93.25 22 ALA B O 1
ATOM 2735 N N . PHE B 1 23 ? -6.867 -19.781 -15.906 1 92.75 23 PHE B N 1
ATOM 2736 C CA . PHE B 1 23 ? -7.238 -19.609 -17.297 1 92.75 23 PHE B CA 1
ATOM 2737 C C . PHE B 1 23 ? -6.152 -18.859 -18.062 1 92.75 23 PHE B C 1
ATOM 2739 O O . PHE B 1 23 ? -5.918 -19.141 -19.25 1 92.75 23 PHE B O 1
ATOM 2746 N N . VAL B 1 24 ? -5.461 -17.969 -17.375 1 96.88 24 VAL B N 1
ATOM 2747 C CA . VAL B 1 24 ? -4.598 -16.984 -18.016 1 96.88 24 VAL B CA 1
ATOM 2748 C C . VAL B 1 24 ? -3.152 -17.484 -18 1 96.88 24 VAL B C 1
ATOM 2750 O O . VAL B 1 24 ? -2.436 -17.344 -19 1 96.88 24 VAL B O 1
ATOM 2753 N N . ALA B 1 25 ? -2.705 -17.922 -16.906 1 98.38 25 ALA B N 1
ATOM 2754 C CA . ALA B 1 25 ? -1.349 -18.453 -16.781 1 98.38 25 ALA B CA 1
ATOM 2755 C C . ALA B 1 25 ? -1.29 -19.922 -17.188 1 98.38 25 ALA B C 1
ATOM 2757 O O . ALA B 1 25 ? -1.596 -20.797 -16.391 1 98.38 25 ALA B O 1
ATOM 2758 N N . THR B 1 26 ? -0.84 -20.203 -18.406 1 97.69 26 THR B N 1
ATOM 2759 C CA . THR B 1 26 ? -0.676 -21.531 -18.984 1 97.69 26 THR B CA 1
ATOM 2760 C C . THR B 1 26 ? 0.797 -21.938 -19.016 1 97.69 26 THR B C 1
ATOM 2762 O O . THR B 1 26 ? 1.667 -21.141 -18.641 1 97.69 26 THR B O 1
ATOM 2765 N N . PRO B 1 27 ? 1.066 -23.156 -19.422 1 98.44 27 PRO B N 1
ATOM 2766 C CA . PRO B 1 27 ? 2.463 -23.594 -19.547 1 98.44 27 PRO B CA 1
ATOM 2767 C C . PRO B 1 27 ? 3.305 -22.641 -20.391 1 98.44 27 PRO B C 1
ATOM 2769 O O . PRO B 1 27 ? 4.484 -22.422 -20.094 1 98.44 27 PRO B O 1
ATOM 2772 N N . LYS B 1 28 ? 2.703 -22.047 -21.359 1 98.69 28 LYS B N 1
ATOM 2773 C CA . LYS B 1 28 ? 3.422 -21.125 -22.234 1 98.69 28 LYS B CA 1
ATOM 2774 C C . LYS B 1 28 ? 3.969 -19.938 -21.453 1 98.69 28 LYS B C 1
ATOM 2776 O O . LYS B 1 28 ? 5.148 -19.594 -21.562 1 98.69 28 LYS B O 1
ATOM 2781 N N . LEU B 1 29 ? 3.17 -19.297 -20.656 1 98.88 29 LEU B N 1
ATOM 2782 C CA . LEU B 1 29 ? 3.619 -18.172 -19.844 1 98.88 29 LEU B CA 1
ATOM 2783 C C . LEU B 1 29 ? 4.609 -18.625 -18.781 1 98.88 29 LEU B C 1
ATOM 2785 O O . LEU B 1 29 ? 5.645 -17.984 -18.578 1 98.88 29 LEU B O 1
ATOM 2789 N N . ALA B 1 30 ? 4.258 -19.719 -18.094 1 98.88 30 ALA B N 1
ATOM 2790 C CA . ALA B 1 30 ? 5.129 -20.219 -17.031 1 98.88 30 ALA B CA 1
ATOM 2791 C C . ALA B 1 30 ? 6.531 -20.5 -17.578 1 98.88 30 ALA B C 1
ATOM 2793 O O . ALA B 1 30 ? 7.527 -20.078 -16.984 1 98.88 30 ALA B O 1
ATOM 2794 N N . ALA B 1 31 ? 6.582 -21.172 -18.688 1 98.88 31 ALA B N 1
ATOM 2795 C CA . ALA B 1 31 ? 7.867 -21.5 -19.297 1 98.88 31 ALA B CA 1
ATOM 2796 C C . ALA B 1 31 ? 8.625 -20.25 -19.719 1 98.88 31 ALA B C 1
ATOM 2798 O O . ALA B 1 31 ? 9.844 -20.172 -19.547 1 98.88 31 ALA B O 1
ATOM 2799 N N . ALA B 1 32 ? 7.91 -19.297 -20.297 1 98.94 32 ALA B N 1
ATOM 2800 C CA . ALA B 1 32 ? 8.539 -18.047 -20.75 1 98.94 32 ALA B CA 1
ATOM 2801 C C . ALA B 1 32 ? 9.195 -17.312 -19.594 1 98.94 32 ALA B C 1
ATOM 2803 O O . ALA B 1 32 ? 10.32 -16.828 -19.719 1 98.94 32 ALA B O 1
ATOM 2804 N N . VAL B 1 33 ? 8.547 -17.219 -18.484 1 98.94 33 VAL B N 1
ATOM 2805 C CA . VAL B 1 33 ? 9.07 -16.547 -17.297 1 98.94 33 VAL B CA 1
ATOM 2806 C C . VAL B 1 33 ? 10.273 -17.312 -16.75 1 98.94 33 VAL B C 1
ATOM 2808 O O . VAL B 1 33 ? 11.305 -16.719 -16.453 1 98.94 33 VAL B O 1
ATOM 2811 N N . SER B 1 34 ? 10.141 -18.641 -16.672 1 98.88 34 SER B N 1
ATOM 2812 C CA . SER B 1 34 ? 11.227 -19.469 -16.156 1 98.88 34 SER B CA 1
ATOM 2813 C C . SER B 1 34 ? 12.461 -19.391 -17.062 1 98.88 34 SER B C 1
ATOM 2815 O O . SER B 1 34 ? 13.578 -19.25 -16.562 1 98.88 34 SER B O 1
ATOM 2817 N N . ASN B 1 35 ? 12.234 -19.422 -18.328 1 98.81 35 ASN B N 1
ATOM 2818 C CA . ASN B 1 35 ? 13.336 -19.328 -19.281 1 98.81 35 ASN B CA 1
ATOM 2819 C C . ASN B 1 35 ? 14.055 -17.984 -19.188 1 98.81 35 ASN B C 1
ATOM 2821 O O . ASN B 1 35 ? 15.234 -17.891 -19.516 1 98.81 35 ASN B O 1
ATOM 2825 N N . ALA B 1 36 ? 13.328 -16.984 -18.734 1 98.69 36 ALA B N 1
ATOM 2826 C CA . ALA B 1 36 ? 13.883 -15.633 -18.641 1 98.69 36 ALA B CA 1
ATOM 2827 C C . ALA B 1 36 ? 14.617 -15.43 -17.328 1 98.69 36 ALA B C 1
ATOM 2829 O O . ALA B 1 36 ? 15.188 -14.359 -17.078 1 98.69 36 ALA B O 1
ATOM 2830 N N . GLY B 1 37 ? 14.617 -16.422 -16.484 1 98.31 37 GLY B N 1
ATOM 2831 C CA . GLY B 1 37 ? 15.445 -16.359 -15.289 1 98.31 37 GLY B CA 1
ATOM 2832 C C . GLY B 1 37 ? 14.648 -16.266 -14.008 1 98.31 37 GLY B C 1
ATOM 2833 O O . GLY B 1 37 ? 15.195 -16.406 -12.914 1 98.31 37 GLY B O 1
ATOM 2834 N N . GLY B 1 38 ? 13.32 -16 -14.125 1 98.81 38 GLY B N 1
ATOM 2835 C CA . GLY B 1 38 ? 12.422 -16.047 -12.984 1 98.81 38 GLY B CA 1
ATOM 2836 C C . GLY B 1 38 ? 11.812 -17.422 -12.758 1 98.81 38 GLY B C 1
ATOM 2837 O O . GLY B 1 38 ? 12.43 -18.438 -13.055 1 98.81 38 GLY B O 1
ATOM 2838 N N . MET B 1 39 ? 10.727 -17.453 -12.117 1 98.88 39 MET B N 1
ATOM 2839 C CA . MET B 1 39 ? 9.938 -18.672 -11.992 1 98.88 39 MET B CA 1
ATOM 2840 C C . MET B 1 39 ? 8.508 -18.453 -12.469 1 98.88 39 MET B C 1
ATOM 2842 O O . MET B 1 39 ? 7.805 -17.578 -11.938 1 98.88 39 MET B O 1
ATOM 2846 N N . GLY B 1 40 ? 8.156 -19.156 -13.469 1 98.88 40 GLY B N 1
ATOM 2847 C CA . GLY B 1 40 ? 6.762 -19.109 -13.891 1 98.88 40 GLY B CA 1
ATOM 2848 C C . GLY B 1 40 ? 5.895 -20.125 -13.172 1 98.88 40 GLY B C 1
ATOM 2849 O O . GLY B 1 40 ? 6.355 -21.219 -12.828 1 98.88 40 GLY B O 1
ATOM 2850 N N . THR B 1 41 ? 4.633 -19.75 -12.945 1 98.81 41 THR B N 1
ATOM 2851 C CA . THR B 1 41 ? 3.65 -20.656 -12.367 1 98.81 41 THR B CA 1
ATOM 2852 C C . THR B 1 41 ? 2.402 -20.75 -13.242 1 98.81 41 THR B C 1
ATOM 2854 O O . THR B 1 41 ? 2.064 -19.781 -13.938 1 98.81 41 THR B O 1
ATOM 2857 N N . PHE B 1 42 ? 1.841 -21.891 -13.305 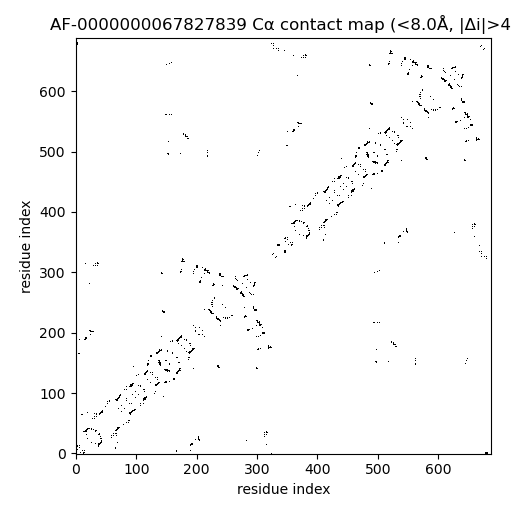1 98 42 PHE B N 1
ATOM 2858 C CA . PHE B 1 42 ? 0.546 -22 -13.969 1 98 42 PHE B CA 1
ATOM 2859 C C . PHE B 1 42 ? -0.509 -22.547 -13.016 1 98 42 PHE B C 1
ATOM 2861 O O . PHE B 1 42 ? -0.176 -23.125 -11.977 1 98 42 PHE B O 1
ATOM 2868 N N . SER B 1 43 ? -1.724 -22.281 -13.32 1 95.38 43 SER B N 1
ATOM 2869 C CA . SER B 1 43 ? -2.836 -22.656 -12.453 1 95.38 43 SER B CA 1
ATOM 2870 C C . SER B 1 43 ? -3.352 -24.047 -12.805 1 95.38 43 SER B C 1
ATOM 2872 O O . SER B 1 43 ? -3.451 -24.406 -13.977 1 95.38 43 SER B O 1
ATOM 2874 N N . ALA B 1 44 ? -3.713 -24.766 -11.766 1 92.5 44 ALA B N 1
ATOM 2875 C CA . ALA B 1 44 ? -4.355 -26.062 -11.938 1 92.5 44 ALA B CA 1
ATOM 2876 C C . ALA B 1 44 ? -5.867 -25.953 -11.742 1 92.5 44 ALA B C 1
ATOM 2878 O O . ALA B 1 44 ? -6.562 -26.969 -11.695 1 92.5 44 ALA B O 1
ATOM 2879 N N . PHE B 1 45 ? -6.328 -24.734 -11.656 1 88.31 45 PHE B N 1
ATOM 2880 C CA . PHE B 1 45 ? -7.746 -24.547 -11.375 1 88.31 45 PHE B CA 1
ATOM 2881 C C . PHE B 1 45 ? -8.602 -25.156 -12.477 1 88.31 45 PHE B C 1
ATOM 2883 O O . PHE B 1 45 ? -8.352 -24.953 -13.664 1 88.31 45 PHE B O 1
ATOM 2890 N N . MET B 1 46 ? -9.555 -26 -12.047 1 83.38 46 MET B N 1
ATOM 2891 C CA . MET B 1 46 ? -10.531 -26.656 -12.906 1 83.38 46 MET B CA 1
ATOM 2892 C C . MET B 1 46 ? -9.859 -27.672 -13.828 1 83.38 46 MET B C 1
ATOM 2894 O O . MET B 1 46 ? -10.406 -28.016 -14.883 1 83.38 46 MET B O 1
ATOM 2898 N N . SER B 1 47 ? -8.703 -28.141 -13.484 1 89.81 47 SER B N 1
ATOM 2899 C CA . SER B 1 47 ? -8.016 -29.172 -14.25 1 89.81 47 SER B CA 1
ATOM 2900 C C . SER B 1 47 ? -8.117 -30.531 -13.555 1 89.81 47 SER B C 1
ATOM 2902 O O . SER B 1 47 ? -7.613 -30.703 -12.445 1 89.81 47 SER B O 1
ATOM 2904 N N . PRO B 1 48 ? -8.727 -31.484 -14.25 1 93.19 48 PRO B N 1
ATOM 2905 C CA . PRO B 1 48 ? -8.648 -32.844 -13.695 1 93.19 48 PRO B CA 1
ATOM 2906 C C . PRO B 1 48 ? -7.215 -33.344 -13.578 1 93.19 48 PRO B C 1
ATOM 2908 O O . PRO B 1 48 ? -6.32 -32.844 -14.266 1 93.19 48 PRO B O 1
ATOM 2911 N N . PRO B 1 49 ? -6.973 -34.312 -12.773 1 96.06 49 PRO B N 1
ATOM 2912 C CA . PRO B 1 49 ? -5.613 -34.781 -12.492 1 96.06 49 PRO B CA 1
ATOM 2913 C C . PRO B 1 49 ? -4.832 -35.125 -13.758 1 96.06 49 PRO B C 1
ATOM 2915 O O . PRO B 1 49 ? -3.678 -34.719 -13.906 1 96.06 49 PRO B O 1
ATOM 2918 N N . GLU B 1 50 ? -5.41 -35.812 -14.648 1 95.69 50 GLU B N 1
ATOM 2919 C CA . GLU B 1 50 ? -4.668 -36.188 -15.844 1 95.69 50 GLU B CA 1
ATOM 2920 C C . GLU B 1 50 ? -4.352 -35 -16.719 1 95.69 50 GLU B C 1
ATOM 2922 O O . GLU B 1 50 ? -3.312 -34.938 -17.375 1 95.69 50 GLU B O 1
ATOM 2927 N N . GLU B 1 51 ? -5.227 -34.062 -16.703 1 95.38 51 GLU B N 1
ATOM 2928 C CA . GLU B 1 51 ? -4.926 -32.812 -17.391 1 95.38 51 GLU B CA 1
ATOM 2929 C C . GLU B 1 51 ? -3.766 -32.062 -16.734 1 95.38 51 GLU B C 1
ATOM 2931 O O . GLU B 1 51 ? -2.938 -31.453 -17.406 1 95.38 51 GLU B O 1
ATOM 2936 N N . LEU B 1 52 ? -3.729 -32.156 -15.43 1 97.69 52 LEU B N 1
ATOM 2937 C CA . LEU B 1 52 ? -2.604 -31.562 -14.703 1 97.69 52 LEU B CA 1
ATOM 2938 C C . LEU B 1 52 ? -1.288 -32.188 -15.141 1 97.69 52 LEU B C 1
ATOM 2940 O O . LEU B 1 52 ? -0.305 -31.484 -15.375 1 97.69 52 LEU B O 1
ATOM 2944 N N . ARG B 1 53 ? -1.281 -33.531 -15.258 1 98.31 53 ARG B N 1
ATOM 2945 C CA . ARG B 1 53 ? -0.088 -34.219 -15.727 1 98.31 53 ARG B CA 1
ATOM 2946 C C . ARG B 1 53 ? 0.338 -33.719 -17.094 1 98.31 53 ARG B C 1
ATOM 2948 O O . ARG B 1 53 ? 1.524 -33.469 -17.344 1 98.31 53 ARG B O 1
ATOM 2955 N N . ALA B 1 54 ? -0.647 -33.562 -17.938 1 97.56 54 ALA B N 1
ATOM 2956 C CA . ALA B 1 54 ? -0.364 -33.094 -19.281 1 97.56 54 ALA B CA 1
ATOM 2957 C C . ALA B 1 54 ? 0.224 -31.672 -19.25 1 97.56 54 ALA B C 1
ATOM 2959 O O . ALA B 1 54 ? 1.146 -31.359 -20.016 1 97.56 54 ALA B O 1
ATOM 2960 N N . LEU B 1 55 ? -0.265 -30.812 -18.438 1 97.75 55 LEU B N 1
ATOM 2961 C CA . LEU B 1 55 ? 0.219 -29.438 -18.312 1 97.75 55 LEU B CA 1
ATOM 2962 C C . LEU B 1 55 ? 1.649 -29.422 -17.781 1 97.75 55 LEU B C 1
ATOM 2964 O O . LEU B 1 55 ? 2.475 -28.625 -18.25 1 97.75 55 LEU B O 1
ATOM 2968 N N . ILE B 1 56 ? 1.936 -30.25 -16.797 1 98.69 56 ILE B N 1
ATOM 2969 C CA . ILE B 1 56 ? 3.277 -30.359 -16.234 1 98.69 56 ILE B CA 1
ATOM 2970 C C . ILE B 1 56 ? 4.262 -30.766 -17.312 1 98.69 56 ILE B C 1
ATOM 2972 O O . ILE B 1 56 ? 5.309 -30.141 -17.484 1 98.69 56 ILE B O 1
ATOM 2976 N N . ARG B 1 57 ? 3.896 -31.75 -18.062 1 98.62 57 ARG B N 1
ATOM 2977 C CA . ARG B 1 57 ? 4.773 -32.281 -19.109 1 98.62 57 ARG B CA 1
ATOM 2978 C C . ARG B 1 57 ? 4.93 -31.281 -20.25 1 98.62 57 ARG B C 1
ATOM 2980 O O . ARG B 1 57 ? 6.008 -31.172 -20.844 1 98.62 57 ARG B O 1
ATOM 2987 N N . GLN B 1 58 ? 3.861 -30.594 -20.547 1 98.44 58 GLN B N 1
ATOM 2988 C CA . GLN B 1 58 ? 3.951 -29.516 -21.531 1 98.44 58 GLN B CA 1
ATOM 2989 C C . GLN B 1 58 ? 4.926 -28.438 -21.078 1 98.44 58 GLN B C 1
ATOM 2991 O O . GLN B 1 58 ? 5.734 -27.953 -21.875 1 98.44 58 GLN B O 1
ATOM 2996 N N . THR B 1 59 ? 4.852 -28.016 -19.859 1 98.75 59 THR B N 1
ATOM 2997 C CA . THR B 1 59 ? 5.762 -27.016 -19.328 1 98.75 59 THR B CA 1
ATOM 2998 C C . THR B 1 59 ? 7.211 -27.484 -19.438 1 98.75 59 THR B C 1
ATOM 3000 O O . THR B 1 59 ? 8.086 -26.719 -19.859 1 98.75 59 THR B O 1
ATOM 3003 N N . ARG B 1 60 ? 7.453 -28.734 -19.156 1 98.56 60 ARG B N 1
ATOM 3004 C CA . ARG B 1 60 ? 8.797 -29.297 -19.188 1 98.56 60 ARG B CA 1
ATOM 3005 C C . ARG B 1 60 ? 9.312 -29.391 -20.625 1 98.56 60 ARG B C 1
ATOM 3007 O O . ARG B 1 60 ? 10.523 -29.344 -20.859 1 98.56 60 ARG B O 1
ATOM 3014 N N . SER B 1 61 ? 8.391 -29.562 -21.531 1 98.62 61 SER B N 1
ATOM 3015 C CA . SER B 1 61 ? 8.805 -29.578 -22.938 1 98.62 61 SER B CA 1
ATOM 3016 C C . SER B 1 61 ? 9.234 -28.188 -23.406 1 98.62 61 SER B C 1
ATOM 3018 O O . SER B 1 61 ? 9.977 -28.062 -24.375 1 98.62 61 SER B O 1
ATOM 3020 N N . LEU B 1 62 ? 8.812 -27.156 -22.672 1 98.69 62 LEU B N 1
ATOM 3021 C CA . LEU B 1 62 ? 9.078 -25.781 -23.078 1 98.69 62 LEU B CA 1
ATOM 3022 C C . LEU B 1 62 ? 10.242 -25.188 -22.281 1 98.69 62 LEU B C 1
ATOM 3024 O O . LEU B 1 62 ? 10.812 -24.172 -22.672 1 98.69 62 LEU B O 1
ATOM 3028 N N . SER B 1 63 ? 10.516 -25.844 -21.109 1 98.5 63 SER B N 1
ATOM 3029 C CA . SER B 1 63 ? 11.555 -25.312 -20.234 1 98.5 63 SER B CA 1
ATOM 3030 C C . SER B 1 63 ? 12.148 -26.391 -19.359 1 98.5 63 SER B C 1
ATOM 3032 O O . SER B 1 63 ? 11.43 -27.25 -18.844 1 98.5 63 SER B O 1
ATOM 3034 N N . ASP B 1 64 ? 13.445 -26.297 -19.078 1 98.12 64 ASP B N 1
ATOM 3035 C CA . ASP B 1 64 ? 14.125 -27.172 -18.125 1 98.12 64 ASP B CA 1
ATOM 3036 C C . ASP B 1 64 ? 14.297 -26.484 -16.766 1 98.12 64 ASP B C 1
ATOM 3038 O O . ASP B 1 64 ? 14.953 -27.016 -15.875 1 98.12 64 ASP B O 1
ATOM 3042 N N . ARG B 1 65 ? 13.695 -25.281 -16.656 1 98.56 65 ARG B N 1
ATOM 3043 C CA . ARG B 1 65 ? 13.852 -24.453 -15.461 1 98.56 65 ARG B CA 1
ATOM 3044 C C . ARG B 1 65 ? 12.734 -24.719 -14.461 1 98.56 65 ARG B C 1
ATOM 3046 O O . ARG B 1 65 ? 11.695 -25.297 -14.812 1 98.56 65 ARG B O 1
ATOM 3053 N N . PRO B 1 66 ? 12.977 -24.297 -13.242 1 98.5 66 PRO B N 1
ATOM 3054 C CA . PRO B 1 66 ? 11.938 -24.516 -12.234 1 98.5 66 PRO B CA 1
ATOM 3055 C C . PRO B 1 66 ? 10.656 -23.734 -12.531 1 98.5 66 PRO B C 1
ATOM 3057 O O . PRO B 1 66 ? 10.719 -22.625 -13.055 1 98.5 66 PRO B O 1
ATOM 3060 N N . PHE B 1 67 ? 9.539 -24.344 -12.203 1 98.81 67 PHE B N 1
ATOM 3061 C CA . PHE B 1 67 ? 8.211 -23.734 -12.297 1 98.81 67 PHE B CA 1
ATOM 3062 C C . PHE B 1 67 ? 7.328 -24.172 -11.141 1 98.81 67 PHE B C 1
ATOM 3064 O O . PHE B 1 67 ? 7.711 -25.047 -10.352 1 98.81 67 PHE B O 1
ATOM 3071 N N . GLY B 1 68 ? 6.188 -23.484 -10.969 1 98.81 68 GLY B N 1
ATOM 3072 C CA . GLY B 1 68 ? 5.27 -23.828 -9.891 1 98.81 68 GLY B CA 1
ATOM 3073 C C . GLY B 1 68 ? 3.861 -24.109 -10.383 1 98.81 68 GLY B C 1
ATOM 3074 O O . GLY B 1 68 ? 3.504 -23.75 -11.508 1 98.81 68 GLY B O 1
ATOM 3075 N N . ILE B 1 69 ? 3.172 -24.812 -9.539 1 98.75 69 ILE B N 1
ATOM 3076 C CA . ILE B 1 69 ? 1.753 -25.078 -9.766 1 98.75 69 ILE B CA 1
ATOM 3077 C C . ILE B 1 69 ? 0.927 -24.391 -8.672 1 98.75 69 ILE B C 1
ATOM 3079 O O . ILE B 1 69 ? 1.15 -24.625 -7.48 1 98.75 69 ILE B O 1
ATOM 3083 N N . ASP B 1 70 ? 0.042 -23.594 -9.094 1 98.06 70 ASP B N 1
ATOM 3084 C CA . ASP B 1 70 ? -0.785 -22.797 -8.195 1 98.06 70 ASP B CA 1
ATOM 3085 C C . ASP B 1 70 ? -2.186 -23.391 -8.062 1 98.06 70 ASP B C 1
ATOM 3087 O O . ASP B 1 70 ? -2.92 -23.484 -9.055 1 98.06 70 ASP B O 1
ATOM 3091 N N . PHE B 1 71 ? -2.598 -23.781 -6.82 1 97.25 71 PHE B N 1
ATOM 3092 C CA . PHE B 1 71 ? -3.896 -24.375 -6.555 1 97.25 71 PHE B CA 1
ATOM 3093 C C . PHE B 1 71 ? -4.785 -23.422 -5.766 1 97.25 71 PHE B C 1
ATOM 3095 O O . PHE B 1 71 ? -4.312 -22.719 -4.867 1 97.25 71 PHE B O 1
ATOM 3102 N N . ILE B 1 72 ? -6.016 -23.359 -6.176 1 94.44 72 ILE B N 1
ATOM 3103 C CA . ILE B 1 72 ? -7.031 -23.094 -5.164 1 94.44 72 ILE B CA 1
ATOM 3104 C C . ILE B 1 72 ? -7.289 -24.344 -4.336 1 94.44 72 ILE B C 1
ATOM 3106 O O . ILE B 1 72 ? -7.777 -25.344 -4.859 1 94.44 72 ILE B O 1
ATOM 3110 N N . THR B 1 73 ? -7.031 -24.297 -3.123 1 95.38 73 THR B N 1
ATOM 3111 C CA . THR B 1 73 ? -6.91 -25.5 -2.301 1 95.38 73 THR B CA 1
ATOM 3112 C C . THR B 1 73 ? -8.18 -26.344 -2.375 1 95.38 73 THR B C 1
ATOM 3114 O O . THR B 1 73 ? -8.117 -27.562 -2.531 1 95.38 73 THR B O 1
ATOM 3117 N N . ALA B 1 74 ? -9.297 -25.703 -2.316 1 91.88 74 ALA B N 1
ATOM 3118 C CA . ALA B 1 74 ? -10.586 -26.391 -2.262 1 91.88 74 ALA B CA 1
ATOM 3119 C C . ALA B 1 74 ? -10.852 -27.172 -3.549 1 91.88 74 ALA B C 1
ATOM 3121 O O . ALA B 1 74 ? -11.68 -28.078 -3.576 1 91.88 74 ALA B O 1
ATOM 3122 N N . ALA B 1 75 ? -10.117 -26.828 -4.602 1 91.81 75 ALA B N 1
ATOM 3123 C CA . ALA B 1 75 ? -10.344 -27.469 -5.895 1 91.81 75 ALA B CA 1
ATOM 3124 C C . ALA B 1 75 ? -9.344 -28.594 -6.133 1 91.81 75 ALA B C 1
ATOM 3126 O O . ALA B 1 75 ? -9.406 -29.281 -7.156 1 91.81 75 ALA B O 1
ATOM 3127 N N . ALA B 1 76 ? -8.406 -28.812 -5.242 1 96.19 76 ALA B N 1
ATOM 3128 C CA . ALA B 1 76 ? -7.43 -29.891 -5.344 1 96.19 76 ALA B CA 1
ATOM 3129 C C . ALA B 1 76 ? -7.922 -31.156 -4.621 1 96.19 76 ALA B C 1
ATOM 3131 O O . ALA B 1 76 ? -8.773 -31.062 -3.734 1 96.19 76 ALA B O 1
ATOM 3132 N N . ASN B 1 77 ? -7.438 -32.312 -5.023 1 97.25 77 ASN B N 1
ATOM 3133 C CA . ASN B 1 77 ? -7.707 -33.562 -4.352 1 97.25 77 ASN B CA 1
ATOM 3134 C C . ASN B 1 77 ? -6.457 -34.438 -4.285 1 97.25 77 ASN B C 1
ATOM 3136 O O . ASN B 1 77 ? -5.379 -34.031 -4.715 1 97.25 77 ASN B O 1
ATOM 3140 N N . ASP B 1 78 ? -6.629 -35.594 -3.754 1 98.31 78 ASP B N 1
ATOM 3141 C CA . ASP B 1 78 ? -5.508 -36.5 -3.518 1 98.31 78 ASP B CA 1
ATOM 3142 C C . ASP B 1 78 ? -4.816 -36.875 -4.828 1 98.31 78 ASP B C 1
ATOM 3144 O O . ASP B 1 78 ? -3.596 -37.031 -4.867 1 98.31 78 ASP B O 1
ATOM 3148 N N . ASP B 1 79 ? -5.551 -37 -5.844 1 98.44 79 ASP B N 1
ATOM 3149 C CA . ASP B 1 79 ? -4.98 -37.406 -7.133 1 98.44 79 ASP B CA 1
ATOM 3150 C C . ASP B 1 79 ? -4.086 -36.281 -7.688 1 98.44 79 ASP B C 1
ATOM 3152 O O . ASP B 1 79 ? -3.061 -36.562 -8.312 1 98.44 79 ASP B O 1
ATOM 3156 N N . HIS B 1 80 ? -4.492 -35.031 -7.523 1 98.56 80 HIS B N 1
ATOM 3157 C CA . HIS B 1 80 ? -3.646 -33.938 -7.918 1 98.56 80 HIS B CA 1
ATOM 3158 C C . HIS B 1 80 ? -2.299 -33.969 -7.207 1 98.56 80 HIS B C 1
ATOM 3160 O O . HIS B 1 80 ? -1.253 -33.781 -7.836 1 98.56 80 HIS B O 1
ATOM 3166 N N . ILE B 1 81 ? -2.385 -34.25 -5.918 1 98.56 81 ILE B N 1
ATOM 3167 C CA . ILE B 1 81 ? -1.188 -34.281 -5.082 1 98.56 81 ILE B CA 1
ATOM 3168 C C . ILE B 1 81 ? -0.289 -35.438 -5.52 1 98.56 81 ILE B C 1
ATOM 3170 O O . ILE B 1 81 ? 0.924 -35.25 -5.66 1 98.56 81 ILE B O 1
ATOM 3174 N N . ALA B 1 82 ? -0.898 -36.5 -5.781 1 98.62 82 ALA B N 1
ATOM 3175 C CA . ALA B 1 82 ? -0.153 -37.688 -6.234 1 98.62 82 ALA B CA 1
ATOM 3176 C C . ALA B 1 82 ? 0.589 -37.406 -7.535 1 98.62 82 ALA B C 1
ATOM 3178 O O . ALA B 1 82 ? 1.732 -37.812 -7.715 1 98.62 82 ALA B O 1
ATOM 3179 N N . ILE B 1 83 ? 0.007 -36.719 -8.406 1 98.69 83 ILE B N 1
ATOM 3180 C CA . ILE B 1 83 ? 0.612 -36.375 -9.688 1 98.69 83 ILE B CA 1
ATOM 3181 C C . ILE B 1 83 ? 1.787 -35.406 -9.461 1 98.69 83 ILE B C 1
ATOM 3183 O O . ILE B 1 83 ? 2.844 -35.562 -10.078 1 98.69 83 ILE B O 1
ATOM 3187 N N . CYS B 1 84 ? 1.596 -34.438 -8.609 1 98.69 84 CYS B N 1
ATOM 3188 C CA . CYS B 1 84 ? 2.676 -33.5 -8.312 1 98.69 84 CYS B CA 1
ATOM 3189 C C . CYS B 1 84 ? 3.891 -34.25 -7.754 1 98.69 84 CYS B C 1
ATOM 3191 O O . CYS B 1 84 ? 5.027 -33.906 -8.094 1 98.69 84 CYS B O 1
ATOM 3193 N N . MET B 1 85 ? 3.641 -35.219 -6.91 1 98.62 85 MET B N 1
ATOM 3194 C CA . MET B 1 85 ? 4.715 -36.031 -6.328 1 98.62 85 MET B CA 1
ATOM 3195 C C . MET B 1 85 ? 5.398 -36.875 -7.398 1 98.62 85 MET B C 1
ATOM 3197 O O . MET B 1 85 ? 6.625 -36.875 -7.5 1 98.62 85 MET B O 1
ATOM 3201 N N . ALA B 1 86 ? 4.578 -37.562 -8.164 1 98.56 86 ALA B N 1
ATOM 3202 C CA . ALA B 1 86 ? 5.098 -38.438 -9.188 1 98.56 86 ALA B CA 1
ATOM 3203 C C . ALA B 1 86 ? 5.934 -37.688 -10.219 1 98.56 86 ALA B C 1
ATOM 3205 O O . ALA B 1 86 ? 6.941 -38.219 -10.711 1 98.56 86 ALA B O 1
ATOM 3206 N N . GLU B 1 87 ? 5.48 -36.5 -10.547 1 98.25 87 GLU B N 1
ATOM 3207 C CA . GLU B 1 87 ? 6.156 -35.688 -11.547 1 98.25 87 GLU B CA 1
ATOM 3208 C C . GLU B 1 87 ? 7.258 -34.844 -10.922 1 98.25 87 GLU B C 1
ATOM 3210 O O . GLU B 1 87 ? 7.973 -34.125 -11.617 1 98.25 87 GLU B O 1
ATOM 3215 N N . ARG B 1 88 ? 7.41 -34.844 -9.633 1 97.88 88 ARG B N 1
ATOM 3216 C CA . ARG B 1 88 ? 8.43 -34.125 -8.891 1 97.88 88 ARG B CA 1
ATOM 3217 C C . ARG B 1 88 ? 8.422 -32.656 -9.266 1 97.88 88 ARG B C 1
ATOM 3219 O O . ARG B 1 88 ? 9.461 -32.094 -9.617 1 97.88 88 ARG B O 1
ATOM 3226 N N . VAL B 1 89 ? 7.285 -32.031 -9.219 1 98.12 89 VAL B N 1
ATOM 3227 C CA . VAL B 1 89 ? 7.18 -30.625 -9.523 1 98.12 89 VAL B CA 1
ATOM 3228 C C . VAL B 1 89 ? 8.008 -29.812 -8.523 1 98.12 89 VAL B C 1
ATOM 3230 O O . VAL B 1 89 ? 8.062 -30.156 -7.34 1 98.12 89 VAL B O 1
ATOM 3233 N N . PRO B 1 90 ? 8.648 -28.766 -8.969 1 98.44 90 PRO B N 1
ATOM 3234 C CA . PRO B 1 90 ? 9.539 -28.031 -8.07 1 98.44 90 PRO B CA 1
ATOM 3235 C C . PRO B 1 90 ? 8.797 -27.344 -6.922 1 98.44 90 PRO B C 1
ATOM 3237 O O . PRO B 1 90 ? 9.258 -27.391 -5.777 1 98.44 90 PRO B O 1
ATOM 3240 N N . VAL B 1 91 ? 7.672 -26.688 -7.223 1 98.88 91 VAL B N 1
ATOM 3241 C CA . VAL B 1 91 ? 6.957 -25.938 -6.203 1 98.88 91 VAL B CA 1
ATOM 3242 C C . VAL B 1 91 ? 5.453 -26.125 -6.371 1 98.88 91 VAL B C 1
ATOM 3244 O O . VAL B 1 91 ? 4.938 -26.094 -7.492 1 98.88 91 VAL B O 1
ATOM 3247 N N . VAL B 1 92 ? 4.797 -26.406 -5.312 1 98.88 92 VAL B N 1
ATOM 3248 C CA . VAL B 1 92 ? 3.338 -26.375 -5.242 1 98.88 92 VAL B CA 1
ATOM 3249 C C . VAL B 1 92 ? 2.889 -25.234 -4.336 1 98.88 92 VAL B C 1
ATOM 3251 O O . VAL B 1 92 ? 3.414 -25.062 -3.234 1 98.88 92 VAL B O 1
ATOM 3254 N N . ILE B 1 93 ? 1.989 -24.422 -4.82 1 98.88 93 ILE B N 1
ATOM 3255 C CA . ILE B 1 93 ? 1.463 -23.281 -4.082 1 98.88 93 ILE B CA 1
ATOM 3256 C C . ILE B 1 93 ? -0.009 -23.516 -3.75 1 98.88 93 ILE B C 1
ATOM 3258 O O . ILE B 1 93 ? -0.789 -23.922 -4.613 1 98.88 93 ILE B O 1
ATOM 3262 N N . PHE B 1 94 ? -0.392 -23.297 -2.506 1 98.56 94 PHE B N 1
ATOM 3263 C CA . PHE B 1 94 ? -1.79 -23.328 -2.094 1 98.56 94 PHE B CA 1
ATOM 3264 C C . PHE B 1 94 ? -2.293 -21.938 -1.744 1 98.56 94 PHE B C 1
ATOM 3266 O O . PHE B 1 94 ? -1.534 -21.109 -1.241 1 98.56 94 PHE B O 1
ATOM 3273 N N . PHE B 1 95 ? -3.564 -21.797 -2.031 1 95.5 95 PHE B N 1
ATOM 3274 C CA . PHE B 1 95 ? -4.16 -20.484 -1.792 1 95.5 95 PHE B CA 1
ATOM 3275 C C . PHE B 1 95 ? -5.609 -20.625 -1.335 1 95.5 95 PHE B C 1
ATOM 3277 O O . PHE B 1 95 ? -6.246 -21.656 -1.58 1 95.5 95 PHE B O 1
ATOM 3284 N N . TRP B 1 96 ? -6.129 -19.578 -0.557 1 92.69 96 TRP B N 1
ATOM 3285 C CA . TRP B 1 96 ? -7.504 -19.312 -0.149 1 92.69 96 TRP B CA 1
ATOM 3286 C C . TRP B 1 96 ? -7.863 -20.094 1.107 1 92.69 96 TRP B C 1
ATOM 3288 O O . TRP B 1 96 ? -8.414 -19.531 2.061 1 92.69 96 TRP B O 1
ATOM 3298 N N . SER B 1 97 ? -7.641 -21.453 1.087 1 95.25 97 SER B N 1
ATOM 3299 C CA . SER B 1 97 ? -7.73 -22.266 2.297 1 95.25 97 SER B CA 1
ATOM 3300 C C . SER B 1 97 ? -6.469 -23.094 2.496 1 95.25 97 SER B C 1
ATOM 3302 O O . SER B 1 97 ? -5.707 -23.312 1.553 1 95.25 97 SER B O 1
ATOM 3304 N N . PHE B 1 98 ? -6.258 -23.516 3.711 1 98.12 98 PHE B N 1
ATOM 3305 C CA . PHE B 1 98 ? -5.105 -24.359 3.996 1 98.12 98 PHE B CA 1
ATOM 3306 C C . PHE B 1 98 ? -5.355 -25.781 3.521 1 98.12 98 PHE B C 1
ATOM 3308 O O . PHE B 1 98 ? -6.465 -26.297 3.658 1 98.12 98 PHE B O 1
ATOM 3315 N N . PRO B 1 99 ? -4.324 -26.406 2.988 1 98.44 99 PRO B N 1
ATOM 3316 C CA . PRO B 1 99 ? -4.453 -27.812 2.641 1 98.44 99 PRO B CA 1
ATOM 3317 C C . PRO B 1 99 ? -4.383 -28.734 3.861 1 98.44 99 PRO B C 1
ATOM 3319 O O . PRO B 1 99 ? -3.912 -28.312 4.922 1 98.44 99 PRO B O 1
ATOM 3322 N N . PRO B 1 100 ? -4.879 -29.953 3.643 1 97.88 100 PRO B N 1
ATOM 3323 C CA . PRO B 1 100 ? -4.551 -30.938 4.672 1 97.88 100 PRO B CA 1
ATOM 3324 C C . PRO B 1 100 ? -3.049 -31.031 4.938 1 97.88 100 PRO B C 1
ATOM 3326 O O . PRO B 1 100 ? -2.248 -31 4 1 97.88 100 PRO B O 1
ATOM 3329 N N . LEU B 1 101 ? -2.738 -31.156 6.211 1 98 101 LEU B N 1
ATOM 3330 C CA . LEU B 1 101 ? -1.331 -31.219 6.594 1 98 101 LEU B CA 1
ATOM 3331 C C . LEU B 1 101 ? -0.638 -32.406 5.926 1 98 101 LEU B C 1
ATOM 3333 O O . LEU B 1 101 ? 0.542 -32.312 5.578 1 98 101 LEU B O 1
ATOM 3337 N N . ASP B 1 102 ? -1.375 -33.406 5.727 1 98.12 102 ASP B N 1
ATOM 3338 C CA . ASP B 1 102 ? -0.833 -34.594 5.082 1 98.12 102 ASP B CA 1
ATOM 3339 C C . ASP B 1 102 ? -0.359 -34.312 3.664 1 98.12 102 ASP B C 1
ATOM 3341 O O . ASP B 1 102 ? 0.615 -34.875 3.189 1 98.12 102 ASP B O 1
ATOM 3345 N N . TRP B 1 103 ? -1.081 -33.438 2.912 1 98.69 103 TRP B N 1
ATOM 3346 C CA . TRP B 1 103 ? -0.646 -33.031 1.581 1 98.69 103 TRP B CA 1
ATOM 3347 C C . TRP B 1 103 ? 0.725 -32.375 1.638 1 98.69 103 TRP B C 1
ATOM 3349 O O . TRP B 1 103 ? 1.607 -32.688 0.835 1 98.69 103 TRP B O 1
ATOM 3359 N N . VAL B 1 104 ? 0.942 -31.516 2.607 1 98.69 104 VAL B N 1
ATOM 3360 C CA . VAL B 1 104 ? 2.184 -30.766 2.764 1 98.69 104 VAL B CA 1
ATOM 3361 C C . VAL B 1 104 ? 3.336 -31.734 3.047 1 98.69 104 VAL B C 1
ATOM 3363 O O . VAL B 1 104 ? 4.371 -31.688 2.375 1 98.69 104 VAL B O 1
ATOM 3366 N N . THR B 1 105 ? 3.088 -32.594 3.961 1 98.44 105 THR B N 1
ATOM 3367 C CA . THR B 1 105 ? 4.109 -33.562 4.375 1 98.44 105 THR B CA 1
ATOM 3368 C C . THR B 1 105 ? 4.473 -34.5 3.225 1 98.44 105 THR B C 1
ATOM 3370 O O . THR B 1 105 ? 5.652 -34.75 2.975 1 98.44 105 THR B O 1
ATOM 3373 N N . GLN B 1 106 ? 3.479 -35 2.57 1 98.56 106 GLN B N 1
ATOM 3374 C CA . GLN B 1 106 ? 3.707 -35.938 1.459 1 98.56 106 GLN B CA 1
ATOM 3375 C C . GLN B 1 106 ? 4.52 -35.25 0.354 1 98.56 106 GLN B C 1
ATOM 3377 O O . GLN B 1 106 ? 5.48 -35.844 -0.158 1 98.56 106 GLN B O 1
ATOM 3382 N N . LEU B 1 107 ? 4.133 -34.062 -0.008 1 98.88 107 LEU B N 1
ATOM 3383 C CA . LEU B 1 107 ? 4.824 -33.344 -1.055 1 98.88 107 LEU B CA 1
ATOM 3384 C C . LEU B 1 107 ? 6.277 -33.094 -0.67 1 98.88 107 LEU B C 1
ATOM 3386 O O . LEU B 1 107 ? 7.191 -33.344 -1.453 1 98.88 107 LEU B O 1
ATOM 3390 N N . GLN B 1 108 ? 6.512 -32.625 0.511 1 98.75 108 GLN B N 1
ATOM 3391 C CA . GLN B 1 108 ? 7.859 -32.312 0.966 1 98.75 108 GLN B CA 1
ATOM 3392 C C . GLN B 1 108 ? 8.727 -33.562 1.059 1 98.75 108 GLN B C 1
ATOM 3394 O O . GLN B 1 108 ? 9.906 -33.531 0.717 1 98.75 108 GLN B O 1
ATOM 3399 N N . ASN B 1 109 ? 8.141 -34.625 1.515 1 98.38 109 ASN B N 1
ATOM 3400 C CA . ASN B 1 109 ? 8.859 -35.906 1.565 1 98.38 109 ASN B CA 1
ATOM 3401 C C . ASN B 1 109 ? 9.273 -36.375 0.172 1 98.38 109 ASN B C 1
ATOM 3403 O O . ASN B 1 109 ? 10.281 -37.062 0.014 1 98.38 109 ASN B O 1
ATOM 3407 N N . ALA B 1 110 ? 8.484 -36.031 -0.807 1 98.56 110 ALA B N 1
ATOM 3408 C CA . ALA B 1 110 ? 8.766 -36.406 -2.189 1 98.56 110 ALA B CA 1
ATOM 3409 C C . ALA B 1 110 ? 9.742 -35.406 -2.832 1 98.56 110 ALA B C 1
ATOM 3411 O O . ALA B 1 110 ? 10.062 -35.531 -4.02 1 98.56 110 ALA B O 1
ATOM 3412 N N . GLY B 1 111 ? 10.164 -34.375 -2.09 1 98.38 111 GLY B N 1
ATOM 3413 C CA . GLY B 1 111 ? 11.141 -33.438 -2.592 1 98.38 111 GLY B CA 1
ATOM 3414 C C . GLY B 1 111 ? 10.5 -32.219 -3.23 1 98.38 111 GLY B C 1
ATOM 3415 O O . GLY B 1 111 ? 11.195 -31.375 -3.809 1 98.38 111 GLY B O 1
ATOM 3416 N N . VAL B 1 112 ? 9.172 -32.062 -3.168 1 98.75 112 VAL B N 1
ATOM 3417 C CA . VAL B 1 112 ? 8.438 -30.922 -3.707 1 98.75 112 VAL B CA 1
ATOM 3418 C C . VAL B 1 112 ? 8.367 -29.812 -2.662 1 98.75 112 VAL B C 1
ATOM 3420 O O . VAL B 1 112 ? 8.055 -30.062 -1.496 1 98.75 112 VAL B O 1
ATOM 3423 N N . LYS B 1 113 ? 8.742 -28.562 -3.027 1 98.88 113 LYS B N 1
ATOM 3424 C CA . LYS B 1 113 ? 8.57 -27.438 -2.125 1 98.88 113 LYS B CA 1
ATOM 3425 C C . LYS B 1 113 ? 7.121 -26.953 -2.105 1 98.88 113 LYS B C 1
ATOM 3427 O O . LYS B 1 113 ? 6.438 -27 -3.129 1 98.88 113 LYS B O 1
ATOM 3432 N N . VAL B 1 114 ? 6.676 -26.516 -0.922 1 98.94 114 VAL B N 1
ATOM 3433 C CA . VAL B 1 114 ? 5.273 -26.172 -0.749 1 98.94 114 VAL B CA 1
ATOM 3434 C C . VAL B 1 114 ? 5.164 -24.75 -0.201 1 98.94 114 VAL B C 1
ATOM 3436 O O . VAL B 1 114 ? 5.73 -24.438 0.849 1 98.94 114 VAL B O 1
ATOM 3439 N N . TRP B 1 115 ? 4.477 -23.875 -0.937 1 98.94 115 TRP B N 1
ATOM 3440 C CA . TRP B 1 115 ? 4.273 -22.484 -0.546 1 98.94 115 TRP B CA 1
ATOM 3441 C C . TRP B 1 115 ? 2.812 -22.234 -0.188 1 98.94 115 TRP B C 1
ATOM 3443 O O . TRP B 1 115 ? 1.918 -22.938 -0.664 1 98.94 115 TRP B O 1
ATOM 3453 N N . MET B 1 116 ? 2.543 -21.25 0.685 1 98.88 116 MET B N 1
ATOM 3454 C CA . MET B 1 116 ? 1.207 -20.797 1.058 1 98.88 116 MET B CA 1
ATOM 3455 C C . MET B 1 116 ? 1.043 -19.312 0.791 1 98.88 116 MET B C 1
ATOM 3457 O O . MET B 1 116 ? 1.859 -18.5 1.237 1 98.88 116 MET B O 1
ATOM 3461 N N . GLN B 1 117 ? 0.076 -18.984 0.029 1 98.81 117 GLN B N 1
ATOM 3462 C CA . GLN B 1 117 ? -0.279 -17.578 -0.104 1 98.81 117 GLN B CA 1
ATOM 3463 C C . GLN B 1 117 ? -1.242 -17.141 0.999 1 98.81 117 GLN B C 1
ATOM 3465 O O . GLN B 1 117 ? -2.262 -17.797 1.23 1 98.81 117 GLN B O 1
ATOM 3470 N N . VAL B 1 118 ? -0.931 -16.047 1.653 1 98.75 118 VAL B N 1
ATOM 3471 C CA . VAL B 1 118 ? -1.714 -15.594 2.797 1 98.75 118 VAL B CA 1
ATOM 3472 C C . VAL B 1 118 ? -2.062 -14.117 2.623 1 98.75 118 VAL B C 1
ATOM 3474 O O . VAL B 1 118 ? -1.431 -13.414 1.832 1 98.75 118 VAL B O 1
ATOM 3477 N N . GLY B 1 119 ? -3.119 -13.695 3.33 1 98.31 119 GLY B N 1
ATOM 3478 C CA . GLY B 1 119 ? -3.559 -12.305 3.281 1 98.31 119 GLY B CA 1
ATOM 3479 C C . GLY B 1 119 ? -3.742 -11.695 4.656 1 98.31 119 GLY B C 1
ATOM 3480 O O . GLY B 1 119 ? -4.316 -10.609 4.785 1 98.31 119 GLY B O 1
ATOM 3481 N N . SER B 1 120 ? -3.262 -12.438 5.73 1 98.25 120 SER B N 1
ATOM 3482 C CA . SER B 1 120 ? -3.379 -11.938 7.098 1 98.25 120 SER B CA 1
ATOM 3483 C C . SER B 1 120 ? -2.25 -12.469 7.977 1 98.25 120 SER B C 1
ATOM 3485 O O . SER B 1 120 ? -1.585 -13.445 7.621 1 98.25 120 SER B O 1
ATOM 3487 N N . LEU B 1 121 ? -2.062 -11.773 9.07 1 97.94 121 LEU B N 1
ATOM 3488 C CA . LEU B 1 121 ? -1.054 -12.211 10.031 1 97.94 121 LEU B CA 1
ATOM 3489 C C . LEU B 1 121 ? -1.417 -13.57 10.617 1 97.94 121 LEU B C 1
ATOM 3491 O O . LEU B 1 121 ? -0.541 -14.414 10.836 1 97.94 121 LEU B O 1
ATOM 3495 N N . ALA B 1 122 ? -2.656 -13.75 10.883 1 98.19 122 ALA B N 1
ATOM 3496 C CA . ALA B 1 122 ? -3.115 -15.016 11.445 1 98.19 122 ALA B CA 1
ATOM 3497 C C . ALA B 1 122 ? -2.822 -16.172 10.492 1 98.19 122 ALA B C 1
ATOM 3499 O O . ALA B 1 122 ? -2.35 -17.234 10.922 1 98.19 122 ALA B O 1
ATOM 3500 N N . GLU B 1 123 ? -3.08 -16 9.242 1 98.62 123 GLU B N 1
ATOM 3501 C CA . GLU B 1 123 ? -2.783 -17.031 8.25 1 98.62 123 GLU B CA 1
ATOM 3502 C C . GLU B 1 123 ? -1.282 -17.281 8.156 1 98.62 123 GLU B C 1
ATOM 3504 O O . GLU B 1 123 ? -0.854 -18.438 7.996 1 98.62 123 GLU B O 1
ATOM 3509 N N . ALA B 1 124 ? -0.519 -16.219 8.195 1 98.81 124 ALA B N 1
ATOM 3510 C CA . ALA B 1 124 ? 0.934 -16.359 8.133 1 98.81 124 ALA B CA 1
ATOM 3511 C C . ALA B 1 124 ? 1.452 -17.188 9.312 1 98.81 124 ALA B C 1
ATOM 3513 O O . ALA B 1 124 ? 2.303 -18.062 9.133 1 98.81 124 ALA B O 1
ATOM 3514 N N . THR B 1 125 ? 0.95 -16.891 10.461 1 98.56 125 THR B N 1
ATOM 3515 C CA . THR B 1 125 ? 1.328 -17.625 11.656 1 98.56 125 THR B CA 1
ATOM 3516 C C . THR B 1 125 ? 0.99 -19.109 11.508 1 98.56 125 THR B C 1
ATOM 3518 O O . THR B 1 125 ? 1.802 -19.969 11.844 1 98.56 125 THR B O 1
ATOM 3521 N N . GLN B 1 126 ? -0.161 -19.359 10.992 1 98.62 126 GLN B N 1
ATOM 3522 C CA . GLN B 1 126 ? -0.586 -20.734 10.773 1 98.62 126 GLN B CA 1
ATOM 3523 C C . GLN B 1 126 ? 0.312 -21.438 9.758 1 98.62 126 GLN B C 1
ATOM 3525 O O . GLN B 1 126 ? 0.677 -22.594 9.938 1 98.62 126 GLN B O 1
ATOM 3530 N N . ALA B 1 127 ? 0.613 -20.766 8.672 1 98.81 127 ALA B N 1
ATOM 3531 C CA . ALA B 1 127 ? 1.476 -21.328 7.641 1 98.81 127 ALA B CA 1
ATOM 3532 C C . ALA B 1 127 ? 2.842 -21.703 8.211 1 98.81 127 ALA B C 1
ATOM 3534 O O . ALA B 1 127 ? 3.389 -22.75 7.887 1 98.81 127 ALA B O 1
ATOM 3535 N N . LYS B 1 128 ? 3.396 -20.781 9.031 1 98.69 128 LYS B N 1
ATOM 3536 C CA . LYS B 1 128 ? 4.664 -21.078 9.688 1 98.69 128 LYS B CA 1
ATOM 3537 C C . LYS B 1 128 ? 4.566 -22.344 10.539 1 98.69 128 LYS B C 1
ATOM 3539 O O . LYS B 1 128 ? 5.43 -23.219 10.469 1 98.69 128 LYS B O 1
ATOM 3544 N N . ALA B 1 129 ? 3.508 -22.422 11.297 1 98.31 129 ALA B N 1
ATOM 3545 C CA . ALA B 1 129 ? 3.303 -23.547 12.195 1 98.31 129 ALA B CA 1
ATOM 3546 C C . ALA B 1 129 ? 3.178 -24.859 11.414 1 98.31 129 ALA B C 1
ATOM 3548 O O . ALA B 1 129 ? 3.588 -25.922 11.891 1 98.31 129 ALA B O 1
ATOM 3549 N N . GLN B 1 130 ? 2.688 -24.797 10.211 1 98.12 130 GLN B N 1
ATOM 3550 C CA . GLN B 1 130 ? 2.412 -25.984 9.414 1 98.12 130 GLN B CA 1
ATOM 3551 C C . GLN B 1 130 ? 3.607 -26.344 8.531 1 98.12 130 GLN B C 1
ATOM 3553 O O . GLN B 1 130 ? 3.559 -27.328 7.785 1 98.12 130 GLN B O 1
ATOM 3558 N N . GLY B 1 131 ? 4.625 -25.516 8.516 1 98.19 131 GLY B N 1
ATOM 3559 C CA . GLY B 1 131 ? 5.906 -25.906 7.945 1 98.19 131 GLY B CA 1
ATOM 3560 C C . GLY B 1 131 ? 6.008 -25.625 6.457 1 98.19 131 GLY B C 1
ATOM 3561 O O . GLY B 1 131 ? 6.715 -26.328 5.734 1 98.19 131 GLY B O 1
ATOM 3562 N N . PHE B 1 132 ? 5.352 -24.672 5.969 1 98.81 132 PHE B N 1
ATOM 3563 C CA . PHE B 1 132 ? 5.484 -24.297 4.562 1 98.81 132 PHE B CA 1
ATOM 3564 C C . PHE B 1 132 ? 6.887 -23.781 4.27 1 98.81 132 PHE B C 1
ATOM 3566 O O . PHE B 1 132 ? 7.512 -23.156 5.125 1 98.81 132 PHE B O 1
ATOM 3573 N N . ASP B 1 133 ? 7.359 -24.016 3.055 1 98.88 133 ASP B N 1
ATOM 3574 C CA . ASP B 1 133 ? 8.734 -23.703 2.689 1 98.88 133 ASP B CA 1
ATOM 3575 C C . ASP B 1 133 ? 8.906 -22.219 2.412 1 98.88 133 ASP B C 1
ATOM 3577 O O . ASP B 1 133 ? 10.008 -21.672 2.521 1 98.88 133 ASP B O 1
ATOM 3581 N N . ALA B 1 134 ? 7.879 -21.516 1.991 1 98.94 134 ALA B N 1
ATOM 3582 C CA . ALA B 1 134 ? 7.824 -20.094 1.736 1 98.94 134 ALA B CA 1
ATOM 3583 C C . ALA B 1 134 ? 6.395 -19.562 1.848 1 98.94 134 ALA B C 1
ATOM 3585 O O . ALA B 1 134 ? 5.438 -20.344 1.792 1 98.94 134 ALA B O 1
ATOM 3586 N N . ILE B 1 135 ? 6.297 -18.328 2.068 1 98.94 135 ILE B N 1
ATOM 3587 C CA . ILE B 1 135 ? 5 -17.688 2.236 1 98.94 135 ILE B CA 1
ATOM 3588 C C . ILE B 1 135 ? 4.855 -16.547 1.229 1 98.94 135 ILE B C 1
ATOM 3590 O O . ILE B 1 135 ? 5.762 -15.719 1.084 1 98.94 135 ILE B O 1
ATOM 3594 N N . ILE B 1 136 ? 3.809 -16.547 0.441 1 98.94 136 ILE B N 1
ATOM 3595 C CA . ILE B 1 136 ? 3.449 -15.414 -0.417 1 98.94 136 ILE B CA 1
ATOM 3596 C C . ILE B 1 136 ? 2.51 -14.477 0.334 1 98.94 136 ILE B C 1
ATOM 3598 O O . ILE B 1 136 ? 1.398 -14.859 0.703 1 98.94 136 ILE B O 1
ATOM 3602 N N . ALA B 1 137 ? 2.945 -13.273 0.601 1 98.88 137 ALA B N 1
ATOM 3603 C CA . ALA B 1 137 ? 2.137 -12.266 1.283 1 98.88 137 ALA B CA 1
ATOM 3604 C C . ALA B 1 137 ? 1.433 -11.352 0.279 1 98.88 137 ALA B C 1
ATOM 3606 O O . ALA B 1 137 ? 2.072 -10.523 -0.374 1 98.88 137 ALA B O 1
ATOM 3607 N N . GLN B 1 138 ? 0.161 -11.5 0.216 1 98.75 138 GLN B N 1
ATOM 3608 C CA . GLN B 1 138 ? -0.622 -10.711 -0.728 1 98.75 138 GLN B CA 1
ATOM 3609 C C . GLN B 1 138 ? -1.239 -9.492 -0.048 1 98.75 138 GLN B C 1
ATOM 3611 O O . GLN B 1 138 ? -1.874 -9.617 1.002 1 98.75 138 GLN B O 1
ATOM 3616 N N . GLY B 1 139 ? -0.984 -8.344 -0.64 1 98.44 139 GLY B N 1
ATOM 3617 C CA . GLY B 1 139 ? -1.639 -7.129 -0.184 1 98.44 139 GLY B CA 1
ATOM 3618 C C . GLY B 1 139 ? -2.961 -6.863 -0.881 1 98.44 139 GLY B C 1
ATOM 3619 O O . GLY B 1 139 ? -3.307 -7.547 -1.847 1 98.44 139 GLY B O 1
ATOM 3620 N N . GLN B 1 140 ? -3.598 -5.859 -0.434 1 97.94 140 GLN B N 1
ATOM 3621 C CA . GLN B 1 140 ? -4.93 -5.512 -0.917 1 97.94 140 GLN B CA 1
ATOM 3622 C C . GLN B 1 140 ? -4.887 -5.055 -2.371 1 97.94 140 GLN B C 1
ATOM 3624 O O . GLN B 1 140 ? -5.922 -4.984 -3.039 1 97.94 140 GLN B O 1
ATOM 3629 N N . GLU B 1 141 ? -3.701 -4.719 -2.828 1 98.06 141 GLU B N 1
ATOM 3630 C CA . GLU B 1 141 ? -3.531 -4.184 -4.176 1 98.06 141 GLU B CA 1
ATOM 3631 C C . GLU B 1 141 ? -3.723 -5.273 -5.227 1 98.06 141 GLU B C 1
ATOM 3633 O O . GLU B 1 141 ? -3.918 -4.977 -6.406 1 98.06 141 GLU B O 1
ATOM 3638 N N . GLY B 1 142 ? -3.639 -6.504 -4.848 1 98.5 142 GLY B N 1
ATOM 3639 C CA . GLY B 1 142 ? -3.59 -7.613 -5.789 1 98.5 142 GLY B CA 1
ATOM 3640 C C . GLY B 1 142 ? -4.906 -7.852 -6.5 1 98.5 142 GLY B C 1
ATOM 3641 O O . GLY B 1 142 ? -5.977 -7.648 -5.922 1 98.5 142 GLY B O 1
ATOM 3642 N N . GLY B 1 143 ? -4.832 -8.273 -7.707 1 98.19 143 GLY B N 1
ATOM 3643 C CA . GLY B 1 143 ? -6 -8.648 -8.484 1 98.19 143 GLY B CA 1
ATOM 3644 C C . GLY B 1 143 ? -6.488 -10.055 -8.203 1 98.19 143 GLY B C 1
ATOM 3645 O O . GLY B 1 143 ? -5.73 -10.891 -7.703 1 98.19 143 GLY B O 1
ATOM 3646 N N . GLY B 1 144 ? -7.777 -10.297 -8.555 1 96.81 144 GLY B N 1
ATOM 3647 C CA . GLY B 1 144 ? -8.336 -11.625 -8.352 1 96.81 144 GLY B CA 1
ATOM 3648 C C . GLY B 1 144 ? -8.812 -11.867 -6.93 1 96.81 144 GLY B C 1
ATOM 3649 O O . GLY B 1 144 ? -9.219 -10.93 -6.242 1 96.81 144 GLY B O 1
ATOM 3650 N N . HIS B 1 145 ? -8.914 -13.094 -6.535 1 95.75 145 HIS B N 1
ATOM 3651 C CA . HIS B 1 145 ? -9.289 -13.43 -5.164 1 95.75 145 HIS B CA 1
ATOM 3652 C C . HIS B 1 145 ? -8.375 -12.734 -4.16 1 95.75 145 HIS B C 1
ATOM 3654 O O . HIS B 1 145 ? -7.16 -12.93 -4.184 1 95.75 145 HIS B O 1
ATOM 3660 N N . ASN B 1 146 ? -8.992 -11.914 -3.328 1 97.25 146 ASN B N 1
ATOM 3661 C CA . ASN B 1 146 ? -8.219 -11.062 -2.432 1 97.25 146 ASN B CA 1
ATOM 3662 C C . ASN B 1 146 ? -8.984 -10.773 -1.142 1 97.25 146 ASN B C 1
ATOM 3664 O O . ASN B 1 146 ? -9.883 -9.93 -1.125 1 97.25 146 ASN B O 1
ATOM 3668 N N . ARG B 1 147 ? -8.594 -11.406 -0.088 1 94.81 147 ARG B N 1
ATOM 3669 C CA . ARG B 1 147 ? -9.188 -11.133 1.218 1 94.81 147 ARG B CA 1
ATOM 3670 C C . ARG B 1 147 ? -8.148 -10.547 2.174 1 94.81 147 ARG B C 1
ATOM 3672 O O . ARG B 1 147 ? -8.227 -10.758 3.385 1 94.81 147 ARG B O 1
ATOM 3679 N N . SER B 1 148 ? -7.156 -9.945 1.581 1 97.75 148 SER B N 1
ATOM 3680 C CA . SER B 1 148 ? -6.07 -9.383 2.373 1 97.75 148 SER B CA 1
ATOM 3681 C C . SER B 1 148 ? -6.594 -8.367 3.383 1 97.75 148 SER B C 1
ATOM 3683 O O . SER B 1 148 ? -7.492 -7.578 3.07 1 97.75 148 SER B O 1
ATOM 3685 N N . GLU B 1 149 ? -5.996 -8.352 4.539 1 97.44 149 GLU B N 1
ATOM 3686 C CA . GLU B 1 149 ? -6.508 -7.523 5.625 1 97.44 149 GLU B CA 1
ATOM 3687 C C . GLU B 1 149 ? -5.883 -6.129 5.59 1 97.44 149 GLU B C 1
ATOM 3689 O O . GLU B 1 149 ? -6.34 -5.223 6.285 1 97.44 149 GLU B O 1
ATOM 3694 N N . ALA B 1 150 ? -4.828 -5.949 4.773 1 97.75 150 ALA B N 1
ATOM 3695 C CA . ALA B 1 150 ? -4.141 -4.664 4.699 1 97.75 150 ALA B CA 1
ATOM 3696 C C . ALA B 1 150 ? -3.367 -4.527 3.391 1 97.75 150 ALA B C 1
ATOM 3698 O O . ALA B 1 150 ? -3.295 -5.477 2.607 1 97.75 150 ALA B O 1
ATOM 3699 N N . SER B 1 151 ? -2.898 -3.354 3.096 1 97.81 151 SER B N 1
ATOM 3700 C CA . SER B 1 151 ? -2.043 -3.102 1.942 1 97.81 151 SER B CA 1
ATOM 3701 C C . SER B 1 151 ? -0.693 -3.797 2.094 1 97.81 151 SER B C 1
ATOM 3703 O O . SER B 1 151 ? -0.286 -4.141 3.205 1 97.81 151 SER B O 1
ATOM 3705 N N . ILE B 1 152 ? -0.058 -3.98 0.988 1 97.69 152 ILE B N 1
ATOM 3706 C CA . ILE B 1 152 ? 1.215 -4.695 1.009 1 97.69 152 ILE B CA 1
ATOM 3707 C C . ILE B 1 152 ? 2.254 -3.871 1.769 1 97.69 152 ILE B C 1
ATOM 3709 O O . ILE B 1 152 ? 3.131 -4.43 2.432 1 97.69 152 ILE B O 1
ATOM 3713 N N . PHE B 1 153 ? 2.172 -2.564 1.713 1 97.06 153 PHE B N 1
ATOM 3714 C CA . PHE B 1 153 ? 3.105 -1.678 2.398 1 97.06 153 PHE B CA 1
ATOM 3715 C C . PHE B 1 153 ? 3.088 -1.932 3.9 1 97.06 153 PHE B C 1
ATOM 3717 O O . PHE B 1 153 ? 4.125 -1.843 4.562 1 97.06 153 PHE B O 1
ATOM 3724 N N . SER B 1 154 ? 1.937 -2.236 4.465 1 98.12 154 SER B N 1
ATOM 3725 C CA . SER B 1 154 ? 1.761 -2.453 5.898 1 98.12 154 SER B CA 1
ATOM 3726 C C . SER B 1 154 ? 1.835 -3.936 6.246 1 98.12 154 SER B C 1
ATOM 3728 O O . SER B 1 154 ? 2.432 -4.312 7.258 1 98.12 154 SER B O 1
ATOM 3730 N N . LEU B 1 155 ? 1.325 -4.77 5.449 1 98.62 155 LEU B N 1
ATOM 3731 C CA . LEU B 1 155 ? 1.15 -6.188 5.75 1 98.62 155 LEU B CA 1
ATOM 3732 C C . LEU B 1 155 ? 2.469 -6.941 5.598 1 98.62 155 LEU B C 1
ATOM 3734 O O . LEU B 1 155 ? 2.785 -7.812 6.41 1 98.62 155 LEU B O 1
ATOM 3738 N N . LEU B 1 156 ? 3.254 -6.625 4.602 1 98.81 156 LEU B N 1
ATOM 3739 C CA . LEU B 1 156 ? 4.457 -7.375 4.258 1 98.81 156 LEU B CA 1
ATOM 3740 C C . LEU B 1 156 ? 5.461 -7.352 5.402 1 98.81 156 LEU B C 1
ATOM 3742 O O . LEU B 1 156 ? 5.918 -8.398 5.859 1 98.81 156 LEU B O 1
ATOM 3746 N N . PRO B 1 157 ? 5.781 -6.152 5.965 1 98.5 157 PRO B N 1
ATOM 3747 C CA . PRO B 1 157 ? 6.742 -6.164 7.07 1 98.5 157 PRO B CA 1
ATOM 3748 C C . PRO B 1 157 ? 6.234 -6.938 8.281 1 98.5 157 PRO B C 1
ATOM 3750 O O . PRO B 1 157 ? 7.016 -7.598 8.969 1 98.5 157 PRO B O 1
ATOM 3753 N N . ALA B 1 158 ? 4.965 -6.84 8.539 1 98.5 158 ALA B N 1
ATOM 3754 C CA . ALA B 1 158 ? 4.383 -7.566 9.664 1 98.5 158 ALA B CA 1
ATOM 3755 C C . ALA B 1 158 ? 4.531 -9.07 9.484 1 98.5 158 ALA B C 1
ATOM 3757 O O . ALA B 1 158 ? 4.93 -9.781 10.406 1 98.5 158 ALA B O 1
ATOM 3758 N N . ILE B 1 159 ? 4.234 -9.531 8.289 1 98.81 159 ILE B N 1
ATOM 3759 C CA . ILE B 1 159 ? 4.301 -10.961 8 1 98.81 159 ILE B CA 1
ATOM 3760 C C . ILE B 1 159 ? 5.758 -11.422 8.023 1 98.81 159 ILE B C 1
ATOM 3762 O O . ILE B 1 159 ? 6.074 -12.477 8.578 1 98.81 159 ILE B O 1
ATOM 3766 N N . CYS B 1 160 ? 6.664 -10.664 7.414 1 98.81 160 CYS B N 1
ATOM 3767 C CA . CYS B 1 160 ? 8.078 -11.016 7.418 1 98.81 160 CYS B CA 1
ATOM 3768 C C . CYS B 1 160 ? 8.594 -11.203 8.844 1 98.81 160 CYS B C 1
ATOM 3770 O O . CYS B 1 160 ? 9.297 -12.172 9.125 1 98.81 160 CYS B O 1
ATOM 3772 N N . ARG B 1 161 ? 8.219 -10.297 9.703 1 97.94 161 ARG B N 1
ATOM 3773 C CA . ARG B 1 161 ? 8.648 -10.391 11.094 1 97.94 161 ARG B CA 1
ATOM 3774 C C . ARG B 1 161 ? 8.055 -11.625 11.766 1 97.94 161 ARG B C 1
ATOM 3776 O O . ARG B 1 161 ? 8.758 -12.344 12.484 1 97.94 161 ARG B O 1
ATOM 3783 N N . GLU B 1 162 ? 6.828 -11.891 11.492 1 98.12 162 GLU B N 1
ATOM 3784 C CA . GLU B 1 162 ? 6.09 -12.961 12.156 1 98.12 162 GLU B CA 1
ATOM 3785 C C . GLU B 1 162 ? 6.648 -14.336 11.773 1 98.12 162 GLU B C 1
ATOM 3787 O O . GLU B 1 162 ? 6.715 -15.234 12.609 1 98.12 162 GLU B O 1
ATOM 3792 N N . VAL B 1 163 ? 7.094 -14.508 10.547 1 98.75 163 VAL B N 1
ATOM 3793 C CA . VAL B 1 163 ? 7.324 -15.859 10.055 1 98.75 163 VAL B CA 1
ATOM 3794 C C . VAL B 1 163 ? 8.82 -16.109 9.898 1 98.75 163 VAL B C 1
ATOM 3796 O O . VAL B 1 163 ? 9.234 -17.188 9.477 1 98.75 163 VAL B O 1
ATOM 3799 N N . ALA B 1 164 ? 9.648 -15.109 10.242 1 97.69 164 ALA B N 1
ATOM 3800 C CA . ALA B 1 164 ? 11.086 -15.312 10.141 1 97.69 164 ALA B CA 1
ATOM 3801 C C . ALA B 1 164 ? 11.508 -16.625 10.797 1 97.69 164 ALA B C 1
ATOM 3803 O O . ALA B 1 164 ? 11 -16.984 11.867 1 97.69 164 ALA B O 1
ATOM 3804 N N . PRO B 1 165 ? 12.336 -17.422 10.125 1 97.56 165 PRO B N 1
ATOM 3805 C CA . PRO B 1 165 ? 13.195 -17.094 8.984 1 97.56 165 PRO B CA 1
ATOM 3806 C C . PRO B 1 165 ? 12.641 -17.594 7.656 1 97.56 165 PRO B C 1
ATOM 3808 O O . PRO B 1 165 ? 13.367 -17.641 6.66 1 97.56 165 PRO B O 1
ATOM 3811 N N . ILE B 1 166 ? 11.391 -18.078 7.562 1 98.69 166 ILE B N 1
ATOM 3812 C CA . ILE B 1 166 ? 10.773 -18.531 6.316 1 98.69 166 ILE B CA 1
ATOM 3813 C C . ILE B 1 166 ? 10.781 -17.391 5.297 1 98.69 166 ILE B C 1
ATOM 3815 O O . ILE B 1 166 ? 10.375 -16.266 5.609 1 98.69 166 ILE B O 1
ATOM 3819 N N . PRO B 1 167 ? 11.336 -17.609 4.082 1 98.81 167 PRO B N 1
ATOM 3820 C CA . PRO B 1 167 ? 11.32 -16.531 3.09 1 98.81 167 PRO B CA 1
ATOM 3821 C C . PRO B 1 167 ? 9.914 -16.125 2.68 1 98.81 167 PRO B C 1
ATOM 3823 O O . PRO B 1 167 ? 9.023 -16.969 2.57 1 98.81 167 PRO B O 1
ATOM 3826 N N . VAL B 1 168 ? 9.742 -14.82 2.482 1 98.94 168 VAL B N 1
ATOM 3827 C CA . VAL B 1 168 ? 8.445 -14.266 2.109 1 98.94 168 VAL B CA 1
ATOM 3828 C C . VAL B 1 168 ? 8.523 -13.672 0.703 1 98.94 168 VAL B C 1
ATOM 3830 O O . VAL B 1 168 ? 9.516 -13.023 0.347 1 98.94 168 VAL B O 1
ATOM 3833 N N . ILE B 1 169 ? 7.535 -13.938 -0.099 1 98.94 169 ILE B N 1
ATOM 3834 C CA . ILE B 1 169 ? 7.355 -13.414 -1.448 1 98.94 169 ILE B CA 1
ATOM 3835 C C . ILE B 1 169 ? 6.223 -12.391 -1.458 1 98.94 169 ILE B C 1
ATOM 3837 O O . ILE B 1 169 ? 5.117 -12.672 -0.986 1 98.94 169 ILE B O 1
ATOM 3841 N N . ALA B 1 170 ? 6.512 -11.203 -1.933 1 98.94 170 ALA B N 1
ATOM 3842 C CA . ALA B 1 170 ? 5.527 -10.125 -1.921 1 98.94 170 ALA B CA 1
ATOM 3843 C C . ALA B 1 170 ? 4.609 -10.203 -3.137 1 98.94 170 ALA B C 1
ATOM 3845 O O . ALA B 1 170 ? 5.078 -10.344 -4.27 1 98.94 170 ALA B O 1
ATOM 3846 N N . ALA B 1 171 ? 3.32 -10.094 -2.887 1 98.81 171 ALA B N 1
ATOM 3847 C CA . ALA B 1 171 ? 2.314 -10.094 -3.945 1 98.81 171 ALA B CA 1
ATOM 3848 C C . ALA B 1 171 ? 1.364 -8.906 -3.807 1 98.81 171 ALA B C 1
ATOM 3850 O O . ALA B 1 171 ? 0.976 -8.547 -2.695 1 98.81 171 ALA B O 1
ATOM 3851 N N . GLY B 1 172 ? 1.027 -8.359 -4.98 1 98.06 172 GLY B N 1
ATOM 3852 C CA . GLY B 1 172 ? 0.048 -7.285 -5.012 1 98.06 172 GLY B CA 1
ATOM 3853 C C . GLY B 1 172 ? 0.643 -5.945 -5.406 1 98.06 172 GLY B C 1
ATOM 3854 O O . GLY B 1 172 ? 1.369 -5.332 -4.621 1 98.06 172 GLY B O 1
ATOM 3855 N N . GLY B 1 173 ? 0.316 -5.527 -6.57 1 97.25 173 GLY B N 1
ATOM 3856 C CA . GLY B 1 173 ? 0.638 -4.176 -7 1 97.25 173 GLY B CA 1
ATOM 3857 C C . GLY B 1 173 ? 2.057 -4.039 -7.523 1 97.25 173 GLY B C 1
ATOM 3858 O O . GLY B 1 173 ? 2.523 -2.928 -7.781 1 97.25 173 GLY B O 1
ATOM 3859 N N . ILE B 1 174 ? 2.801 -5.066 -7.648 1 98.69 174 ILE B N 1
ATOM 3860 C CA . ILE B 1 174 ? 4.188 -5 -8.094 1 98.69 174 ILE B CA 1
ATOM 3861 C C . ILE B 1 174 ? 4.262 -5.266 -9.594 1 98.69 174 ILE B C 1
ATOM 3863 O O . ILE B 1 174 ? 3.951 -6.371 -10.055 1 98.69 174 ILE B O 1
ATOM 3867 N N . ILE B 1 175 ? 4.711 -4.227 -10.352 1 98.62 175 ILE B N 1
ATOM 3868 C CA . ILE B 1 175 ? 4.582 -4.363 -11.797 1 98.62 175 ILE B CA 1
ATOM 3869 C C . ILE B 1 175 ? 5.883 -3.941 -12.477 1 98.62 175 ILE B C 1
ATOM 3871 O O . ILE B 1 175 ? 6.023 -4.055 -13.695 1 98.62 175 ILE B O 1
ATOM 3875 N N . ASP B 1 176 ? 6.891 -3.4 -11.711 1 98.69 176 ASP B N 1
ATOM 3876 C CA . ASP B 1 176 ? 8.125 -2.9 -12.305 1 98.69 176 ASP B CA 1
ATOM 3877 C C . ASP B 1 176 ? 9.281 -2.982 -11.312 1 98.69 176 ASP B C 1
ATOM 3879 O O . ASP B 1 176 ? 9.148 -3.568 -10.234 1 98.69 176 ASP B O 1
ATOM 3883 N N . GLY B 1 177 ? 10.43 -2.48 -11.75 1 98.62 177 GLY B N 1
ATOM 3884 C CA . GLY B 1 177 ? 11.633 -2.564 -10.938 1 98.62 177 GLY B CA 1
ATOM 3885 C C . GLY B 1 177 ? 11.547 -1.742 -9.664 1 98.62 177 GLY B C 1
ATOM 3886 O O . GLY B 1 177 ? 12.141 -2.102 -8.648 1 98.62 177 GLY B O 1
ATOM 3887 N N . ARG B 1 178 ? 10.859 -0.632 -9.695 1 98.44 178 ARG B N 1
ATOM 3888 C CA . ARG B 1 178 ? 10.664 0.183 -8.5 1 98.44 178 ARG B CA 1
ATOM 3889 C C . ARG B 1 178 ? 9.898 -0.588 -7.426 1 98.44 178 ARG B C 1
ATOM 3891 O O . ARG B 1 178 ? 10.281 -0.581 -6.254 1 98.44 178 ARG B O 1
ATOM 3898 N N . GLY B 1 179 ? 8.844 -1.252 -7.906 1 98.69 179 GLY B N 1
ATOM 3899 C CA . GLY B 1 179 ? 8.086 -2.096 -6.988 1 98.69 179 GLY B CA 1
ATOM 3900 C C . GLY B 1 179 ? 8.898 -3.25 -6.438 1 98.69 179 GLY B C 1
ATOM 3901 O O . GLY B 1 179 ? 8.742 -3.623 -5.273 1 98.69 179 GLY B O 1
ATOM 3902 N N . LEU B 1 180 ? 9.703 -3.836 -7.289 1 98.81 180 LEU B N 1
ATOM 3903 C CA . LEU B 1 180 ? 10.578 -4.91 -6.852 1 98.81 180 LEU B CA 1
ATOM 3904 C C . LEU B 1 180 ? 11.5 -4.441 -5.727 1 98.81 180 LEU B C 1
ATOM 3906 O O . LEU B 1 180 ? 11.57 -5.07 -4.672 1 98.81 180 LEU B O 1
ATOM 3910 N N . VAL B 1 181 ? 12.156 -3.281 -5.879 1 98.44 181 VAL B N 1
ATOM 3911 C CA . VAL B 1 181 ? 13.07 -2.752 -4.871 1 98.44 181 VAL B CA 1
ATOM 3912 C C . VAL B 1 181 ? 12.297 -2.406 -3.602 1 98.44 181 VAL B C 1
ATOM 3914 O O . VAL B 1 181 ? 12.766 -2.676 -2.492 1 98.44 181 VAL B O 1
ATOM 3917 N N . ALA B 1 182 ? 11.148 -1.824 -3.748 1 98.81 182 ALA B N 1
ATOM 3918 C CA . ALA B 1 182 ? 10.328 -1.482 -2.592 1 98.81 182 ALA B CA 1
ATOM 3919 C C . ALA B 1 182 ? 9.969 -2.727 -1.783 1 98.81 182 ALA B C 1
ATOM 3921 O O . ALA B 1 182 ? 10.062 -2.725 -0.553 1 98.81 182 ALA B O 1
ATOM 3922 N N . ALA B 1 183 ? 9.578 -3.787 -2.502 1 98.81 183 ALA B N 1
ATOM 3923 C CA . ALA B 1 183 ? 9.234 -5.039 -1.83 1 98.81 183 ALA B CA 1
ATOM 3924 C C . ALA B 1 183 ? 10.438 -5.621 -1.097 1 98.81 183 ALA B C 1
ATOM 3926 O O . ALA B 1 183 ? 10.32 -6.078 0.041 1 98.81 183 ALA B O 1
ATOM 3927 N N . LEU B 1 184 ? 11.547 -5.621 -1.73 1 98.5 184 LEU B N 1
ATOM 3928 C CA . LEU B 1 184 ? 12.773 -6.113 -1.102 1 98.5 184 LEU B CA 1
ATOM 3929 C C . LEU B 1 184 ? 13.117 -5.289 0.136 1 98.5 184 LEU B C 1
ATOM 3931 O O . LEU B 1 184 ? 13.508 -5.844 1.166 1 98.5 184 LEU B O 1
ATOM 3935 N N . ALA B 1 185 ? 12.938 -3.984 0.059 1 98.38 185 ALA B N 1
ATOM 3936 C CA . ALA B 1 185 ? 13.203 -3.096 1.188 1 98.38 185 ALA B CA 1
ATOM 3937 C C . ALA B 1 185 ? 12.297 -3.422 2.369 1 98.38 185 ALA B C 1
ATOM 3939 O O . ALA B 1 185 ? 12.719 -3.324 3.525 1 98.38 185 ALA B O 1
ATOM 3940 N N . LEU B 1 186 ? 11.148 -3.842 2.061 1 98.62 186 LEU B N 1
ATOM 3941 C CA . LEU B 1 186 ? 10.156 -4.105 3.1 1 98.62 186 LEU B CA 1
ATOM 3942 C C . LEU B 1 186 ? 10.336 -5.504 3.676 1 98.62 186 LEU B C 1
ATOM 3944 O O . LEU B 1 186 ? 9.625 -5.891 4.605 1 98.62 186 LEU B O 1
ATOM 3948 N N . GLY B 1 187 ? 11.156 -6.367 3.066 1 98.19 187 GLY B N 1
ATOM 3949 C CA . GLY B 1 187 ? 11.531 -7.605 3.723 1 98.19 187 GLY B CA 1
ATOM 3950 C C . GLY B 1 187 ? 11.352 -8.828 2.844 1 98.19 187 GLY B C 1
ATOM 3951 O O . GLY B 1 187 ? 11.766 -9.93 3.209 1 98.19 187 GLY B O 1
ATOM 3952 N N . ALA B 1 188 ? 10.812 -8.641 1.667 1 98.75 188 ALA B N 1
ATOM 3953 C CA . ALA B 1 188 ? 10.539 -9.781 0.793 1 98.75 188 ALA B CA 1
ATOM 3954 C C . ALA B 1 188 ? 11.828 -10.344 0.21 1 98.75 188 ALA B C 1
ATOM 3956 O O . ALA B 1 188 ? 12.844 -9.656 0.156 1 98.75 188 ALA B O 1
ATOM 3957 N N . GLU B 1 189 ? 11.75 -11.602 -0.214 1 98.62 189 GLU B N 1
ATOM 3958 C CA . GLU B 1 189 ? 12.867 -12.273 -0.867 1 98.62 189 GLU B CA 1
ATOM 3959 C C . GLU B 1 189 ? 12.602 -12.461 -2.357 1 98.62 189 GLU B C 1
ATOM 3961 O O . GLU B 1 189 ? 13.484 -12.898 -3.1 1 98.62 189 GLU B O 1
ATOM 3966 N N . ALA B 1 190 ? 11.453 -12.172 -2.795 1 98.88 190 ALA B N 1
ATOM 3967 C CA . ALA B 1 190 ? 11.016 -12.18 -4.191 1 98.88 190 ALA B CA 1
ATOM 3968 C C . ALA B 1 190 ? 9.664 -11.492 -4.348 1 98.88 190 ALA B C 1
ATOM 3970 O O . ALA B 1 190 ? 9.055 -11.078 -3.361 1 98.88 190 ALA B O 1
ATOM 3971 N N . VAL B 1 191 ? 9.281 -11.344 -5.605 1 98.94 191 VAL B N 1
ATOM 3972 C CA . VAL B 1 191 ? 7.977 -10.758 -5.879 1 98.94 191 VAL B CA 1
ATOM 3973 C C . VAL B 1 191 ? 7.137 -11.727 -6.707 1 98.94 191 VAL B C 1
ATOM 3975 O O . VAL B 1 191 ? 7.676 -12.492 -7.508 1 98.94 191 VAL B O 1
ATOM 3978 N N . TRP B 1 192 ? 5.863 -11.742 -6.41 1 98.81 192 TRP B N 1
ATOM 3979 C CA . TRP B 1 192 ? 4.805 -12.5 -7.07 1 98.81 192 TRP B CA 1
ATOM 3980 C C . TRP B 1 192 ? 3.893 -11.578 -7.871 1 98.81 192 TRP B C 1
ATOM 3982 O O . TRP B 1 192 ? 3.074 -10.852 -7.297 1 98.81 192 TRP B O 1
ATOM 3992 N N . CYS B 1 193 ? 3.988 -11.609 -9.227 1 98.81 193 CYS B N 1
ATOM 3993 C CA . CYS B 1 193 ? 3.324 -10.633 -10.078 1 98.81 193 CYS B CA 1
ATOM 3994 C C . CYS B 1 193 ? 2.246 -11.297 -10.93 1 98.81 193 CYS B C 1
ATOM 3996 O O . CYS B 1 193 ? 2.535 -12.203 -11.711 1 98.81 193 CYS B O 1
ATOM 3998 N N . GLY B 1 194 ? 1.042 -10.836 -10.781 1 98.69 194 GLY B N 1
ATOM 3999 C CA . GLY B 1 194 ? -0.059 -11.328 -11.594 1 98.69 194 GLY B CA 1
ATOM 4000 C C . GLY B 1 194 ? -0.413 -10.406 -12.742 1 98.69 194 GLY B C 1
ATOM 4001 O O . GLY B 1 194 ? -0.011 -10.641 -13.883 1 98.69 194 GLY B O 1
ATOM 4002 N N . THR B 1 195 ? -0.895 -9.211 -12.438 1 98.81 195 THR B N 1
ATOM 4003 C CA . THR B 1 195 ? -1.412 -8.273 -13.422 1 98.81 195 THR B CA 1
ATOM 4004 C C . THR B 1 195 ? -0.323 -7.879 -14.422 1 98.81 195 THR B C 1
ATOM 4006 O O . THR B 1 195 ? -0.593 -7.711 -15.609 1 98.81 195 THR B O 1
ATOM 4009 N N . ARG B 1 196 ? 0.875 -7.723 -13.969 1 98.81 196 ARG B N 1
ATOM 4010 C CA . ARG B 1 196 ? 1.963 -7.375 -14.883 1 98.81 196 ARG B CA 1
ATOM 4011 C C . ARG B 1 196 ? 2.117 -8.43 -15.977 1 98.81 196 ARG B C 1
ATOM 4013 O O . ARG B 1 196 ? 2.312 -8.094 -17.141 1 98.81 196 ARG B O 1
ATOM 4020 N N . PHE B 1 197 ? 1.977 -9.688 -15.602 1 98.88 197 PHE B N 1
ATOM 4021 C CA . PHE B 1 197 ? 2.193 -10.766 -16.562 1 98.88 197 PHE B CA 1
ATOM 4022 C C . PHE B 1 197 ? 0.908 -11.086 -17.312 1 98.88 197 PHE B C 1
ATOM 4024 O O . PHE B 1 197 ? 0.944 -11.695 -18.375 1 98.88 197 PHE B O 1
ATOM 4031 N N . LEU B 1 198 ? -0.234 -10.727 -16.719 1 98.88 198 LEU B N 1
ATOM 4032 C CA . LEU B 1 198 ? -1.456 -10.758 -17.516 1 98.88 198 LEU B CA 1
ATOM 4033 C C . LEU B 1 198 ? -1.294 -9.945 -18.797 1 98.88 198 LEU B C 1
ATOM 4035 O O . LEU B 1 198 ? -1.744 -10.359 -19.859 1 98.88 198 LEU B O 1
ATOM 4039 N N . ALA B 1 199 ? -0.592 -8.836 -18.688 1 98.69 199 ALA B N 1
ATOM 4040 C CA . ALA B 1 199 ? -0.321 -7.961 -19.812 1 98.69 199 ALA B CA 1
ATOM 4041 C C . ALA B 1 199 ? 0.936 -8.398 -20.562 1 98.69 199 ALA B C 1
ATOM 4043 O O . ALA B 1 199 ? 1.767 -7.57 -20.938 1 98.69 199 ALA B O 1
ATOM 4044 N N . SER B 1 200 ? 1.156 -9.641 -20.719 1 98.88 200 SER B N 1
ATOM 4045 C CA . SER B 1 200 ? 2.254 -10.18 -21.5 1 98.88 200 SER B CA 1
ATOM 4046 C C . SER B 1 200 ? 1.742 -10.828 -22.797 1 98.88 200 SER B C 1
ATOM 4048 O O . SER B 1 200 ? 0.558 -11.148 -22.906 1 98.88 200 SER B O 1
ATOM 4050 N N . GLU B 1 201 ? 2.652 -11.023 -23.719 1 98.81 201 GLU B N 1
ATOM 4051 C CA . GLU B 1 201 ? 2.322 -11.68 -24.969 1 98.81 201 GLU B CA 1
ATOM 4052 C C . GLU B 1 201 ? 1.936 -13.133 -24.75 1 98.81 201 GLU B C 1
ATOM 4054 O O . GLU B 1 201 ? 1.078 -13.672 -25.453 1 98.81 201 GLU B O 1
ATOM 4059 N N . GLU B 1 202 ? 2.5 -13.773 -23.75 1 98.88 202 GLU B N 1
ATOM 4060 C CA . GLU B 1 202 ? 2.369 -15.211 -23.531 1 98.88 202 GLU B CA 1
ATOM 4061 C C . GLU B 1 202 ? 1.122 -15.539 -22.719 1 98.88 202 GLU B C 1
ATOM 4063 O O . GLU B 1 202 ? 0.667 -16.688 -22.703 1 98.88 202 GLU B O 1
ATOM 4068 N N . ALA B 1 203 ? 0.583 -14.555 -21.969 1 98.81 203 ALA B N 1
ATOM 4069 C CA . ALA B 1 203 ? -0.604 -14.812 -21.156 1 98.81 203 ALA B CA 1
ATOM 4070 C C . ALA B 1 203 ? -1.804 -15.156 -22.031 1 98.81 203 ALA B C 1
ATOM 4072 O O . ALA B 1 203 ? -2.012 -14.539 -23.078 1 98.81 203 ALA B O 1
ATOM 4073 N N . TYR B 1 204 ? -2.578 -16.078 -21.625 1 98.44 204 TYR B N 1
ATOM 4074 C CA . TYR B 1 204 ? -3.736 -16.547 -22.375 1 98.44 204 TYR B CA 1
ATOM 4075 C C . TYR B 1 204 ? -4.988 -15.758 -21.984 1 98.44 204 TYR B C 1
ATOM 4077 O O . TYR B 1 204 ? -6.043 -16.344 -21.75 1 98.44 204 TYR B O 1
ATOM 4085 N N . ALA B 1 205 ? -4.863 -14.5 -21.875 1 98.56 205 ALA B N 1
ATOM 4086 C CA . ALA B 1 205 ? -5.988 -13.594 -21.641 1 98.56 205 ALA B CA 1
ATOM 4087 C C . ALA B 1 205 ? -6.488 -12.992 -22.953 1 98.56 205 ALA B C 1
ATOM 4089 O O . ALA B 1 205 ? -5.699 -12.766 -23.875 1 98.56 205 ALA B O 1
ATOM 4090 N N . HIS B 1 206 ? -7.766 -12.727 -23.062 1 98.69 206 HIS B N 1
ATOM 4091 C CA . HIS B 1 206 ? -8.344 -12.109 -24.234 1 98.69 206 HIS B CA 1
ATOM 4092 C C . HIS B 1 206 ? -7.672 -10.773 -24.547 1 98.69 206 HIS B C 1
ATOM 4094 O O . HIS B 1 206 ? -7.375 -10 -23.625 1 98.69 206 HIS B O 1
ATOM 4100 N N . PRO B 1 207 ? -7.543 -10.414 -25.844 1 98.44 207 PRO B N 1
ATOM 4101 C CA . PRO B 1 207 ? -6.918 -9.133 -26.203 1 98.44 207 PRO B CA 1
ATOM 4102 C C . PRO B 1 207 ? -7.664 -7.93 -25.625 1 98.44 207 PRO B C 1
ATOM 4104 O O . PRO B 1 207 ? -7.035 -6.961 -25.188 1 98.44 207 PRO B O 1
ATOM 4107 N N . GLU B 1 208 ? -8.953 -8 -25.594 1 98.56 208 GLU B N 1
ATOM 4108 C CA . GLU B 1 208 ? -9.742 -6.918 -25.016 1 98.56 208 GLU B CA 1
ATOM 4109 C C . GLU B 1 208 ? -9.461 -6.766 -23.516 1 98.56 208 GLU B C 1
ATOM 4111 O O . GLU B 1 208 ? -9.406 -5.648 -23 1 98.56 208 GLU B O 1
ATOM 4116 N N . TYR B 1 209 ? -9.359 -7.898 -22.891 1 98.62 209 TYR B N 1
ATOM 4117 C CA . TYR B 1 209 ? -9.008 -7.922 -21.469 1 98.62 209 TYR B CA 1
ATOM 4118 C C . TYR B 1 209 ? -7.648 -7.27 -21.234 1 98.62 209 TYR B C 1
ATOM 4120 O O . TYR B 1 209 ? -7.523 -6.367 -20.406 1 98.62 209 TYR B O 1
ATOM 4128 N N . LYS B 1 210 ? -6.668 -7.609 -21.984 1 98.81 210 LYS B N 1
ATOM 4129 C CA . LYS B 1 210 ? -5.34 -7.012 -21.891 1 98.81 210 LYS B CA 1
ATOM 4130 C C . LYS B 1 210 ? -5.387 -5.516 -22.188 1 98.81 210 LYS B C 1
ATOM 4132 O O . LYS B 1 210 ? -4.719 -4.727 -21.516 1 98.81 210 LYS B O 1
ATOM 4137 N N . ALA B 1 211 ? -6.148 -5.137 -23.141 1 98.56 211 ALA B N 1
ATOM 4138 C CA . ALA B 1 211 ? -6.266 -3.732 -23.516 1 98.56 211 ALA B CA 1
ATOM 4139 C C . ALA B 1 211 ? -6.824 -2.898 -22.375 1 98.56 211 ALA B C 1
ATOM 4141 O O . ALA B 1 211 ? -6.359 -1.786 -22.125 1 98.56 211 ALA B O 1
ATOM 4142 N N . ARG B 1 212 ? -7.762 -3.422 -21.703 1 98.38 212 ARG B N 1
ATOM 4143 C CA . ARG B 1 212 ? -8.375 -2.709 -20.578 1 98.38 212 ARG B CA 1
ATOM 4144 C C . ARG B 1 212 ? -7.395 -2.559 -19.422 1 98.38 212 ARG B C 1
ATOM 4146 O O . ARG B 1 212 ? -7.406 -1.545 -18.719 1 98.38 212 ARG B O 1
ATOM 4153 N N . VAL B 1 213 ? -6.559 -3.521 -19.234 1 98.62 213 VAL B N 1
ATOM 4154 C CA . VAL B 1 213 ? -5.539 -3.451 -18.203 1 98.62 213 VAL B CA 1
ATOM 4155 C C . VAL B 1 213 ? -4.555 -2.328 -18.516 1 98.62 213 VAL B C 1
ATOM 4157 O O . VAL B 1 213 ? -4.227 -1.518 -17.641 1 98.62 213 VAL B O 1
ATOM 4160 N N . VAL B 1 214 ? -4.121 -2.164 -19.766 1 98.19 214 VAL B N 1
ATOM 4161 C CA . VAL B 1 214 ? -3.061 -1.23 -20.125 1 98.19 214 VAL B CA 1
ATOM 4162 C C . VAL B 1 214 ? -3.627 0.183 -20.234 1 98.19 214 VAL B C 1
ATOM 4164 O O . VAL B 1 214 ? -2.877 1.161 -20.25 1 98.19 214 VAL B O 1
ATOM 4167 N N . THR B 1 215 ? -5.004 0.345 -20.219 1 97.56 215 THR B N 1
ATOM 4168 C CA . THR B 1 215 ? -5.605 1.669 -20.328 1 97.56 215 THR B CA 1
ATOM 4169 C C . THR B 1 215 ? -6.18 2.113 -18.984 1 97.56 215 THR B C 1
ATOM 4171 O O . THR B 1 215 ? -6.641 3.25 -18.844 1 97.56 215 THR B O 1
ATOM 4174 N N . ALA B 1 216 ? -6.121 1.249 -18.047 1 97.81 216 ALA B N 1
ATOM 4175 C CA . ALA B 1 216 ? -6.672 1.533 -16.734 1 97.81 216 ALA B CA 1
ATOM 4176 C C . ALA B 1 216 ? -5.84 2.584 -16 1 97.81 216 ALA B C 1
ATOM 4178 O O . ALA B 1 216 ? -4.652 2.758 -16.297 1 97.81 216 ALA B O 1
ATOM 4179 N N . THR B 1 217 ? -6.488 3.307 -15.055 1 96.19 217 THR B N 1
ATOM 4180 C CA . THR B 1 217 ? -5.809 4.152 -14.078 1 96.19 217 THR B CA 1
ATOM 4181 C C . THR B 1 217 ? -5.805 3.494 -12.703 1 96.19 217 THR B C 1
ATOM 4183 O O . THR B 1 217 ? -6.461 2.471 -12.5 1 96.19 217 THR B O 1
ATOM 4186 N N . VAL B 1 218 ? -5.066 4.031 -11.812 1 95.94 218 VAL B N 1
ATOM 4187 C CA . VAL B 1 218 ? -4.859 3.422 -10.508 1 95.94 218 VAL B CA 1
ATOM 4188 C C . VAL B 1 218 ? -6.184 3.369 -9.742 1 95.94 218 VAL B C 1
ATOM 4190 O O . VAL B 1 218 ? -6.355 2.545 -8.844 1 95.94 218 VAL B O 1
ATOM 4193 N N . GLY B 1 219 ? -7.137 4.152 -10.07 1 95.94 219 GLY B N 1
ATOM 4194 C CA . GLY B 1 219 ? -8.414 4.195 -9.367 1 95.94 219 GLY B CA 1
ATOM 4195 C C . GLY B 1 219 ? -9.477 3.332 -10.023 1 95.94 219 GLY B C 1
ATOM 4196 O O . GLY B 1 219 ? -10.625 3.311 -9.57 1 95.94 219 GLY B O 1
ATOM 4197 N N . ASP B 1 220 ? -9.125 2.51 -10.961 1 97.81 220 ASP B N 1
ATOM 4198 C CA . ASP B 1 220 ? -10.125 1.86 -11.812 1 97.81 220 ASP B CA 1
ATOM 4199 C C . ASP B 1 220 ? -10.453 0.46 -11.297 1 97.81 220 ASP B C 1
ATOM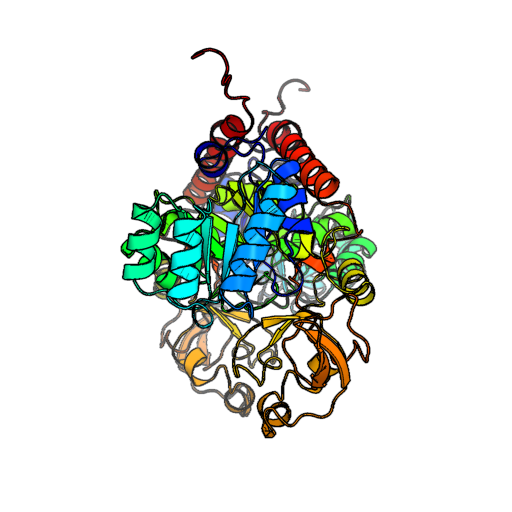 4201 O O . ASP B 1 220 ? -11.234 -0.264 -11.914 1 97.81 220 ASP B O 1
ATOM 4205 N N . THR B 1 221 ? -9.898 -0.015 -10.203 1 98.25 221 THR B N 1
ATOM 4206 C CA . THR B 1 221 ? -10.227 -1.333 -9.672 1 98.25 221 THR B CA 1
ATOM 4207 C C . THR B 1 221 ? -10.953 -1.21 -8.336 1 98.25 221 THR B C 1
ATOM 4209 O O . THR B 1 221 ? -10.938 -0.15 -7.707 1 98.25 221 THR B O 1
ATOM 4212 N N . THR B 1 222 ? -11.586 -2.205 -7.992 1 97.25 222 THR B N 1
ATOM 4213 C CA . THR B 1 222 ? -12.289 -2.27 -6.715 1 97.25 222 THR B CA 1
ATOM 4214 C C . THR B 1 222 ? -12.391 -3.713 -6.227 1 97.25 222 THR B C 1
ATOM 4216 O O . THR B 1 222 ? -12.18 -4.652 -6.996 1 97.25 222 THR B O 1
ATOM 4219 N N . ARG B 1 223 ? -12.578 -3.918 -5.004 1 96.25 223 ARG B N 1
ATOM 4220 C CA . ARG B 1 223 ? -12.875 -5.238 -4.449 1 96.25 223 ARG B CA 1
ATOM 4221 C C . ARG B 1 223 ? -14.375 -5.465 -4.34 1 96.25 223 ARG B C 1
ATOM 4223 O O . ARG B 1 223 ? -15.117 -4.574 -3.91 1 96.25 223 ARG B O 1
ATOM 4230 N N . THR B 1 224 ? -14.805 -6.656 -4.754 1 96.25 224 THR B N 1
ATOM 4231 C CA . THR B 1 224 ? -16.234 -6.949 -4.781 1 96.25 224 THR B CA 1
ATOM 4232 C C . THR B 1 224 ? -16.484 -8.453 -4.68 1 96.25 224 THR B C 1
ATOM 4234 O O . THR B 1 224 ? -15.594 -9.258 -4.992 1 96.25 224 THR B O 1
ATOM 4237 N N . THR B 1 225 ? -17.656 -8.82 -4.176 1 94.88 225 THR B N 1
ATOM 4238 C CA . THR B 1 225 ? -18.078 -10.219 -4.141 1 94.88 225 THR B CA 1
ATOM 4239 C C . THR B 1 225 ? -19.094 -10.508 -5.25 1 94.88 225 THR B C 1
ATOM 4241 O O . THR B 1 225 ? -19.828 -11.492 -5.184 1 94.88 225 THR B O 1
ATOM 4244 N N . LEU B 1 226 ? -19.141 -9.672 -6.234 1 94.69 226 LEU B N 1
ATOM 4245 C CA . LEU B 1 226 ? -20.141 -9.703 -7.281 1 94.69 226 LEU B CA 1
ATOM 4246 C C . LEU B 1 226 ? -19.984 -10.953 -8.148 1 94.69 226 LEU B C 1
ATOM 4248 O O . LEU B 1 226 ? -20.984 -11.547 -8.578 1 94.69 226 LEU B O 1
ATOM 4252 N N . PHE B 1 227 ? -18.766 -11.367 -8.352 1 94.31 227 PHE B N 1
ATOM 4253 C CA . PHE B 1 227 ? -18.5 -12.414 -9.328 1 94.31 227 PHE B CA 1
ATOM 4254 C C . PHE B 1 227 ? -18.312 -13.758 -8.648 1 94.31 227 PHE B C 1
ATOM 4256 O O . PHE B 1 227 ? -17.688 -13.836 -7.582 1 94.31 227 PHE B O 1
ATOM 4263 N N . GLY B 1 228 ? -18.766 -14.797 -9.305 1 87.75 228 GLY B N 1
ATOM 4264 C CA . GLY B 1 228 ? -18.547 -16.156 -8.844 1 87.75 228 GLY B CA 1
ATOM 4265 C C . GLY B 1 228 ? -19.766 -16.75 -8.133 1 87.75 228 GLY B C 1
ATOM 4266 O O . GLY B 1 228 ? -19.641 -17.281 -7.027 1 87.75 228 GLY B O 1
ATOM 4267 N N . PRO B 1 229 ? -20.938 -16.594 -8.766 1 72.5 229 PRO B N 1
ATOM 4268 C CA . PRO B 1 229 ? -22.062 -17.266 -8.125 1 72.5 229 PRO B CA 1
ATOM 4269 C C . PRO B 1 229 ? -21.828 -18.75 -7.922 1 72.5 229 PRO B C 1
ATOM 4271 O O . PRO B 1 229 ? -22.5 -19.391 -7.094 1 72.5 229 PRO B O 1
ATOM 4274 N N . GLU B 1 230 ? -20.828 -19.219 -8.688 1 72 230 GLU B N 1
ATOM 4275 C CA . GLU B 1 230 ? -20.422 -20.609 -8.523 1 72 230 GLU B CA 1
ATOM 4276 C C . GLU B 1 230 ? -19.75 -20.828 -7.168 1 72 230 GLU B C 1
ATOM 4278 O O . GLU B 1 230 ? -19.703 -21.938 -6.664 1 72 230 GLU B O 1
ATOM 4283 N N . MET B 1 231 ? -19.141 -19.812 -6.629 1 74.06 231 MET B N 1
ATOM 4284 C CA . MET B 1 231 ? -18.547 -19.75 -5.297 1 74.06 231 MET B CA 1
ATOM 4285 C C . MET B 1 231 ? -18.859 -18.422 -4.617 1 74.06 231 MET B C 1
ATOM 4287 O O . MET B 1 231 ? -17.984 -17.547 -4.523 1 74.06 231 MET B O 1
ATOM 4291 N N . PRO B 1 232 ? -20.016 -18.406 -4.059 1 78 232 PRO B N 1
ATOM 4292 C CA . PRO B 1 232 ? -20.516 -17.094 -3.631 1 78 232 PRO B CA 1
ATOM 4293 C C . PRO B 1 232 ? -19.719 -16.516 -2.469 1 78 232 PRO B C 1
ATOM 4295 O O . PRO B 1 232 ? -19.172 -17.266 -1.654 1 78 232 PRO B O 1
ATOM 4298 N N . GLY B 1 233 ? -19.609 -15.266 -2.537 1 83.38 233 GLY B N 1
ATOM 4299 C CA . GLY B 1 233 ? -19.109 -14.523 -1.389 1 83.38 233 GLY B CA 1
ATOM 4300 C C . GLY B 1 233 ? -17.609 -14.367 -1.39 1 83.38 233 GLY B C 1
ATOM 4301 O O . GLY B 1 233 ? -17.016 -13.945 -0.391 1 83.38 233 GLY B O 1
ATOM 4302 N N . GLN B 1 234 ? -17.047 -14.773 -2.504 1 88.88 234 GLN B N 1
ATOM 4303 C CA . GLN B 1 234 ? -15.586 -14.672 -2.566 1 88.88 234 GLN B CA 1
ATOM 4304 C C . GLN B 1 234 ? -15.148 -13.281 -3.02 1 88.88 234 GLN B C 1
ATOM 4306 O O . GLN B 1 234 ? -15.492 -12.852 -4.125 1 88.88 234 GLN B O 1
ATOM 4311 N N . LEU B 1 235 ? -14.414 -12.617 -2.139 1 95.12 235 LEU B N 1
ATOM 4312 C CA . LEU B 1 235 ? -13.953 -11.266 -2.426 1 95.12 235 LEU B CA 1
ATOM 4313 C C . LEU B 1 235 ? -12.859 -11.281 -3.492 1 95.12 235 LEU B C 1
ATOM 4315 O O . LEU B 1 235 ? -11.922 -12.078 -3.418 1 95.12 235 LEU B O 1
ATOM 4319 N N . MET B 1 236 ? -13.023 -10.445 -4.562 1 96.5 236 MET B N 1
ATOM 4320 C CA . MET B 1 236 ? -12.07 -10.32 -5.656 1 96.5 236 MET B CA 1
ATOM 4321 C C . MET B 1 236 ? -11.812 -8.859 -6 1 96.5 236 MET B C 1
ATOM 4323 O O . MET B 1 236 ? -12.703 -8.016 -5.84 1 96.5 236 MET B O 1
ATOM 4327 N N . ARG B 1 237 ? -10.648 -8.578 -6.391 1 98.12 237 ARG B N 1
ATOM 4328 C CA . ARG B 1 237 ? -10.406 -7.273 -6.996 1 98.12 237 ARG B CA 1
ATOM 4329 C C . ARG B 1 237 ? -10.477 -7.352 -8.516 1 98.12 237 ARG B C 1
ATOM 4331 O O . ARG B 1 237 ? -9.828 -8.203 -9.133 1 98.12 237 ARG B O 1
ATOM 4338 N N . VAL B 1 238 ? -11.25 -6.41 -9.078 1 98.5 238 VAL B N 1
ATOM 4339 C CA . VAL B 1 238 ? -11.523 -6.43 -10.516 1 98.5 238 VAL B CA 1
ATOM 4340 C C . VAL B 1 238 ? -11.5 -5.004 -11.062 1 98.5 238 VAL B C 1
ATOM 4342 O O . VAL B 1 238 ? -11.594 -4.039 -10.297 1 98.5 238 VAL B O 1
ATOM 4345 N N . LEU B 1 239 ? -11.305 -4.891 -12.352 1 98.62 239 LEU B N 1
ATOM 4346 C CA . LEU B 1 239 ? -11.547 -3.629 -13.039 1 98.62 239 LEU B CA 1
ATOM 4347 C C . LEU B 1 239 ? -13.023 -3.252 -12.977 1 98.62 239 LEU B C 1
ATOM 4349 O O . LEU B 1 239 ? -13.898 -4.109 -13.133 1 98.62 239 LEU B O 1
ATOM 4353 N N . ARG B 1 240 ? -13.211 -1.98 -12.742 1 97.94 240 ARG B N 1
ATOM 4354 C CA . ARG B 1 240 ? -14.586 -1.494 -12.82 1 97.94 240 ARG B CA 1
ATOM 4355 C C . ARG B 1 240 ? -15.086 -1.518 -14.266 1 97.94 240 ARG B C 1
ATOM 4357 O O . ARG B 1 240 ? -14.352 -1.181 -15.188 1 97.94 240 ARG B O 1
ATOM 4364 N N . ASN B 1 241 ? -16.25 -2.027 -14.422 1 97.81 241 ASN B N 1
ATOM 4365 C CA . ASN B 1 241 ? -17 -1.948 -15.664 1 97.81 241 ASN B CA 1
ATOM 4366 C C . ASN B 1 241 ? -18.484 -1.705 -15.406 1 97.81 241 ASN B C 1
ATOM 4368 O O . ASN B 1 241 ? -18.875 -1.296 -14.305 1 97.81 241 ASN B O 1
ATOM 4372 N N . LEU B 1 242 ? -19.344 -1.869 -16.391 1 97.75 242 LEU B N 1
ATOM 4373 C CA . LEU B 1 242 ? -20.75 -1.538 -16.234 1 97.75 242 LEU B CA 1
ATOM 4374 C C . LEU B 1 242 ? -21.391 -2.404 -15.156 1 97.75 242 LEU B C 1
ATOM 4376 O O . LEU B 1 242 ? -22.172 -1.905 -14.336 1 97.75 242 LEU B O 1
ATOM 4380 N N . ALA B 1 243 ? -21.125 -3.689 -15.141 1 96.75 243 ALA B N 1
ATOM 4381 C CA . ALA B 1 243 ? -21.703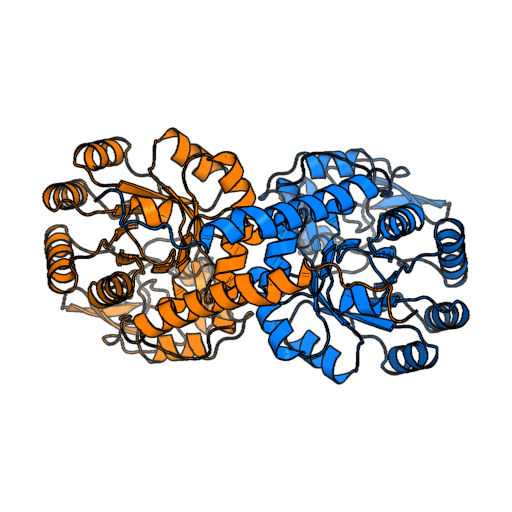 -4.605 -14.164 1 96.75 243 ALA B CA 1
ATOM 4382 C C . ALA B 1 243 ? -21.312 -4.199 -12.742 1 96.75 243 ALA B C 1
ATOM 4384 O O . ALA B 1 243 ? -22.156 -4.137 -11.852 1 96.75 243 ALA B O 1
ATOM 4385 N N . VAL B 1 244 ? -20.047 -3.924 -12.555 1 97.44 244 VAL B N 1
ATOM 4386 C CA . VAL B 1 244 ? -19.547 -3.57 -11.227 1 97.44 244 VAL B CA 1
ATOM 4387 C C . VAL B 1 244 ? -20.156 -2.248 -10.781 1 97.44 244 VAL B C 1
ATOM 4389 O O . VAL B 1 244 ? -20.578 -2.111 -9.625 1 97.44 244 VAL B O 1
ATOM 4392 N N . ASN B 1 245 ? -20.203 -1.273 -11.617 1 97.19 245 ASN B N 1
ATOM 4393 C CA . ASN B 1 245 ? -20.766 0.029 -11.281 1 97.19 245 ASN B CA 1
ATOM 4394 C C . ASN B 1 245 ? -22.25 -0.075 -10.945 1 97.19 245 ASN B C 1
ATOM 4396 O O . ASN B 1 245 ? -22.734 0.633 -10.062 1 97.19 245 ASN B O 1
ATOM 4400 N N . GLN B 1 246 ? -22.922 -0.949 -11.609 1 96 246 GLN B N 1
ATOM 4401 C CA . GLN B 1 246 ? -24.359 -1.064 -11.461 1 96 246 GLN B CA 1
ATOM 4402 C C . GLN B 1 246 ? -24.734 -1.92 -10.25 1 96 246 GLN B C 1
ATOM 4404 O O . GLN B 1 246 ? -25.703 -1.63 -9.547 1 96 246 GLN B O 1
ATOM 4409 N N . TRP B 1 247 ? -23.906 -2.93 -10.023 1 94.25 247 TRP B N 1
ATOM 4410 C CA . TRP B 1 247 ? -24.359 -3.957 -9.094 1 94.25 247 TRP B CA 1
ATOM 4411 C C . TRP B 1 247 ? -23.438 -4.066 -7.891 1 94.25 247 TRP B C 1
ATOM 4413 O O . TRP B 1 247 ? -23.75 -4.746 -6.914 1 94.25 247 TRP B O 1
ATOM 4423 N N . GLY B 1 248 ? -22.344 -3.438 -7.895 1 91.12 248 GLY B N 1
ATOM 4424 C CA . GLY B 1 248 ? -21.328 -3.598 -6.863 1 91.12 248 GLY B CA 1
ATOM 4425 C C . GLY B 1 248 ? -21.844 -3.301 -5.469 1 91.12 248 GLY B C 1
ATOM 4426 O O . GLY B 1 248 ? -21.406 -3.912 -4.496 1 91.12 248 GLY B O 1
ATOM 4427 N N . ASP B 1 249 ? -22.734 -2.398 -5.328 1 86.94 249 ASP B N 1
ATOM 4428 C CA . ASP B 1 249 ? -23.297 -2.021 -4.031 1 86.94 249 ASP B CA 1
ATOM 4429 C C . ASP B 1 249 ? -24.578 -2.787 -3.75 1 86.94 249 ASP B C 1
ATOM 4431 O O . ASP B 1 249 ? -25.234 -2.564 -2.725 1 86.94 249 ASP B O 1
ATOM 4435 N N . ARG B 1 250 ? -24.984 -3.674 -4.668 1 90.69 250 ARG B N 1
ATOM 4436 C CA . ARG B 1 250 ? -26.219 -4.441 -4.547 1 90.69 250 ARG B CA 1
ATOM 4437 C C . ARG B 1 250 ? -25.984 -5.906 -4.902 1 90.69 250 ARG B C 1
ATOM 4439 O O . ARG B 1 250 ? -26.734 -6.484 -5.691 1 90.69 250 ARG B O 1
ATOM 4446 N N . VAL B 1 251 ? -24.984 -6.449 -4.383 1 90.44 251 VAL B N 1
ATOM 4447 C CA . VAL B 1 251 ? -24.531 -7.793 -4.742 1 90.44 251 VAL B CA 1
ATOM 4448 C C . VAL B 1 251 ? -25.625 -8.805 -4.398 1 90.44 251 VAL B C 1
ATOM 4450 O O . VAL B 1 251 ? -25.875 -9.742 -5.156 1 90.44 251 VAL B O 1
ATOM 4453 N N . ALA B 1 252 ? -26.219 -8.594 -3.238 1 85.5 252 ALA B N 1
ATOM 4454 C CA . ALA B 1 252 ? -27.281 -9.508 -2.811 1 85.5 252 ALA B CA 1
ATOM 4455 C C . ALA B 1 252 ? -28.391 -9.594 -3.854 1 85.5 252 ALA B C 1
ATOM 4457 O O . ALA B 1 252 ? -28.906 -10.68 -4.117 1 85.5 252 ALA B O 1
ATOM 4458 N N . ASP B 1 253 ? -28.734 -8.508 -4.469 1 85.88 253 ASP B N 1
ATOM 4459 C CA . ASP B 1 253 ? -29.766 -8.461 -5.496 1 85.88 253 ASP B CA 1
ATOM 4460 C C . ASP B 1 253 ? -29.281 -9.102 -6.793 1 85.88 253 ASP B C 1
ATOM 4462 O O . ASP B 1 253 ? -30.047 -9.781 -7.477 1 85.88 253 ASP B O 1
ATOM 4466 N N . ALA B 1 254 ? -28.062 -8.898 -7.125 1 85.5 254 ALA B N 1
ATOM 4467 C CA . ALA B 1 254 ? -27.484 -9.391 -8.367 1 85.5 254 ALA B CA 1
ATOM 4468 C C . ALA B 1 254 ? -27.359 -10.914 -8.352 1 85.5 254 ALA B C 1
ATOM 4470 O O . ALA B 1 254 ? -27.5 -11.57 -9.383 1 85.5 254 ALA B O 1
ATOM 4471 N N . THR B 1 255 ? -27.172 -11.398 -7.195 1 79.38 255 THR B N 1
ATOM 4472 C CA . THR B 1 255 ? -26.812 -12.812 -7.141 1 79.38 255 THR B CA 1
ATOM 4473 C C . THR B 1 255 ? -27.984 -13.641 -6.609 1 79.38 255 THR B C 1
ATOM 4475 O O . THR B 1 255 ? -27.812 -14.812 -6.285 1 79.38 255 THR B O 1
ATOM 4478 N N . LYS B 1 256 ? -29.125 -12.977 -6.469 1 77.75 256 LYS B N 1
ATOM 4479 C CA . LYS B 1 256 ? -30.297 -13.641 -5.914 1 77.75 256 LYS B CA 1
ATOM 4480 C C . LYS B 1 256 ? 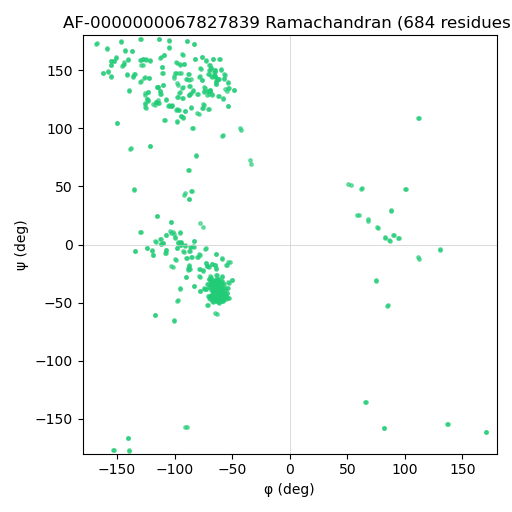-30.688 -14.859 -6.742 1 77.75 256 LYS B C 1
ATOM 4482 O O . LYS B 1 256 ? -31.219 -15.828 -6.211 1 77.75 256 LYS B O 1
ATOM 4487 N N . HIS B 1 257 ? -30.375 -14.875 -7.98 1 72.31 257 HIS B N 1
ATOM 4488 C CA . HIS B 1 257 ? -30.828 -15.961 -8.844 1 72.31 257 HIS B CA 1
ATOM 4489 C C . HIS B 1 257 ? -29.766 -17.047 -8.969 1 72.31 257 HIS B C 1
ATOM 4491 O O . HIS B 1 257 ? -29.953 -18.031 -9.672 1 72.31 257 HIS B O 1
ATOM 4497 N N . GLY B 1 258 ? -28.766 -16.875 -8.383 1 67.94 258 GLY B N 1
ATOM 4498 C CA . GLY B 1 258 ? -27.734 -17.891 -8.352 1 67.94 258 GLY B CA 1
ATOM 4499 C C . GLY B 1 258 ? -27.094 -18.141 -9.711 1 67.94 258 GLY B C 1
ATOM 4500 O O . GLY B 1 258 ? -26.828 -17.203 -10.461 1 67.94 258 GLY B O 1
ATOM 4501 N N . PRO B 1 259 ? -26.938 -19.391 -10.008 1 66.31 259 PRO B N 1
ATOM 4502 C CA . PRO B 1 259 ? -26.219 -19.766 -11.227 1 66.31 259 PRO B CA 1
ATOM 4503 C C . PRO B 1 259 ? -27.094 -19.625 -12.477 1 66.31 259 PRO B C 1
ATOM 4505 O O . PRO B 1 259 ? -26.578 -19.656 -13.602 1 66.31 259 PRO B O 1
ATOM 4508 N N . THR B 1 260 ? -28.312 -19.375 -12.305 1 77.5 260 THR B N 1
ATOM 4509 C CA . THR B 1 260 ? -29.188 -19.266 -13.453 1 77.5 260 THR B CA 1
ATOM 4510 C C . THR B 1 260 ? -29.203 -17.828 -13.984 1 77.5 260 THR B C 1
ATOM 4512 O O . THR B 1 260 ? -30.234 -17.141 -13.938 1 77.5 260 THR B O 1
ATOM 4515 N N . GLN B 1 261 ? -28.047 -17.438 -14.43 1 84.25 261 GLN B N 1
ATOM 4516 C CA . GLN B 1 261 ? -27.891 -16.094 -14.977 1 84.25 261 GLN B CA 1
ATOM 4517 C C . GLN B 1 261 ? -27.953 -16.109 -16.5 1 84.25 261 GLN B C 1
ATOM 4519 O O . GLN B 1 261 ? -27.594 -17.109 -17.125 1 84.25 261 GLN B O 1
ATOM 4524 N N . PRO B 1 262 ? -28.469 -15.07 -17.062 1 90.12 262 PRO B N 1
ATOM 4525 C CA . PRO B 1 262 ? -28.438 -15.008 -18.516 1 90.12 262 PRO B CA 1
ATOM 4526 C C . PRO B 1 262 ? -27.016 -15.062 -19.078 1 90.12 262 PRO B C 1
ATOM 4528 O O . PRO B 1 262 ? -26.062 -14.609 -18.422 1 90.12 262 PRO B O 1
ATOM 4531 N N . ALA B 1 263 ? -26.906 -15.617 -20.266 1 93.88 263 ALA B N 1
ATOM 4532 C CA . ALA B 1 263 ? -25.609 -15.656 -20.938 1 93.88 263 ALA B CA 1
ATOM 4533 C C . ALA B 1 263 ? -25.219 -14.281 -21.469 1 93.88 263 ALA B C 1
ATOM 4535 O O . ALA B 1 263 ? -26.047 -13.578 -22.062 1 93.88 263 ALA B O 1
ATOM 4536 N N . ILE B 1 264 ? -24.016 -13.93 -21.234 1 96 264 ILE B N 1
ATOM 4537 C CA . ILE B 1 264 ? -23.516 -12.648 -21.719 1 96 264 ILE B CA 1
ATOM 4538 C C . ILE B 1 264 ? -22.469 -12.883 -22.812 1 96 264 ILE B C 1
ATOM 4540 O O . ILE B 1 264 ? -21.844 -11.938 -23.297 1 96 264 ILE B O 1
ATOM 4544 N N . GLY B 1 265 ? -22.203 -14.102 -23.141 1 96.81 265 GLY B N 1
ATOM 4545 C CA . GLY B 1 265 ? -21.234 -14.539 -24.125 1 96.81 265 GLY B CA 1
ATOM 4546 C C . GLY B 1 265 ? -21 -16.047 -24.109 1 96.81 265 GLY B C 1
ATOM 4547 O O . GLY B 1 265 ? -21.875 -16.812 -23.703 1 96.81 265 GLY B O 1
ATOM 4548 N N . SER B 1 266 ? -19.891 -16.375 -24.688 1 97 266 SER B N 1
ATOM 4549 C CA . SER B 1 266 ? -19.5 -17.781 -24.703 1 97 266 SER B CA 1
ATOM 4550 C C . SER B 1 266 ? -18 -17.938 -24.578 1 97 266 SER B C 1
ATOM 4552 O O . SER B 1 266 ? -17.25 -16.984 -24.797 1 97 266 SER B O 1
ATOM 4554 N N . THR B 1 267 ? -17.562 -19.109 -24.109 1 96 267 THR B N 1
ATOM 4555 C CA . THR B 1 267 ? -16.156 -19.453 -24.016 1 96 267 THR B CA 1
ATOM 4556 C C . THR B 1 267 ? -15.938 -20.953 -24.25 1 96 267 THR B C 1
ATOM 4558 O O . THR B 1 267 ? -16.891 -21.688 -24.516 1 96 267 THR B O 1
ATOM 4561 N N . ILE B 1 268 ? -14.719 -21.328 -24.281 1 93.38 268 ILE B N 1
ATOM 4562 C CA . ILE B 1 268 ? -14.367 -22.734 -24.438 1 93.38 268 ILE B CA 1
ATOM 4563 C C . ILE B 1 268 ? -13.586 -23.203 -23.219 1 93.38 268 ILE B C 1
ATOM 4565 O O . ILE B 1 268 ? -12.555 -22.625 -22.875 1 93.38 268 ILE B O 1
ATOM 4569 N N . LEU B 1 269 ? -14.078 -24.156 -22.562 1 86.38 269 LEU B N 1
ATOM 4570 C CA . LEU B 1 269 ? -13.406 -24.812 -21.453 1 86.38 269 LEU B CA 1
ATOM 4571 C C . LEU B 1 269 ? -13.336 -26.328 -21.688 1 86.38 269 LEU B C 1
ATOM 4573 O O . LEU B 1 269 ? -14.352 -26.953 -22 1 86.38 269 LEU B O 1
ATOM 4577 N N . GLY B 1 270 ? -12.164 -26.875 -21.531 1 80.56 270 GLY B N 1
ATOM 4578 C CA . GLY B 1 270 ? -12.016 -28.312 -21.766 1 80.56 270 GLY B CA 1
ATOM 4579 C C . GLY B 1 270 ? -12.406 -28.734 -23.172 1 80.56 270 GLY B C 1
ATOM 4580 O O . GLY B 1 270 ? -13 -29.797 -23.359 1 80.56 270 GLY B O 1
ATOM 4581 N N . GLY B 1 271 ? -12.312 -27.859 -23.984 1 85 271 GLY B N 1
ATOM 4582 C CA . GLY B 1 271 ? -12.625 -28.156 -25.375 1 85 271 GLY B CA 1
ATOM 4583 C C . GLY B 1 271 ? -14.094 -28.016 -25.703 1 85 271 GLY B C 1
ATOM 4584 O O . GLY B 1 271 ? -14.516 -28.266 -26.844 1 85 271 GLY B O 1
ATOM 4585 N N . GLN B 1 272 ? -14.836 -27.594 -24.781 1 90.56 272 GLN B N 1
ATOM 4586 C CA . GLN B 1 272 ? -16.281 -27.469 -24.984 1 90.56 272 GLN B CA 1
ATOM 4587 C C . GLN B 1 272 ? -16.719 -26.016 -24.922 1 90.56 272 GLN B C 1
ATOM 4589 O O . GLN B 1 272 ? -16.297 -25.266 -24.031 1 90.56 272 GLN B O 1
ATOM 4594 N N . ALA B 1 273 ? -17.531 -25.719 -25.859 1 93.56 273 ALA B N 1
ATOM 4595 C CA . ALA B 1 273 ? -18.125 -24.375 -25.844 1 93.56 273 ALA B CA 1
ATOM 4596 C C . ALA B 1 273 ? -19.203 -24.281 -24.766 1 93.56 273 ALA B C 1
ATOM 4598 O O . ALA B 1 273 ? -20.062 -25.141 -24.656 1 93.56 273 ALA B O 1
ATOM 4599 N N . LEU B 1 274 ? -19.141 -23.281 -24 1 92 274 LEU B N 1
ATOM 4600 C CA . LEU B 1 274 ? -20.094 -23.062 -22.922 1 92 274 LEU B CA 1
ATOM 4601 C C . LEU B 1 274 ? -20.547 -21.609 -22.875 1 92 274 LEU B C 1
ATOM 4603 O O . LEU B 1 274 ? -19.781 -20.703 -23.219 1 92 274 LEU B O 1
ATOM 4607 N N . PRO B 1 275 ? -21.766 -21.5 -22.516 1 93.31 275 PRO B N 1
ATOM 4608 C CA . PRO B 1 275 ? -22.172 -20.109 -22.297 1 93.31 275 PRO B CA 1
ATOM 4609 C C . PRO B 1 275 ? -21.453 -19.469 -21.109 1 93.31 275 PRO B C 1
ATOM 4611 O O . PRO B 1 275 ? -21.141 -20.156 -20.125 1 93.31 275 PRO B O 1
ATOM 4614 N N . MET B 1 276 ? -21.188 -18.188 -21.25 1 92.5 276 MET B N 1
ATOM 4615 C CA . MET B 1 276 ? -20.672 -17.391 -20.141 1 92.5 276 MET B CA 1
ATOM 4616 C C . MET B 1 276 ? -21.812 -16.719 -19.375 1 92.5 276 MET B C 1
ATOM 4618 O O . MET B 1 276 ? -22.391 -15.742 -19.844 1 92.5 276 MET B O 1
ATOM 4622 N N . PRO B 1 277 ? -22.062 -17.141 -18.203 1 91.62 277 PRO B N 1
ATOM 4623 C CA . PRO B 1 277 ? -23.156 -16.5 -17.484 1 91.62 277 PRO B CA 1
ATOM 4624 C C . PRO B 1 277 ? -22.781 -15.141 -16.906 1 91.62 277 PRO B C 1
ATOM 4626 O O . PRO B 1 277 ? -21.609 -14.906 -16.594 1 91.62 277 PRO B O 1
ATOM 4629 N N . LYS B 1 278 ? -23.781 -14.336 -16.797 1 93.38 278 LYS B N 1
ATOM 4630 C CA . LYS B 1 278 ? -23.578 -13.078 -16.094 1 93.38 278 LYS B CA 1
ATOM 4631 C C . LYS B 1 278 ? -23.047 -13.32 -14.688 1 93.38 278 LYS B C 1
ATOM 4633 O O . LYS B 1 278 ? -23.484 -14.242 -14 1 93.38 278 LYS B O 1
ATOM 4638 N N . PHE B 1 279 ? -21.984 -12.539 -14.273 1 94.38 279 PHE B N 1
ATOM 4639 C CA . PHE B 1 279 ? -21.359 -12.516 -12.953 1 94.38 279 PHE B CA 1
ATOM 4640 C C . PHE B 1 279 ? -20.469 -13.734 -12.758 1 94.38 279 PHE B C 1
ATOM 4642 O O . PHE B 1 279 ? -20.078 -14.047 -11.633 1 94.38 279 PHE B O 1
ATOM 4649 N N . SER B 1 280 ? -20.172 -14.406 -13.875 1 92.38 280 SER B N 1
ATOM 4650 C CA . SER B 1 280 ? -19.234 -15.523 -13.781 1 92.38 280 SER B CA 1
ATOM 4651 C C . SER B 1 280 ? -17.844 -15.055 -13.383 1 92.38 280 SER B C 1
ATOM 4653 O O . SER B 1 280 ? -17.422 -13.953 -13.75 1 92.38 280 SER B O 1
ATOM 4655 N N . ALA B 1 281 ? -17.109 -15.953 -12.68 1 92.56 281 ALA B N 1
ATOM 4656 C CA . ALA B 1 281 ? -15.727 -15.648 -12.312 1 92.56 281 ALA B CA 1
ATOM 4657 C C . ALA B 1 281 ? -14.758 -16.141 -13.375 1 92.56 281 ALA B C 1
ATOM 4659 O O . ALA B 1 281 ? -13.539 -15.953 -13.25 1 92.56 281 ALA B O 1
ATOM 4660 N N . ILE B 1 282 ? -15.25 -16.734 -14.398 1 93 282 ILE B N 1
ATOM 4661 C CA . ILE B 1 282 ? -14.398 -17.188 -15.492 1 93 282 ILE B CA 1
ATOM 4662 C C . ILE B 1 282 ? -13.805 -15.984 -16.219 1 93 282 ILE B C 1
ATOM 4664 O O . ILE B 1 282 ? -14.531 -15.055 -16.578 1 93 282 ILE B O 1
ATOM 4668 N N . LEU B 1 283 ? -12.531 -16.047 -16.375 1 96.62 283 LEU B N 1
ATOM 4669 C CA . LEU B 1 283 ? -11.859 -14.922 -17.016 1 96.62 283 LEU B CA 1
ATOM 4670 C C . LEU B 1 283 ? -11.859 -15.094 -18.531 1 96.62 283 LEU B C 1
ATOM 4672 O O . LEU B 1 283 ? -11.711 -16.203 -19.031 1 96.62 283 LEU B O 1
ATOM 4676 N N . PRO B 1 284 ? -12.031 -14.031 -19.234 1 97.88 284 PRO B N 1
ATOM 4677 C CA . PRO B 1 284 ? -12.07 -14.148 -20.688 1 97.88 284 PRO B CA 1
ATOM 4678 C C . PRO B 1 284 ? -10.703 -14.477 -21.297 1 97.88 284 PRO B C 1
ATOM 4680 O O . PRO B 1 284 ? -9.711 -13.812 -20.969 1 97.88 284 PRO B O 1
ATOM 4683 N N . THR B 1 285 ? -10.695 -15.43 -22.141 1 97.75 285 THR B N 1
ATOM 4684 C CA . THR B 1 285 ? -9.539 -15.883 -22.906 1 97.75 285 THR B CA 1
ATOM 4685 C C . THR B 1 285 ? -9.742 -15.609 -24.406 1 97.75 285 THR B C 1
ATOM 4687 O O . THR B 1 285 ? -10.781 -15.078 -24.797 1 97.75 285 THR B O 1
ATOM 4690 N N . PRO B 1 286 ? -8.727 -15.922 -25.203 1 97.81 286 PRO B N 1
ATOM 4691 C CA . PRO B 1 286 ? -8.906 -15.711 -26.641 1 97.81 286 PRO B CA 1
ATOM 4692 C C . PRO B 1 286 ? -10.078 -16.5 -27.219 1 97.81 286 PRO B C 1
ATOM 4694 O O . PRO B 1 286 ? -10.562 -16.188 -28.312 1 97.81 286 PRO B O 1
ATOM 4697 N N . ASP B 1 287 ? -10.609 -17.422 -26.453 1 97.25 287 ASP B N 1
ATOM 4698 C CA . ASP B 1 287 ? -11.719 -18.266 -26.906 1 97.25 287 ASP B CA 1
ATOM 4699 C C . ASP B 1 287 ? -13.055 -17.672 -26.453 1 97.25 287 ASP B C 1
ATOM 4701 O O . ASP B 1 287 ? -14.109 -18.266 -26.719 1 97.25 287 ASP B O 1
ATOM 4705 N N . THR B 1 288 ? -12.969 -16.547 -25.812 1 97.94 288 THR B N 1
ATOM 4706 C CA . THR B 1 288 ? -14.172 -15.953 -25.25 1 97.94 288 THR B CA 1
ATOM 4707 C C . THR B 1 288 ? -14.742 -14.883 -26.172 1 97.94 288 THR B C 1
ATOM 4709 O O . THR B 1 288 ? -13.992 -14.117 -26.781 1 97.94 288 THR B O 1
ATOM 4712 N N . SER B 1 289 ? -16.062 -14.875 -26.297 1 97.69 289 SER B N 1
ATOM 4713 C CA . SER B 1 289 ? -16.797 -13.797 -26.953 1 97.69 289 SER B CA 1
ATOM 4714 C C . SER B 1 289 ? -17.922 -13.289 -26.078 1 97.69 289 SER B C 1
ATOM 4716 O O . SER B 1 289 ? -18.375 -13.984 -25.172 1 97.69 289 SER B O 1
ATOM 4718 N N . GLY B 1 290 ? -18.266 -12.023 -26.344 1 97.62 290 GLY B N 1
ATOM 4719 C CA . GLY B 1 290 ? -19.406 -11.492 -25.609 1 97.62 290 GLY B CA 1
ATOM 4720 C C . GLY B 1 290 ? -19.188 -10.078 -25.094 1 97.62 290 GLY B C 1
ATOM 4721 O O . GLY B 1 290 ? -18.422 -9.312 -25.688 1 97.62 290 GLY B O 1
ATOM 4722 N N . ASP B 1 291 ? -19.875 -9.719 -24.031 1 97.88 291 ASP B N 1
ATOM 4723 C CA . ASP B 1 291 ? -19.906 -8.352 -23.531 1 97.88 291 ASP B CA 1
ATOM 4724 C C . ASP B 1 291 ? -18.922 -8.164 -22.391 1 97.88 291 ASP B C 1
ATOM 4726 O O . ASP B 1 291 ? -19.234 -8.461 -21.234 1 97.88 291 ASP B O 1
ATOM 4730 N N . PHE B 1 292 ? -17.891 -7.527 -22.672 1 97.56 292 PHE B N 1
ATOM 4731 C CA . PHE B 1 292 ? -16.812 -7.344 -21.703 1 97.56 292 PHE B CA 1
ATOM 4732 C C . PHE B 1 292 ? -17.219 -6.344 -20.625 1 97.56 292 PHE B C 1
ATOM 4734 O O . PHE B 1 292 ? -16.578 -6.258 -19.578 1 97.56 292 PHE B O 1
ATOM 4741 N N . GLU B 1 293 ? -18.234 -5.586 -20.828 1 98 293 GLU B N 1
ATOM 4742 C CA . GLU B 1 293 ? -18.781 -4.68 -19.828 1 98 293 GLU B CA 1
ATOM 4743 C C . GLU B 1 293 ? -19.531 -5.441 -18.734 1 98 293 GLU B C 1
ATOM 4745 O O . GLU B 1 293 ? -19.938 -4.859 -17.734 1 98 293 GLU B O 1
ATOM 4750 N N . GLU B 1 294 ? -19.609 -6.746 -18.938 1 97.19 294 GLU B N 1
ATOM 4751 C CA . GLU B 1 294 ? -20.328 -7.57 -17.969 1 97.19 294 GLU B CA 1
ATOM 4752 C C . GLU B 1 294 ? -19.453 -8.68 -17.422 1 97.19 294 GLU B C 1
ATOM 4754 O O . GLU B 1 294 ? -19.859 -9.422 -16.516 1 97.19 294 GLU B O 1
ATOM 4759 N N . MET B 1 295 ? -18.25 -8.82 -17.875 1 97.38 295 MET B N 1
ATOM 4760 C CA . MET B 1 295 ? -17.406 -9.961 -17.516 1 97.38 295 MET B CA 1
ATOM 4761 C C . MET B 1 295 ? -16.484 -9.617 -16.344 1 97.38 295 MET B C 1
ATOM 4763 O O . MET B 1 295 ? -16.203 -8.445 -16.094 1 97.38 295 MET B O 1
ATOM 4767 N N . CYS B 1 296 ? -16.078 -10.656 -15.633 1 97.25 296 CYS B N 1
ATOM 4768 C CA . CYS B 1 296 ? -15.086 -10.531 -14.578 1 97.25 296 CYS B CA 1
ATOM 4769 C C . CYS B 1 296 ? -13.703 -10.25 -15.156 1 97.25 296 CYS B C 1
ATOM 4771 O O . CYS B 1 296 ? -13.172 -11.062 -15.922 1 97.25 296 CYS B O 1
ATOM 4773 N N . LEU B 1 297 ? -13.164 -9.109 -14.844 1 98.44 297 LEU B N 1
ATOM 4774 C CA . LEU B 1 297 ? -11.836 -8.711 -15.297 1 98.44 297 LEU B CA 1
ATOM 4775 C C . LEU B 1 297 ? -10.922 -8.422 -14.109 1 98.44 297 LEU B C 1
ATOM 4777 O O . LEU B 1 297 ? -10.703 -7.266 -13.742 1 98.44 297 LEU B O 1
ATOM 4781 N N . THR B 1 298 ? -10.336 -9.492 -13.602 1 98.31 298 THR B N 1
ATOM 4782 C CA . THR B 1 298 ? -9.484 -9.344 -12.422 1 98.31 298 THR B CA 1
ATOM 4783 C C . THR B 1 298 ? -8.211 -8.586 -12.766 1 98.31 298 THR B C 1
ATOM 4785 O O . THR B 1 298 ? -7.605 -8.82 -13.812 1 98.31 298 THR B O 1
ATOM 4788 N N . ALA B 1 299 ? -7.855 -7.609 -11.969 1 98.62 299 ALA B N 1
ATOM 4789 C CA . ALA B 1 299 ? -6.637 -6.809 -12.086 1 98.62 299 ALA B CA 1
ATOM 4790 C C . ALA B 1 299 ? -6.336 -6.078 -10.781 1 98.62 299 ALA B C 1
ATOM 4792 O O . ALA B 1 299 ? -7.254 -5.727 -10.031 1 98.62 299 ALA B O 1
ATOM 4793 N N . GLY B 1 300 ? -5.066 -5.93 -10.555 1 98.44 300 GLY B N 1
ATOM 4794 C CA . GLY B 1 300 ? -4.66 -5.188 -9.375 1 98.44 300 GLY B CA 1
ATOM 4795 C C . GLY B 1 300 ? -4.66 -3.686 -9.578 1 98.44 300 GLY B C 1
ATOM 4796 O O . GLY B 1 300 ? -4.797 -3.211 -10.711 1 98.44 300 GLY B O 1
ATOM 4797 N N . GLU B 1 301 ? -4.445 -2.951 -8.5 1 97.69 301 GLU B N 1
ATOM 4798 C CA . GLU B 1 301 ? -4.465 -1.491 -8.484 1 97.69 301 GLU B CA 1
ATOM 4799 C C . GLU B 1 301 ? -3.426 -0.912 -9.438 1 97.69 301 GLU B C 1
ATOM 4801 O O . GLU B 1 301 ? -3.67 0.108 -10.086 1 97.69 301 GLU B O 1
ATOM 4806 N N . SER B 1 302 ? -2.332 -1.578 -9.578 1 98.12 302 SER B N 1
ATOM 4807 C CA . SER B 1 302 ? -1.2 -1.018 -10.312 1 98.12 302 SER B CA 1
ATOM 4808 C C . SER B 1 302 ? -1.35 -1.234 -11.812 1 98.12 302 SER B C 1
ATOM 4810 O O . SER B 1 302 ? -0.43 -0.946 -12.578 1 98.12 302 SER B O 1
ATOM 4812 N N . SER B 1 303 ? -2.543 -1.851 -12.227 1 98.31 303 SER B N 1
ATOM 4813 C CA . SER B 1 303 ? -2.836 -1.794 -13.656 1 98.31 303 SER B CA 1
ATOM 4814 C C . SER B 1 303 ? -2.713 -0.37 -14.188 1 98.31 303 SER B C 1
ATOM 4816 O O . SER B 1 303 ? -2.307 -0.164 -15.328 1 98.31 303 SER B O 1
ATOM 4818 N N . GLY B 1 304 ? -2.992 0.552 -13.336 1 96.88 304 GLY B N 1
ATOM 4819 C CA . GLY B 1 304 ? -2.904 1.963 -13.672 1 96.88 304 GLY B CA 1
ATOM 4820 C C . GLY B 1 304 ? -1.493 2.41 -14 1 96.88 304 GLY B C 1
ATOM 4821 O O . GLY B 1 304 ? -1.287 3.523 -14.492 1 96.88 304 GLY B O 1
ATOM 4822 N N . ASN B 1 305 ? -0.499 1.566 -13.805 1 98.31 305 ASN B N 1
ATOM 4823 C CA . ASN B 1 305 ? 0.898 1.894 -14.07 1 98.31 305 ASN B CA 1
ATOM 4824 C C . ASN B 1 305 ? 1.486 1.011 -15.164 1 98.31 305 ASN B C 1
ATOM 4826 O O . ASN B 1 305 ? 2.695 1.033 -15.406 1 98.31 305 ASN B O 1
ATOM 4830 N N . ILE B 1 306 ? 0.678 0.132 -15.766 1 98.56 306 ILE B N 1
ATOM 4831 C CA . ILE B 1 306 ? 1.082 -0.689 -16.906 1 98.56 306 ILE B CA 1
ATOM 4832 C C . ILE B 1 306 ? 0.691 0.005 -18.203 1 98.56 306 ILE B C 1
ATOM 4834 O O . ILE B 1 306 ? -0.484 0.308 -18.422 1 98.56 306 ILE B O 1
ATOM 4838 N N . THR B 1 307 ? 1.662 0.185 -19.109 1 96.75 307 THR B N 1
ATOM 4839 C CA . THR B 1 307 ? 1.36 1.04 -20.25 1 96.75 307 THR B CA 1
ATOM 4840 C C . THR B 1 307 ? 1.5 0.264 -21.547 1 96.75 307 THR B C 1
ATOM 4842 O O . THR B 1 307 ? 1.224 0.796 -22.625 1 96.75 307 THR B O 1
ATOM 4845 N N . ALA B 1 308 ? 1.968 -0.986 -21.438 1 98.31 308 ALA B N 1
ATOM 4846 C CA . ALA B 1 308 ? 2.174 -1.73 -22.688 1 98.31 308 ALA B CA 1
ATOM 4847 C C . ALA B 1 308 ? 2.162 -3.234 -22.422 1 98.31 308 ALA B C 1
ATOM 4849 O O . ALA B 1 308 ? 2.51 -3.688 -21.328 1 98.31 308 ALA B O 1
ATOM 4850 N N . ILE B 1 309 ? 1.69 -3.947 -23.453 1 98.75 309 ILE B N 1
ATOM 4851 C CA . ILE B 1 309 ? 1.859 -5.395 -23.5 1 98.75 309 ILE B CA 1
ATOM 4852 C C . ILE B 1 309 ? 3.264 -5.734 -24 1 98.75 309 ILE B C 1
ATOM 4854 O O . ILE B 1 309 ? 3.723 -5.184 -25 1 98.75 309 ILE B O 1
ATOM 4858 N N . LYS B 1 310 ? 3.975 -6.57 -23.297 1 98.75 310 LYS B N 1
ATOM 4859 C CA . LYS B 1 310 ? 5.336 -6.961 -23.656 1 98.75 310 LYS B CA 1
ATOM 4860 C C . LYS B 1 310 ? 5.535 -8.461 -23.484 1 98.75 310 LYS B C 1
ATOM 4862 O O . LYS B 1 310 ? 4.707 -9.141 -22.875 1 98.75 310 LYS B O 1
ATOM 4867 N N . SER B 1 311 ? 6.617 -8.992 -24.031 1 98.88 311 SER B N 1
ATOM 4868 C CA . SER B 1 311 ? 6.945 -10.391 -23.766 1 98.88 311 SER B CA 1
ATOM 4869 C C . SER B 1 311 ? 7.348 -10.609 -22.312 1 98.88 311 SER B C 1
ATOM 4871 O O . SER B 1 311 ? 7.852 -9.688 -21.656 1 98.88 311 SER B O 1
ATOM 4873 N N . ALA B 1 312 ? 7.113 -11.805 -21.812 1 98.88 312 ALA B N 1
ATOM 4874 C CA . ALA B 1 312 ? 7.543 -12.133 -20.453 1 98.88 312 ALA B CA 1
ATOM 4875 C C . ALA B 1 312 ? 9.031 -11.859 -20.266 1 98.88 312 ALA B C 1
ATOM 4877 O O . ALA B 1 312 ? 9.445 -11.32 -19.234 1 98.88 312 ALA B O 1
ATOM 4878 N N . ARG B 1 313 ? 9.805 -12.203 -21.25 1 98.75 313 ARG B N 1
ATOM 4879 C CA . ARG B 1 313 ? 11.242 -11.977 -21.203 1 98.75 313 ARG B CA 1
ATOM 4880 C C . ARG B 1 313 ? 11.555 -10.492 -21.031 1 98.75 313 ARG B C 1
ATOM 4882 O O . ARG B 1 313 ? 12.383 -10.117 -20.203 1 98.75 313 ARG B O 1
ATOM 4889 N N . ASP B 1 314 ? 10.922 -9.641 -21.844 1 98.88 314 ASP B N 1
ATOM 4890 C CA . ASP B 1 314 ? 11.164 -8.203 -21.766 1 98.88 314 ASP B CA 1
ATOM 4891 C C . ASP B 1 314 ? 10.711 -7.641 -20.422 1 98.88 314 ASP B C 1
ATOM 4893 O O . ASP B 1 314 ? 11.359 -6.754 -19.859 1 98.88 314 ASP B O 1
ATOM 4897 N N . ILE B 1 315 ? 9.602 -8.109 -19.906 1 98.88 315 ILE B N 1
ATOM 4898 C CA . ILE B 1 315 ? 9.094 -7.672 -18.625 1 98.88 315 ILE B CA 1
ATOM 4899 C C . ILE B 1 315 ? 10.125 -7.965 -17.531 1 98.88 315 ILE B C 1
ATOM 4901 O O . ILE B 1 315 ? 10.492 -7.078 -16.766 1 98.88 315 ILE B O 1
ATOM 4905 N N . LEU B 1 316 ? 10.641 -9.203 -17.516 1 98.81 316 LEU B N 1
ATOM 4906 C CA . LEU B 1 316 ? 11.625 -9.578 -16.516 1 98.81 316 LEU B CA 1
ATOM 4907 C C . LEU B 1 316 ? 12.898 -8.75 -16.656 1 98.81 316 LEU B C 1
ATOM 4909 O O . LEU B 1 316 ? 13.438 -8.258 -15.664 1 98.81 316 LEU B O 1
ATOM 4913 N N . TRP B 1 317 ? 13.289 -8.609 -17.875 1 98.44 317 TRP B N 1
ATOM 4914 C CA . TRP B 1 317 ? 14.508 -7.855 -18.156 1 98.44 317 TRP B CA 1
ATOM 4915 C C . TRP B 1 317 ? 14.367 -6.41 -17.688 1 98.44 317 TRP B C 1
ATOM 4917 O O . TRP B 1 317 ? 15.258 -5.875 -17.016 1 98.44 317 TRP B O 1
ATOM 4927 N N . GLU B 1 318 ? 13.297 -5.781 -17.984 1 98.5 318 GLU B N 1
ATOM 4928 C CA . GLU B 1 318 ? 13.078 -4.383 -17.625 1 98.5 318 GLU B CA 1
ATOM 4929 C C . GLU B 1 318 ? 12.961 -4.219 -16.109 1 98.5 318 GLU B C 1
ATOM 4931 O O . GLU B 1 318 ? 13.508 -3.279 -15.539 1 98.5 318 GLU B O 1
ATOM 4936 N N . MET B 1 319 ? 12.227 -5.117 -15.492 1 98.62 319 MET B N 1
ATOM 4937 C CA . MET B 1 319 ? 12.062 -5.051 -14.039 1 98.62 319 MET B CA 1
ATOM 4938 C C . MET B 1 319 ? 13.406 -5.195 -13.336 1 98.62 319 MET B C 1
ATOM 4940 O O . MET B 1 319 ? 13.734 -4.41 -12.445 1 98.62 319 MET B O 1
ATOM 4944 N N . GLU B 1 320 ? 14.148 -6.176 -13.758 1 97.75 320 GLU B N 1
ATOM 4945 C CA . GLU B 1 320 ? 15.438 -6.426 -13.125 1 97.75 320 GLU B CA 1
ATOM 4946 C C . GLU B 1 320 ? 16.406 -5.262 -13.359 1 97.75 320 GLU B C 1
ATOM 4948 O O . GLU B 1 320 ? 17.078 -4.809 -12.43 1 97.75 320 GLU B O 1
ATOM 4953 N N . ASN B 1 321 ? 16.469 -4.797 -14.594 1 97.38 321 ASN B N 1
ATOM 4954 C CA . ASN B 1 321 ? 17.406 -3.73 -14.922 1 97.38 321 ASN B CA 1
ATOM 4955 C C . ASN B 1 321 ? 17.031 -2.424 -14.227 1 97.38 321 ASN B C 1
ATOM 4957 O O . ASN B 1 321 ? 17.906 -1.678 -13.789 1 97.38 321 ASN B O 1
ATOM 4961 N N . GLU B 1 322 ? 15.773 -2.172 -14.188 1 97.88 322 GLU B N 1
ATOM 4962 C CA . GLU B 1 322 ? 15.336 -0.979 -13.469 1 97.88 322 GLU B CA 1
ATOM 4963 C C . GLU B 1 322 ? 15.672 -1.074 -11.984 1 97.88 322 GLU B C 1
ATOM 4965 O O . GLU B 1 322 ? 16.078 -0.087 -11.367 1 97.88 322 GLU B O 1
ATOM 4970 N N . ALA B 1 323 ? 15.461 -2.215 -11.422 1 98 323 ALA B N 1
ATOM 4971 C CA . ALA B 1 323 ? 15.805 -2.424 -10.016 1 98 323 ALA B CA 1
ATOM 4972 C C . ALA B 1 323 ? 17.297 -2.215 -9.781 1 98 323 ALA B C 1
ATOM 4974 O O . ALA B 1 323 ? 17.688 -1.523 -8.844 1 98 323 ALA B O 1
ATOM 4975 N N . LEU B 1 324 ? 18.109 -2.783 -10.664 1 96.19 324 LEU B N 1
ATOM 4976 C CA . LEU B 1 324 ? 19.562 -2.666 -10.539 1 96.19 324 LEU B CA 1
ATOM 4977 C C . LEU B 1 324 ? 20.016 -1.216 -10.695 1 96.19 324 LEU B C 1
ATOM 4979 O O . LEU B 1 324 ? 20.859 -0.738 -9.938 1 96.19 324 LEU B O 1
ATOM 4983 N N . ASP B 1 325 ? 19.422 -0.525 -11.641 1 95.56 325 ASP B N 1
ATOM 4984 C CA . ASP B 1 325 ? 19.75 0.885 -11.852 1 95.56 325 ASP B CA 1
ATOM 4985 C C . ASP B 1 325 ? 19.391 1.715 -10.617 1 95.56 325 ASP B C 1
ATOM 4987 O O . ASP B 1 325 ? 20.156 2.592 -10.211 1 95.56 325 ASP B O 1
ATOM 4991 N N . LEU B 1 326 ? 18.266 1.418 -10.07 1 95.81 326 LEU B N 1
ATOM 4992 C CA . LEU B 1 326 ? 17.812 2.137 -8.883 1 95.81 326 LEU B CA 1
ATOM 4993 C C . LEU B 1 326 ? 18.75 1.913 -7.711 1 95.81 326 LEU B C 1
ATOM 4995 O O . LEU B 1 326 ? 19.141 2.865 -7.027 1 95.81 326 LEU B O 1
ATOM 4999 N N . LEU B 1 327 ? 19.109 0.691 -7.492 1 94.19 327 LEU B N 1
ATOM 5000 C CA . LEU B 1 327 ? 19.922 0.325 -6.34 1 94.19 327 LEU B CA 1
ATOM 5001 C C . LEU B 1 327 ? 21.359 0.818 -6.516 1 94.19 327 LEU B C 1
ATOM 5003 O O . LEU B 1 327 ? 22 1.221 -5.543 1 94.19 327 LEU B O 1
ATOM 5007 N N . THR B 1 328 ? 21.844 0.817 -7.746 1 90.81 328 THR B N 1
ATOM 5008 C CA . THR B 1 328 ? 23.25 1.085 -7.996 1 90.81 328 THR B CA 1
ATOM 5009 C C . THR B 1 328 ? 23.484 2.578 -8.211 1 90.81 328 THR B C 1
ATOM 5011 O O . THR B 1 328 ? 24.547 3.098 -7.855 1 90.81 328 THR B O 1
ATOM 5014 N N . TYR B 1 329 ? 22.469 3.279 -8.695 1 89.38 329 TYR B N 1
ATOM 5015 C CA . TYR B 1 329 ? 22.703 4.676 -9.047 1 89.38 329 TYR B CA 1
ATOM 5016 C C . TYR B 1 329 ? 21.859 5.605 -8.188 1 89.38 329 TYR B C 1
ATOM 5018 O O . TYR B 1 329 ? 22.391 6.289 -7.301 1 89.38 329 TYR B O 1
ATOM 5026 N N . ARG B 1 330 ? 20.688 5.52 -8.227 1 86.62 330 ARG B N 1
ATOM 5027 C CA . ARG B 1 330 ? 19.844 6.527 -7.59 1 86.62 330 ARG B CA 1
ATOM 5028 C C . ARG B 1 330 ? 19.906 6.41 -6.07 1 86.62 330 ARG B C 1
ATOM 5030 O O . ARG B 1 330 ? 20.188 7.391 -5.375 1 86.62 330 ARG B O 1
ATOM 5037 N N . LEU B 1 331 ? 19.672 5.242 -5.598 1 91.19 331 LEU B N 1
ATOM 5038 C CA . LEU B 1 331 ? 19.594 5.086 -4.148 1 91.19 331 LEU B CA 1
ATOM 5039 C C . LEU B 1 331 ? 20.984 5.117 -3.52 1 91.19 331 LEU B C 1
ATOM 5041 O O . LEU B 1 331 ? 21.125 5.496 -2.355 1 91.19 331 LEU B O 1
ATOM 5045 N N . GLN B 1 332 ? 21.938 4.82 -4.297 1 84.75 332 GLN B N 1
ATOM 5046 C CA . GLN B 1 332 ? 23.312 4.98 -3.809 1 84.75 332 GLN B CA 1
ATOM 5047 C C . GLN B 1 332 ? 23.703 6.453 -3.76 1 84.75 332 GLN B C 1
ATOM 5049 O O . GLN B 1 332 ? 24.391 6.887 -2.828 1 84.75 332 GLN B O 1
ATOM 5054 N N . ALA B 1 333 ? 23.266 7.16 -4.699 1 86.62 333 ALA B N 1
ATOM 5055 C CA . ALA B 1 333 ? 23.609 8.578 -4.77 1 86.62 333 ALA B CA 1
ATOM 5056 C C . ALA B 1 333 ? 23.047 9.344 -3.572 1 86.62 333 ALA B C 1
ATOM 5058 O O . ALA B 1 333 ? 23.672 10.289 -3.086 1 86.62 333 ALA B O 1
ATOM 5059 N N . ILE B 1 334 ? 21.984 8.883 -3.082 1 89.88 334 ILE B N 1
ATOM 5060 C CA . ILE B 1 334 ? 21.312 9.625 -2.014 1 89.88 334 ILE B CA 1
ATOM 5061 C C . ILE B 1 334 ? 22.031 9.367 -0.688 1 89.88 334 ILE B C 1
ATOM 5063 O O . ILE B 1 334 ? 21.812 10.078 0.294 1 89.88 334 ILE B O 1
ATOM 5067 N N . THR B 1 335 ? 22.781 8.289 -0.609 1 87.69 335 THR B N 1
ATOM 5068 C CA . THR B 1 335 ? 23.484 7.949 0.623 1 87.69 335 THR B CA 1
ATOM 5069 C C . THR B 1 335 ? 24.844 8.633 0.668 1 87.69 335 THR B C 1
ATOM 5071 O O . THR B 1 335 ? 25.531 8.609 1.698 1 87.69 335 THR B O 1
ATOM 5074 N N . LYS B 1 336 ? 25.422 9.125 -0.492 1 76.56 336 LYS B N 1
ATOM 5075 C CA . LYS B 1 336 ? 26.75 9.711 -0.552 1 76.56 336 LYS B CA 1
ATOM 5076 C C . LYS B 1 336 ? 26.75 11.156 -0.048 1 76.56 336 LYS B C 1
ATOM 5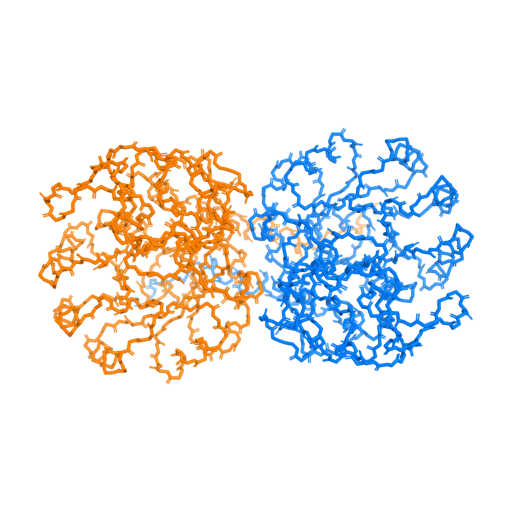078 O O . LYS B 1 336 ? 25.781 11.891 -0.268 1 76.56 336 LYS B O 1
ATOM 5083 N N . GLU B 1 337 ? 27.453 11.422 1.202 1 59.94 337 GLU B N 1
ATOM 5084 C CA . GLU B 1 337 ? 27.641 12.734 1.829 1 59.94 337 GLU B CA 1
ATOM 5085 C C . GLU B 1 337 ? 28 13.797 0.794 1 59.94 337 GLU B C 1
ATOM 5087 O O . GLU B 1 337 ? 28.906 13.594 -0.024 1 59.94 337 GLU B O 1
ATOM 5092 N N . GLN B 1 338 ? 27.031 14.633 0.314 1 50.19 338 GLN B N 1
ATOM 5093 C CA . GLN B 1 338 ? 27.484 15.789 -0.461 1 50.19 338 GLN B CA 1
ATOM 5094 C C . GLN B 1 338 ? 28.438 16.656 0.353 1 50.19 338 GLN B C 1
ATOM 5096 O O . GLN B 1 338 ? 28.156 16.984 1.507 1 50.19 338 GLN B O 1
ATOM 5101 N N . ASN B 1 339 ? 29.688 16.453 0.23 1 40.59 339 ASN B N 1
ATOM 5102 C CA . ASN B 1 339 ? 30.672 17.406 0.738 1 40.59 339 ASN B CA 1
ATOM 5103 C C . ASN B 1 339 ? 30.156 18.844 0.614 1 40.59 339 ASN B C 1
ATOM 5105 O O . ASN B 1 339 ? 30.062 19.375 -0.491 1 40.59 339 ASN B O 1
ATOM 5109 N N . LEU B 1 340 ? 29.266 19.25 1.274 1 38.34 340 LEU B N 1
ATOM 5110 C CA . LEU B 1 340 ? 28.906 20.641 1.428 1 38.34 340 LEU B CA 1
ATOM 5111 C C . LEU B 1 340 ? 30.109 21.484 1.834 1 38.34 340 LEU B C 1
ATOM 5113 O O . LEU B 1 340 ? 29.984 22.688 2.068 1 38.34 340 LEU B O 1
ATOM 5117 N N . MET B 1 341 ? 31.25 21.109 2.295 1 32.66 341 MET B N 1
ATOM 5118 C CA . MET B 1 341 ? 32.281 22.062 2.695 1 32.66 341 MET B CA 1
ATOM 5119 C C . MET B 1 341 ? 32.75 22.891 1.502 1 32.66 341 MET B C 1
ATOM 5121 O O . MET B 1 341 ? 33.531 23.844 1.665 1 32.66 341 MET B O 1
ATOM 5125 N N . ALA B 1 342 ? 33.281 22.359 0.449 1 32.19 342 ALA B N 1
ATOM 5126 C CA . ALA B 1 342 ? 34.312 23.109 -0.263 1 32.19 342 ALA B CA 1
ATOM 5127 C C . ALA B 1 342 ? 33.781 24.453 -0.751 1 32.19 342 ALA B C 1
ATOM 5129 O O . ALA B 1 342 ? 34.531 25.234 -1.366 1 32.19 342 ALA B O 1
ATOM 5130 N N . ALA B 1 343 ? 32.562 24.484 -1.226 1 31.48 343 ALA B N 1
ATOM 5131 C CA . ALA B 1 343 ? 32.469 25.828 -1.818 1 31.48 343 ALA B CA 1
ATOM 5132 C C . ALA B 1 343 ? 32.312 26.891 -0.741 1 31.48 343 ALA B C 1
ATOM 5134 O O . ALA B 1 343 ? 31.734 27.953 -0.983 1 31.48 343 ALA B O 1
ATOM 5135 N N . GLY B 1 344 ? 32.594 26.5 0.478 1 19.53 344 GLY B N 1
ATOM 5136 C CA . GLY B 1 344 ? 32.969 27.719 1.183 1 19.53 344 GLY B CA 1
ATOM 5137 C C . GLY B 1 344 ? 34.281 28.297 0.734 1 19.53 344 GLY B C 1
ATOM 5138 O O . GLY B 1 344 ? 35.219 27.547 0.421 1 19.53 344 GLY B O 1
#

Solvent-accessible surface area (backbone atoms only — not comparable to full-atom values): 33455 Å² total; per-residue (Å²): 91,46,55,36,69,52,10,63,74,60,72,32,54,32,43,45,28,41,40,35,38,63,83,24,21,37,43,63,27,14,20,40,27,15,71,58,25,24,33,7,14,20,33,48,62,95,46,55,47,70,53,44,53,50,46,53,51,51,24,51,75,67,25,95,52,54,40,33,40,28,34,50,33,88,79,57,53,71,62,44,52,50,46,42,43,76,67,50,40,53,30,40,35,34,25,96,46,82,67,61,66,65,58,54,52,54,31,44,74,54,67,20,41,40,34,38,48,32,34,44,64,69,50,38,51,50,43,52,75,71,63,47,63,30,37,34,40,35,10,55,33,23,40,29,80,44,77,30,54,33,44,38,80,36,41,41,42,49,40,40,64,70,35,58,85,50,49,30,26,37,22,34,39,41,70,42,14,37,41,49,46,20,39,45,46,39,55,29,34,31,37,38,22,47,55,50,45,49,29,20,69,52,23,40,42,12,68,67,58,38,50,51,41,38,70,33,47,42,61,41,42,48,76,42,48,58,38,16,54,89,50,68,73,42,40,22,15,21,48,65,40,57,45,47,73,72,31,56,92,39,37,72,70,69,49,66,61,44,76,74,40,63,67,48,32,34,30,61,56,95,86,36,79,40,73,32,40,52,36,32,62,66,59,56,24,77,64,38,50,66,49,69,50,48,53,40,44,63,27,19,30,27,31,32,70,36,78,64,74,39,45,46,46,56,50,52,50,50,22,50,51,44,28,49,48,39,59,65,45,58,58,41,56,20,52,49,74,74,77,74,60,70,88,103,92,46,55,34,70,52,12,63,74,60,71,31,54,33,41,46,28,40,41,33,37,63,85,24,22,37,44,64,28,14,21,40,26,15,70,58,25,26,33,7,13,21,32,48,62,95,46,55,48,69,54,43,51,51,45,53,53,51,22,51,74,68,25,94,53,54,41,34,39,28,34,48,32,89,79,58,52,72,62,44,51,51,48,43,40,75,67,50,40,53,31,39,33,35,24,96,45,84,68,61,66,64,58,55,52,53,33,45,74,54,68,20,41,39,33,39,46,29,33,43,62,68,51,39,50,50,41,52,76,70,61,46,62,30,36,34,41,36,11,54,32,22,39,29,79,44,78,29,54,33,43,38,80,36,39,40,42,51,40,40,66,69,35,59,86,49,49,28,25,36,23,35,39,41,70,43,13,36,41,50,46,19,40,44,45,39,56,29,34,30,36,38,22,46,55,50,47,51,30,20,69,52,24,40,43,13,68,69,58,38,51,52,40,39,68,32,46,40,62,41,42,47,74,40,48,57,40,15,55,91,49,68,72,42,39,22,15,21,49,64,39,57,46,47,72,72,30,56,93,39,38,72,70,71,49,66,61,44,78,76,38,62,66,47,32,33,32,60,58,95,85,36,79,39,74,32,40,52,35,32,60,65,58,57,25,76,64,39,50,65,48,72,51,49,52,42,45,62,27,19,31,28,32,32,72,36,78,63,74,39,45,47,48,56,49,51,50,49,21,52,50,44,29,49,48,40,58,67,43,57,59,42,56,21,50,49,73,73,78,73,62,68,89,105

pLDDT: mean 94.67, std 10.32, range [19.53, 98.94]

Nearest PDB structures (foldseek):
  5gvj-assembly2_B-3  TM=9.279E-01  e=1.904E-32  Thermotoga maritima MSB8
  5gvj-assembly1_A-2  TM=9.225E-01  e=8.709E-32  Thermotoga maritima MSB8
  5gvh-assembly1_A-2  TM=8.963E-01  e=1.807E-31  Thermotoga maritima MSB8
  4iql-assembly1_B  TM=8.863E-01  e=3.039E-27  Porphyromonas gingivalis W83
  6e2a-assembly1_A  TM=8.450E-01  e=5.882E-28  Pseudomonas aeruginosa PAO1

Secondary structure (DSSP, 8-state):
----HHHHHHT-SSSEEE---TTT--HHHHHHHHHTTSBEEEE-TT--HHHHHHHHHHHHHH-SS-EEEEEEGGG--HHHHHHHHHTT-SEEEEESSPPPHHHHHHHHHTT-EEEEEESSHHHHHHHHHTT-SEEEEE-TT-SEE---SS-HHHHHHHHHHHHTTS-EEEESS--SHHHHHHHHHTT-SEEEESHHHHTBSSS---HHHHHHHHH--TTSEEEES-S-TTSTT--EEEE--HHHHHHTT-HHHHTTTTT-PPEEEEEEETTEEEEEETT--PPP-TT-EE-TTSS--B--GGGGG----B-HHHHHHHHHHHHHHIIIIIHHHTTS----STT-/----HHHHHHT-SSSEEE---TTT--HHHHHHHHHTTSBEEEE-TT--HHHHHHHHHHHHHH-SS-EEEEEEGGG--HHHHHHHHHTT-SEEEEESSPPPHHHHHHHHHTT-EEEEEESSHHHHHHHHHTT-SEEEEE-TT-SEE---SS-HHHHHHHHHHHHTTS-EEEESS--SHHHHHHHHHTT-SEEEESHHHHTBSSS---HHHHHHHHH--TTSEEEES-S-TTSTT--EEEE--HHHHHHTT-HHHHTTTTT-PPEEEEEEETTEEEEEETT--PPP-TT-EE-TTSS--B--GGGGG----B-HHHHHHHHHHHHHHIIIIIHHHTTS----STT-

Sequence (688 aa):
MLTTQITQTYHLTTPIISAGMAFVATPKLAAAVSNAGGMGTFSAFMSPPEELRALIRQTRSLSDRPFGIDFITAAANDDHIAICMAERVPVVIFFWSFPPLDWVTQLQNAGVKVWMQVGSLAEATQAKAQGFDAIIAQGQEGGGHNRSEASIFSLLPAICREVAPIPVIAAGGIIDGRGLVAALALGAEAVWCGTRFLASEEAYAHPEYKARVVTATVGDTTRTTLFGPEMPGQLMRVLRNLAVNQWGDRVADATKHGPTQPAIGSTILGGQALPMPKFSAILPTPDTSGDFEEMCLTAGESSGNITAIKSARDILWEMENEALDLLTYRLQAITKEQNLMAAGMLTTQITQTYHLTTPIISAGMAFVATPKLAAAVSNAGGMGTFSAFMSPPEELRALIRQTRSLSDRPFGIDFITAAANDDHIAICMAERVPVVIFFWSFPPLDWVTQLQNAGVKVWMQVGSLAEATQAKAQGFDAIIAQGQEGGGHNRSEASIFSLLPAICREVAPIPVIAAGGIIDGRGLVAALALGAEAVWCGTRFLASEEAYAHPEYKARVVTATVGDTTRTTLFGPEMPGQLMRVLRNLAVNQWGDRVADATKHGPTQPAIGSTILGGQALPMPKFSAILPTPDTSGDFEEMCLTAGESSGNITAIKSARDILWEMENEALDLLTYRLQAITKEQNLMAAG